Protein AF-0000000074610490 (afdb_homodimer)

Solvent-accessible surface area (backbone atoms only — not comparable to full-atom values): 34135 Å² total; per-residue (Å²): 132,90,72,66,56,66,62,45,61,62,41,81,74,51,57,52,87,4,23,40,37,28,32,45,50,34,89,74,33,43,58,21,39,77,66,18,27,18,45,35,35,40,37,21,30,56,32,5,32,37,52,46,26,25,31,51,30,20,30,39,36,36,27,73,32,39,39,35,38,36,38,40,32,50,90,98,50,70,74,32,33,28,71,44,35,55,35,26,35,35,51,38,50,49,63,34,35,34,31,42,35,11,80,34,83,52,50,22,29,35,36,38,42,30,46,7,80,76,24,91,40,60,6,33,76,49,74,47,31,62,54,22,70,67,9,59,59,64,76,50,54,51,66,59,47,11,62,74,69,69,48,56,50,69,57,37,45,46,65,48,60,66,42,75,38,63,57,31,35,61,51,62,90,82,63,85,72,87,76,56,41,77,76,48,30,66,58,39,49,45,42,56,79,76,46,77,66,76,40,79,43,86,67,8,29,36,31,26,72,46,25,51,87,80,31,44,42,21,54,75,41,40,33,15,34,35,42,38,38,33,31,42,46,7,29,43,35,36,26,28,35,41,71,63,32,41,46,41,40,34,28,67,37,47,29,28,41,38,42,32,22,40,68,60,10,38,54,71,42,74,52,73,48,39,53,57,28,37,38,57,53,62,61,62,29,32,38,34,38,37,21,35,78,82,5,32,28,34,43,32,42,28,65,30,34,76,76,46,68,37,35,70,24,28,44,64,6,55,71,66,32,47,51,70,44,51,49,20,62,39,30,54,46,58,67,69,60,43,50,57,53,66,70,30,43,68,79,42,57,58,35,41,46,57,131,132,89,76,64,58,64,60,45,63,63,40,82,73,51,58,53,87,4,23,40,36,29,30,46,51,34,90,73,33,42,57,22,39,76,65,18,27,18,44,33,35,40,36,21,32,56,31,5,32,37,45,46,26,26,29,50,28,20,30,40,37,35,27,73,31,37,39,34,38,37,38,39,29,50,78,79,42,64,51,34,33,28,72,45,35,54,34,26,34,33,50,38,50,35,46,33,35,34,31,41,36,12,80,36,82,52,51,22,29,37,35,36,41,29,47,9,79,75,27,94,41,60,6,32,77,52,62,40,30,63,44,16,68,32,2,38,60,64,28,49,54,53,66,57,48,10,62,46,45,62,43,58,51,67,56,37,46,46,52,48,58,51,15,74,36,63,58,31,35,60,52,62,88,82,63,64,69,82,75,52,42,79,74,50,30,66,58,38,52,46,43,56,78,76,47,77,66,75,40,80,42,86,64,9,28,37,31,27,75,46,26,49,86,83,31,44,44,20,53,76,38,40,33,14,35,35,42,38,38,33,30,41,45,8,30,41,36,39,27,28,38,74,74,66,32,39,45,41,39,35,30,68,38,48,29,26,41,38,43,31,33,42,76,93,74,38,71,76,43,73,50,76,48,38,52,56,28,37,40,55,51,61,62,64,29,32,38,34,40,35,22,35,78,82,5,31,29,34,43,31,39,27,65,29,31,77,77,50,75,46,39,69,37,34,45,76,8,56,71,67,70,48,53,71,70,55,47,19,60,74,70,64,47,56,69,67,58,43,48,58,59,70,70,45,55,68,77,42,58,58,35,39,46,58,130

Sequence (710 aa):
MEIDLTPKVAKKVYGGEGGTYYAWCPNELAMLKHGNIGAAKLALTKHGFALPRYSDSSKVAYVLQGQGVAGIVLPEKEEKVIAIKEGDTIALPFGVVTWWYNKEDTELTVLFLGDTSKGHKPGQFTDFFLTGTNGIFTGFSTEFVSRAWDVPEDVAKNLVTKQSGNGIVQLPGSHKMPEPKKEHRNGMALNCLEAPLDVDIKNGGRVVVLNTKNLPLVGEVGLGADLVRIDGKSMCSPGFSCDSALQVTYILKGSGRVQVVGVDGKRVLETTLKAGDLFIVPRFFVVSKIADNDGMHWFSIISTPDPVFTHLAGRTSVWKALSSEVLEAAFNVPADVEKQFRSKRTSDAIFFPPNMEIDLTPKVAKKVYGGEGGTYYAWCPNELAMLKHGNIGAAKLALTKHGFALPRYSDSSKVAYVLQGQGVAGIVLPEKEEKVIAIKEGDTIALPFGVVTWWYNKEDTELTVLFLGDTSKGHKPGQFTDFFLTGTNGIFTGFSTEFVSRAWDVPEDVAKNLVTKQSGNGIVQLPGSHKMPEPKKEHRNGMALNCLEAPLDVDIKNGGRVVVLNTKNLPLVGEVGLGADLVRIDGKSMCSPGFSCDSALQVTYILKGSGRVQVVGVDGKRVLETTLKAGDLFIVPRFFVVSKIADNDGMHWFSIISTPDPVFTHLAGRTSVWKALSSEVLEAAFNVPADVEKQFRSKRTSDAIFFPPN

pLDDT: mean 95.2, std 4.62, range [44.31, 98.88]

Nearest PDB structures (foldseek):
  5wpw-assembly1_A  TM=8.974E-01  e=6.626E-37  Cocos nucifera
  5wpw-assembly1_B  TM=9.148E-01  e=8.970E-36  Cocos nucifera
  8uai-assembly1_C  TM=8.955E-01  e=8.768E-35  Corylus avellana
  1ipj-assembly1_A  TM=8.347E-01  e=5.397E-28  Glycine max
  7u1i-assembly1_C  TM=8.383E-01  e=1.286E-27  Pisum sativum

Secondary structure (DSSP, 8-state):
-------B--EEEEEETTEEEEE--TTTSTHHHHHTEEEEEEEE-TTEEEEEEEESSEEEEEEEE-EEEEEEE-TTSPEEEEEEETTEEEEE-TT-EEEEE--SSSPEEEEEEEE-TTSSSTTS--EEESSSTT-GGGGS-HHHHHHHHTS-HHHHHHHHHH---BSEEEPPTT---PPP-GGGGTTTEEETTTSPPSEEETTTEEEEEE-TTT-THHHHHT-EEEEEEE-TT-EEEEEEETTSPPEEEEEEEEEEEEEEE-GGG-EEEEEEEETT-EEEEPTT-EEEEEEEEEEEEEEEEESSSS--EEESSSTTSHHHHS-HHHHHHHHT--HHHHHHHHTSS-S--SEE---/-------B--EEEEEETTEEEEE--TTTSTHHHHHTEEEEEEEE-TTEEEEEEEESSEEEEEEEE-EEEEEEE-TTSPEEEEEEETTEEEEE-TT-EEEEE--SSS-EEEEEEEE-TTSSSTTS--EEESSSTTBGGGSS-HHHHHHHHTS-HHHHHHHHHH---BSEEEPPTT---PPP-GGGGTTTEEETTTSPPSEEETTTEEEEEE-TTT-THHHHHT-EEEEEEE-TT-EEPPEEETTS--EEEEEEEEEEEEEEE-GGG-EEEEEEEETT-EEEEPTT-EEEEEEEEEEEEEEEEESSSS--EEESSSTTSHHHHS-HHHHHHHHT--HHHHHHHHTSS-S--SEE---

Structure (mmCIF, N/CA/C/O backbone):
data_AF-0000000074610490-model_v1
#
loop_
_entity.id
_entity.type
_entity.pdbx_description
1 polymer 'Cupin type-1 domain-containing protein'
#
loop_
_atom_site.group_PDB
_atom_site.id
_atom_site.type_symbol
_atom_site.label_atom_id
_atom_site.label_alt_id
_atom_site.label_comp_id
_atom_site.label_asym_id
_atom_site.label_entity_id
_atom_site.label_seq_id
_atom_site.pdbx_PDB_ins_code
_atom_site.Cartn_x
_atom_site.Cartn_y
_atom_site.Cartn_z
_atom_site.occupancy
_atom_site.B_iso_or_equiv
_atom_site.auth_seq_id
_atom_site.auth_comp_id
_atom_site.auth_asym_id
_atom_site.auth_atom_id
_atom_site.pdbx_PDB_model_num
ATOM 1 N N . MET A 1 1 ? 4.654 -7.689 16.266 1 44.31 1 MET A N 1
ATOM 2 C CA . MET A 1 1 ? 4.878 -9.128 16.161 1 44.31 1 MET A CA 1
ATOM 3 C C . MET A 1 1 ? 5.895 -9.443 15.069 1 44.31 1 MET A C 1
ATOM 5 O O . MET A 1 1 ? 5.863 -8.842 13.994 1 44.31 1 MET A O 1
ATOM 9 N N . GLU A 1 2 ? 7.034 -10.009 15.413 1 70.6 2 GLU A N 1
ATOM 10 C CA . GLU A 1 2 ? 8.11 -10.394 14.505 1 70.6 2 GLU A CA 1
ATOM 11 C C . GLU A 1 2 ? 7.655 -11.486 13.541 1 70.6 2 GLU A C 1
ATOM 13 O O . GLU A 1 2 ? 7.182 -12.542 13.969 1 70.6 2 GLU A O 1
ATOM 18 N N . ILE A 1 3 ? 7.22 -11.151 12.379 1 84.1 3 ILE A N 1
ATOM 19 C CA . ILE A 1 3 ? 6.768 -12.112 11.379 1 84.1 3 ILE A CA 1
ATOM 20 C C . ILE A 1 3 ? 7.961 -12.899 10.843 1 84.1 3 ILE A C 1
ATOM 22 O O . ILE A 1 3 ? 8.972 -12.313 10.448 1 84.1 3 ILE A O 1
ATOM 26 N N . ASP A 1 4 ? 7.891 -14.261 10.964 1 91.38 4 ASP A N 1
ATOM 27 C CA . ASP A 1 4 ? 8.905 -15.13 10.376 1 91.38 4 ASP A CA 1
ATOM 28 C C . ASP A 1 4 ? 8.877 -15.054 8.851 1 91.38 4 ASP A C 1
ATOM 30 O O . ASP A 1 4 ? 7.89 -15.443 8.223 1 91.38 4 ASP A O 1
ATOM 34 N N . LEU A 1 5 ? 9.942 -14.591 8.28 1 94.93 5 LEU A N 1
ATOM 35 C CA . LEU A 1 5 ? 10.012 -14.383 6.838 1 94.93 5 LEU A CA 1
ATOM 36 C C . LEU A 1 5 ? 10.824 -15.487 6.168 1 94.93 5 LEU A C 1
ATOM 38 O O . LEU A 1 5 ? 11.103 -15.418 4.969 1 94.93 5 LEU A O 1
ATOM 42 N N . THR A 1 6 ? 11.183 -16.525 6.897 1 95.95 6 THR A N 1
ATOM 43 C CA . THR A 1 6 ? 12.017 -17.594 6.36 1 95.95 6 THR A CA 1
ATOM 44 C C . THR A 1 6 ? 11.337 -18.265 5.171 1 95.95 6 THR A C 1
ATOM 46 O O . THR A 1 6 ? 10.168 -18.646 5.251 1 95.95 6 THR A O 1
ATOM 49 N N . PRO A 1 7 ? 12.115 -18.398 4.115 1 97.13 7 PRO A N 1
ATOM 50 C CA . PRO A 1 7 ? 11.541 -19.073 2.949 1 97.13 7 PRO A CA 1
ATOM 51 C C . PRO A 1 7 ? 11.091 -20.5 3.255 1 97.13 7 PRO A C 1
ATOM 53 O O . PRO A 1 7 ? 11.675 -21.164 4.116 1 97.13 7 PRO A O 1
ATOM 56 N N . LYS A 1 8 ? 10.132 -21.01 2.559 1 97.58 8 LYS A N 1
ATOM 57 C CA . LYS A 1 8 ? 9.577 -22.342 2.779 1 97.58 8 LYS A CA 1
ATOM 58 C C . LYS A 1 8 ? 9.376 -23.079 1.458 1 97.58 8 LYS A C 1
ATOM 60 O O . LYS A 1 8 ? 9.379 -22.463 0.391 1 97.58 8 LYS A O 1
ATOM 65 N N . VAL A 1 9 ? 9.189 -24.351 1.574 1 97.33 9 VAL A N 1
ATOM 66 C CA . VAL A 1 9 ? 8.845 -25.19 0.431 1 97.33 9 VAL A CA 1
ATOM 67 C C . VAL A 1 9 ? 7.4 -25.666 0.555 1 97.33 9 VAL A C 1
ATOM 69 O O . VAL A 1 9 ? 6.831 -25.664 1.65 1 97.33 9 VAL A O 1
ATOM 72 N N . ALA A 1 10 ? 6.888 -26.044 -0.552 1 97.65 10 ALA A N 1
ATOM 73 C CA . ALA A 1 10 ? 5.502 -26.505 -0.568 1 97.65 10 ALA A CA 1
ATOM 74 C C . ALA A 1 10 ? 5.388 -27.921 -0.01 1 97.65 10 ALA A C 1
ATOM 76 O O . ALA A 1 10 ? 6.371 -28.665 0.016 1 97.65 10 ALA A O 1
ATOM 77 N N . LYS A 1 11 ? 4.204 -28.224 0.394 1 97.39 11 LYS A N 1
ATOM 78 C CA . LYS A 1 11 ? 3.919 -29.565 0.898 1 97.39 11 LYS A CA 1
ATOM 79 C C . LYS A 1 11 ? 2.794 -30.222 0.102 1 97.39 11 LYS A C 1
ATOM 81 O O . LYS A 1 11 ? 1.925 -29.535 -0.438 1 97.39 11 LYS A O 1
ATOM 86 N N . LYS A 1 12 ? 2.837 -31.511 0.117 1 97.36 12 LYS A N 1
ATOM 87 C CA . LYS A 1 12 ? 1.794 -32.268 -0.569 1 97.36 12 LYS A CA 1
ATOM 88 C C . LYS A 1 12 ? 0.443 -32.089 0.119 1 97.36 12 LYS A C 1
ATOM 90 O O . LYS A 1 12 ? 0.344 -32.198 1.343 1 97.36 12 LYS A O 1
ATOM 95 N N . VAL A 1 13 ? -0.523 -31.807 -0.604 1 96.62 13 VAL A N 1
ATOM 96 C CA . VAL A 1 13 ? -1.879 -31.665 -0.083 1 96.62 13 VAL A CA 1
ATOM 97 C C . VAL A 1 13 ? -2.719 -32.873 -0.491 1 96.62 13 VAL A C 1
ATOM 99 O O . VAL A 1 13 ? -3.409 -33.466 0.341 1 96.62 13 VAL A O 1
ATOM 102 N N . TYR A 1 14 ? -2.695 -33.265 -1.82 1 95.2 14 TYR A N 1
ATOM 103 C CA . TYR A 1 14 ? -3.362 -34.457 -2.331 1 95.2 14 TYR A CA 1
ATOM 104 C C . TYR A 1 14 ? -2.731 -34.916 -3.641 1 95.2 14 TYR A C 1
ATOM 106 O O . TYR A 1 14 ? -1.875 -34.226 -4.2 1 95.2 14 TYR A O 1
ATOM 114 N N . GLY A 1 15 ? -3.018 -36.111 -4.038 1 92.84 15 GLY A N 1
ATOM 115 C CA . GLY A 1 15 ? -2.525 -36.641 -5.298 1 92.84 15 GLY A CA 1
ATOM 116 C C . GLY A 1 15 ? -2.665 -38.148 -5.408 1 92.84 15 GLY A C 1
ATOM 117 O O . GLY A 1 15 ? -3.298 -38.78 -4.56 1 92.84 15 GLY A O 1
ATOM 118 N N . GLY A 1 16 ? -2.253 -38.693 -6.51 1 90.61 16 GLY A N 1
ATOM 119 C CA . GLY A 1 16 ? -2.272 -40.112 -6.825 1 90.61 16 GLY A CA 1
ATOM 120 C C . GLY A 1 16 ? -1.375 -40.476 -7.993 1 90.61 16 GLY A C 1
ATOM 121 O O . GLY A 1 16 ? -0.304 -39.891 -8.165 1 90.61 16 GLY A O 1
ATOM 122 N N . GLU A 1 17 ? -1.776 -41.377 -8.719 1 92.85 17 GLU A N 1
ATOM 123 C CA . GLU A 1 17 ? -0.942 -41.891 -9.801 1 92.85 17 GLU A CA 1
ATOM 124 C C . GLU A 1 17 ? -0.787 -40.86 -10.915 1 92.85 17 GLU A C 1
ATOM 126 O O . GLU A 1 17 ? 0.245 -40.817 -11.588 1 92.85 17 GLU A O 1
ATOM 131 N N . GLY A 1 18 ? -1.74 -40.028 -10.996 1 96.81 18 GLY A N 1
ATOM 132 C CA . GLY A 1 18 ? -1.717 -39.086 -12.103 1 96.81 18 GLY A CA 1
ATOM 133 C C . GLY A 1 18 ? -0.91 -37.836 -11.806 1 96.81 18 GLY A C 1
ATOM 134 O O . GLY A 1 18 ? -0.612 -37.053 -12.71 1 96.81 18 GLY A O 1
ATOM 135 N N . GLY A 1 19 ? -0.622 -37.649 -10.503 1 98.11 19 GLY A N 1
ATOM 136 C CA . GLY A 1 19 ? 0.103 -36.441 -10.14 1 98.11 19 GLY A CA 1
ATOM 137 C C . GLY A 1 19 ? -0.145 -36.005 -8.708 1 98.11 19 GLY A C 1
ATOM 138 O O . GLY A 1 19 ? -0.733 -36.748 -7.92 1 98.11 19 GLY A O 1
ATOM 139 N N . THR A 1 20 ? 0.41 -34.841 -8.373 1 98.15 20 THR A N 1
ATOM 140 C CA . THR A 1 20 ? 0.351 -34.356 -6.999 1 98.15 20 THR A CA 1
ATOM 141 C C . THR A 1 20 ? 0.12 -32.848 -6.967 1 98.15 20 THR A C 1
ATOM 143 O O . THR A 1 20 ? 0.655 -32.115 -7.802 1 98.15 20 THR A O 1
ATOM 146 N N . TYR A 1 21 ? -0.737 -32.463 -6.033 1 98.05 21 TYR A N 1
ATOM 147 C CA . TYR A 1 21 ? -0.956 -31.053 -5.728 1 98.05 21 TYR A CA 1
ATOM 148 C C . TYR A 1 21 ? -0.242 -30.656 -4.441 1 98.05 21 TYR A C 1
ATOM 150 O O . TYR A 1 21 ? -0.445 -31.277 -3.395 1 98.05 21 TYR A O 1
ATOM 158 N N . TYR A 1 22 ? 0.623 -29.634 -4.55 1 98.28 22 TYR A N 1
ATOM 159 C CA . TYR A 1 22 ? 1.359 -29.092 -3.414 1 98.28 22 TYR A CA 1
ATOM 160 C C . TYR A 1 22 ? 0.88 -27.685 -3.076 1 98.28 22 TYR A C 1
ATOM 162 O O . TYR A 1 22 ? 0.401 -26.958 -3.949 1 98.28 22 TYR A O 1
ATOM 170 N N . ALA A 1 23 ? 1.001 -27.291 -1.837 1 98.25 23 ALA A N 1
ATOM 171 C CA . ALA A 1 23 ? 0.671 -25.92 -1.458 1 98.25 23 ALA A CA 1
ATOM 172 C C . ALA A 1 23 ? 1.567 -25.433 -0.323 1 98.25 23 ALA A C 1
ATOM 174 O O . ALA A 1 23 ? 2.099 -26.239 0.445 1 98.25 23 ALA A O 1
ATOM 175 N N . TRP A 1 24 ? 1.837 -24.188 -0.283 1 98.15 24 TRP A N 1
ATOM 176 C CA . TRP A 1 24 ? 2.473 -23.569 0.875 1 98.15 24 TRP A CA 1
ATOM 177 C C . TRP A 1 24 ? 1.457 -23.314 1.983 1 98.15 24 TRP A C 1
ATOM 179 O O . TRP A 1 24 ? 0.314 -22.938 1.711 1 98.15 24 TRP A O 1
ATOM 189 N N . CYS A 1 25 ? 1.893 -23.489 3.157 1 95.89 25 CYS A N 1
ATOM 190 C CA . CYS A 1 25 ? 1.015 -23.427 4.32 1 95.89 25 CYS A CA 1
ATOM 191 C C . CYS A 1 25 ? 1.109 -22.067 5.002 1 95.89 25 CYS A C 1
ATOM 193 O O . CYS A 1 25 ? 2.183 -21.667 5.454 1 95.89 25 CYS A O 1
ATOM 195 N N . PRO A 1 26 ? -0.042 -21.365 5.165 1 94.86 26 PRO A N 1
ATOM 196 C CA . PRO A 1 26 ? -0.007 -20.047 5.802 1 94.86 26 PRO A CA 1
ATOM 197 C C . PRO A 1 26 ? 0.436 -20.108 7.263 1 94.86 26 PRO A C 1
ATOM 199 O O . PRO A 1 26 ? 0.86 -19.096 7.826 1 94.86 26 PRO A O 1
ATOM 202 N N . ASN A 1 27 ? 0.347 -21.274 7.927 1 94.46 27 ASN A N 1
ATOM 203 C CA . ASN A 1 27 ? 0.809 -21.415 9.303 1 94.46 27 ASN A CA 1
ATOM 204 C C . ASN A 1 27 ? 2.333 -21.441 9.384 1 94.46 27 ASN A C 1
ATOM 206 O O . ASN A 1 27 ? 2.908 -21.165 10.438 1 94.46 27 ASN A O 1
ATOM 210 N N . GLU A 1 28 ? 2.941 -21.845 8.294 1 94.43 28 GLU A N 1
ATOM 211 C CA . GLU A 1 28 ? 4.398 -21.925 8.259 1 94.43 28 GLU A CA 1
ATOM 212 C C . GLU A 1 28 ? 5.005 -20.667 7.644 1 94.43 28 GLU A C 1
ATOM 214 O O . GLU A 1 28 ? 6.096 -20.243 8.031 1 94.43 28 GLU A O 1
ATOM 219 N N . LEU A 1 29 ? 4.362 -20.175 6.692 1 94.77 29 LEU A N 1
ATOM 220 C CA . LEU A 1 29 ? 4.742 -18.913 6.067 1 94.77 29 LEU A CA 1
ATOM 221 C C . LEU A 1 29 ? 3.683 -17.844 6.313 1 94.77 29 LEU A C 1
ATOM 223 O O . LEU A 1 29 ? 2.828 -17.603 5.458 1 94.77 29 LEU A O 1
ATOM 227 N N . ALA A 1 30 ? 3.827 -17.136 7.338 1 93.4 30 ALA A N 1
ATOM 228 C CA . ALA A 1 30 ? 2.786 -16.273 7.891 1 93.4 30 ALA A CA 1
ATOM 229 C C . ALA A 1 30 ? 2.423 -15.157 6.916 1 93.4 30 ALA A C 1
ATOM 231 O O . ALA A 1 30 ? 1.284 -14.686 6.898 1 93.4 30 ALA A O 1
ATOM 232 N N . MET A 1 31 ? 3.315 -14.755 6.081 1 95.17 31 MET A N 1
ATOM 233 C CA . MET A 1 31 ? 3.075 -13.658 5.148 1 95.17 31 MET A CA 1
ATOM 234 C C . MET A 1 31 ? 1.972 -14.017 4.158 1 95.17 31 MET A C 1
ATOM 236 O O . MET A 1 31 ? 1.375 -13.134 3.54 1 95.17 31 MET A O 1
ATOM 240 N N . LEU A 1 32 ? 1.701 -15.298 3.977 1 97.25 32 LEU A N 1
ATOM 241 C CA . LEU A 1 32 ? 0.603 -15.694 3.101 1 97.25 32 LEU A CA 1
ATOM 242 C C . LEU A 1 32 ? -0.729 -15.174 3.63 1 97.25 32 LEU A C 1
ATOM 244 O O . LEU A 1 32 ? -1.482 -14.526 2.899 1 97.25 32 LEU A O 1
ATOM 248 N N . LYS A 1 33 ? -0.941 -15.467 4.909 1 95.04 33 LYS A N 1
ATOM 249 C CA . LYS A 1 33 ? -2.177 -15.01 5.538 1 95.04 33 LYS A CA 1
ATOM 250 C C . LYS A 1 33 ? -2.198 -13.489 5.666 1 95.04 33 LYS A C 1
ATOM 252 O O . LYS A 1 33 ? -3.193 -12.846 5.325 1 95.04 33 LYS A O 1
ATOM 257 N N . HIS A 1 34 ? -1.1 -12.928 6.082 1 92.91 34 HIS A N 1
ATOM 258 C CA . HIS A 1 34 ? -1.013 -11.491 6.316 1 92.91 34 HIS A CA 1
ATOM 259 C C . HIS A 1 34 ? -1.168 -10.71 5.015 1 92.91 34 HIS A C 1
ATOM 261 O O . HIS A 1 34 ? -1.712 -9.604 5.012 1 92.91 34 HIS A O 1
ATOM 267 N N . GLY A 1 35 ? -0.694 -11.285 3.949 1 94.31 35 GLY A N 1
ATOM 268 C CA . GLY A 1 35 ? -0.722 -10.596 2.668 1 94.31 35 GLY A CA 1
ATOM 269 C C . GLY A 1 35 ? -1.86 -11.048 1.773 1 94.31 35 GLY A C 1
ATOM 270 O O . GLY A 1 35 ? -2.007 -10.558 0.651 1 94.31 35 GLY A O 1
ATOM 271 N N . ASN A 1 36 ? -2.681 -12.068 2.225 1 96.1 36 ASN A N 1
ATOM 272 C CA . ASN A 1 36 ? -3.738 -12.655 1.409 1 96.1 36 ASN A CA 1
ATOM 273 C C . ASN A 1 36 ? -3.189 -13.223 0.103 1 96.1 36 ASN A C 1
ATOM 275 O O . ASN A 1 36 ? -3.701 -12.917 -0.975 1 96.1 36 ASN A O 1
ATOM 279 N N . ILE A 1 37 ? -2.19 -13.981 0.21 1 97.69 37 ILE A N 1
ATOM 280 C CA . ILE A 1 37 ? -1.529 -14.582 -0.943 1 97.69 37 ILE A CA 1
ATOM 281 C C . ILE A 1 37 ? -1.655 -16.102 -0.875 1 97.69 37 ILE A C 1
ATOM 283 O O . ILE A 1 37 ? -1.455 -16.701 0.184 1 97.69 37 ILE A O 1
ATOM 287 N N . GLY A 1 38 ? -2.044 -16.702 -1.9 1 98.1 38 GLY A N 1
ATOM 288 C CA . GLY A 1 38 ? -1.974 -18.149 -2.023 1 98.1 38 GLY A CA 1
ATOM 289 C C . GLY A 1 38 ? -0.865 -18.617 -2.946 1 98.1 38 GLY A C 1
ATOM 290 O O . GLY A 1 38 ? -0.483 -17.904 -3.876 1 98.1 38 GLY A O 1
ATOM 291 N N . ALA A 1 39 ? -0.308 -19.756 -2.689 1 98.62 39 ALA A N 1
ATOM 292 C CA . ALA A 1 39 ? 0.734 -20.365 -3.512 1 98.62 39 ALA A CA 1
ATOM 293 C C . ALA A 1 39 ? 0.593 -21.884 -3.541 1 98.62 39 ALA A C 1
ATOM 295 O O . ALA A 1 39 ? 0.372 -22.513 -2.503 1 98.62 39 ALA A O 1
ATOM 296 N N . ALA A 1 40 ? 0.688 -22.455 -4.718 1 98.65 40 ALA A N 1
ATOM 297 C CA . ALA A 1 40 ? 0.564 -23.9 -4.886 1 98.65 40 ALA A CA 1
ATOM 298 C C . ALA A 1 40 ? 1.285 -24.37 -6.146 1 98.65 40 ALA A C 1
ATOM 300 O O . ALA A 1 40 ? 1.728 -23.553 -6.956 1 98.65 40 ALA A O 1
ATOM 301 N N . LYS A 1 41 ? 1.419 -25.659 -6.27 1 98.4 41 LYS A N 1
ATOM 302 C CA . LYS A 1 41 ? 2.015 -26.309 -7.434 1 98.4 41 LYS A CA 1
ATOM 303 C C . LYS A 1 41 ? 1.228 -27.554 -7.832 1 98.4 41 LYS A C 1
ATOM 305 O O . LYS A 1 41 ? 0.771 -28.308 -6.97 1 98.4 41 LYS A O 1
ATOM 310 N N . LEU A 1 42 ? 1.081 -27.681 -9.077 1 98.73 42 LEU A N 1
ATOM 311 C CA . LEU A 1 42 ? 0.506 -28.888 -9.661 1 98.73 42 LEU A CA 1
ATOM 312 C C . LEU A 1 42 ? 1.555 -29.661 -10.453 1 98.73 42 LEU A C 1
ATOM 314 O O . LEU A 1 42 ? 2.2 -29.104 -11.345 1 98.73 42 LEU A O 1
ATOM 318 N N . ALA A 1 43 ? 1.774 -30.88 -10.118 1 98.76 43 ALA A N 1
ATOM 319 C CA . ALA A 1 43 ? 2.686 -31.759 -10.845 1 98.76 43 ALA A CA 1
ATOM 320 C C . ALA A 1 43 ? 1.944 -32.96 -11.426 1 98.76 43 ALA A C 1
ATOM 322 O O . ALA A 1 43 ? 1.373 -33.763 -10.684 1 98.76 43 ALA A O 1
ATOM 323 N N . LEU A 1 44 ? 2.006 -33.108 -12.737 1 98.82 44 LEU A N 1
ATOM 324 C CA . LEU A 1 44 ? 1.3 -34.194 -13.407 1 98.82 44 LEU A CA 1
ATOM 325 C C . LEU A 1 44 ? 2.281 -35.136 -14.098 1 98.82 44 LEU A C 1
ATOM 327 O O . LEU A 1 44 ? 3.136 -34.692 -14.867 1 98.82 44 LEU A O 1
ATOM 331 N N . THR A 1 45 ? 2.176 -36.405 -13.829 1 98.22 45 THR A N 1
ATOM 332 C CA . THR A 1 45 ? 2.941 -37.414 -14.553 1 98.22 45 THR A CA 1
ATOM 333 C C . THR A 1 45 ? 2.336 -37.667 -15.931 1 98.22 45 THR A C 1
ATOM 335 O O . THR A 1 45 ? 1.327 -37.059 -16.292 1 98.22 45 THR A O 1
ATOM 338 N N . LYS A 1 46 ? 3.022 -38.517 -16.672 1 97.54 46 LYS A N 1
ATOM 339 C CA . LYS A 1 46 ? 2.499 -38.852 -17.994 1 97.54 46 LYS A CA 1
ATOM 340 C C . LYS A 1 46 ? 1.049 -39.32 -17.909 1 97.54 46 LYS A C 1
ATOM 342 O O . LYS A 1 46 ? 0.719 -40.191 -17.101 1 97.54 46 LYS A O 1
ATOM 347 N N . HIS A 1 47 ? 0.159 -38.706 -18.706 1 97.93 47 HIS A N 1
ATOM 348 C CA . HIS A 1 47 ? -1.269 -38.98 -18.817 1 97.93 47 HIS A CA 1
ATOM 349 C C . HIS A 1 47 ? -2.009 -38.569 -17.548 1 97.93 47 HIS A C 1
ATOM 351 O O . HIS A 1 47 ? -3.125 -39.03 -17.298 1 97.93 47 HIS A O 1
ATOM 357 N N . GLY A 1 48 ? -1.313 -37.778 -16.684 1 98.18 48 GLY A N 1
ATOM 358 C CA . GLY A 1 48 ? -2.001 -37.192 -15.545 1 98.18 48 GLY A CA 1
ATOM 359 C C . GLY A 1 48 ? -3 -36.12 -15.938 1 98.18 48 GLY A C 1
ATOM 360 O O . GLY A 1 48 ? -2.728 -35.305 -16.822 1 98.18 48 GLY A O 1
ATOM 361 N N . PHE A 1 49 ? -4.158 -36.136 -15.297 1 98 49 PHE A N 1
ATOM 362 C CA . PHE A 1 49 ? -5.265 -35.238 -15.608 1 98 49 PHE A CA 1
ATOM 363 C C . PHE A 1 49 ? -5.835 -34.621 -14.336 1 98 49 PHE A C 1
ATOM 365 O O . PHE A 1 49 ? -6.388 -35.328 -13.49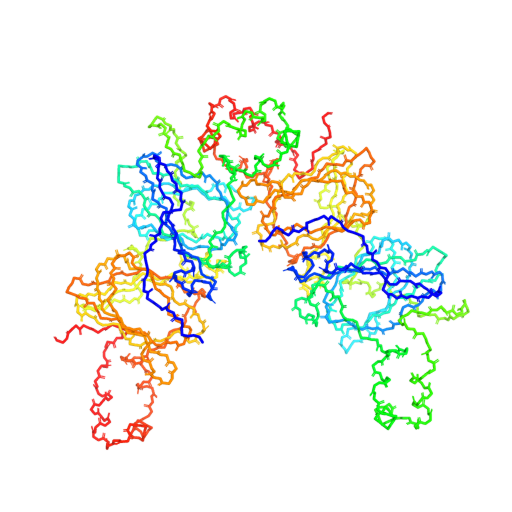1 1 98 49 PHE A O 1
ATOM 372 N N . ALA A 1 50 ? -5.596 -33.314 -14.19 1 98.41 50 ALA A N 1
ATOM 373 C CA . ALA A 1 50 ? -6.25 -32.593 -13.1 1 98.41 50 ALA A CA 1
ATOM 374 C C . ALA A 1 50 ? -7.69 -32.242 -13.462 1 98.41 50 ALA A C 1
ATOM 376 O O . ALA A 1 50 ? -7.935 -31.507 -14.421 1 98.41 50 ALA A O 1
ATOM 377 N N . LEU A 1 51 ? -8.579 -32.659 -12.701 1 97.78 51 LEU A N 1
ATOM 378 C CA . LEU A 1 51 ? -10.003 -32.546 -12.993 1 97.78 51 LEU A CA 1
ATOM 379 C C . LEU A 1 51 ? -10.441 -31.085 -13.012 1 97.78 51 LEU A C 1
ATOM 381 O O . LEU A 1 51 ? -9.839 -30.244 -12.341 1 97.78 51 LEU A O 1
ATOM 385 N N . PRO A 1 52 ? -11.494 -30.789 -13.785 1 98.05 52 PRO A N 1
ATOM 386 C CA . PRO A 1 52 ? -11.994 -29.415 -13.858 1 98.05 52 PRO A CA 1
ATOM 387 C C . PRO A 1 52 ? -12.401 -28.862 -12.494 1 98.05 52 PRO A C 1
ATOM 389 O O . PRO A 1 52 ? -13.084 -29.544 -11.726 1 98.05 52 PRO A O 1
ATOM 392 N N . ARG A 1 53 ? -11.986 -27.676 -12.25 1 98.13 53 ARG A N 1
ATOM 393 C CA . ARG A 1 53 ? -12.292 -27.002 -10.993 1 98.13 53 ARG A CA 1
ATOM 394 C C . ARG A 1 53 ? -12.27 -25.487 -11.164 1 98.13 53 ARG A C 1
ATOM 396 O O . ARG A 1 53 ? -11.724 -24.975 -12.144 1 98.13 53 ARG A O 1
ATOM 403 N N . TYR A 1 54 ? -12.879 -24.757 -10.355 1 97.6 54 TYR A N 1
ATOM 404 C CA . TYR A 1 54 ? -12.713 -23.313 -10.232 1 97.6 54 TYR A CA 1
ATOM 405 C C . TYR A 1 54 ? -12.227 -22.937 -8.837 1 97.6 54 TYR A C 1
ATOM 407 O O . TYR A 1 54 ? -12.271 -23.756 -7.916 1 97.6 54 TYR A O 1
ATOM 415 N N . SER A 1 55 ? -11.694 -21.809 -8.716 1 96.68 55 SER A N 1
ATOM 416 C CA . SER A 1 55 ? -11.082 -21.346 -7.475 1 96.68 55 SER A CA 1
ATOM 417 C C . SER A 1 55 ? -11.707 -20.038 -7.004 1 96.68 55 SER A C 1
ATOM 419 O O . SER A 1 55 ? -12.241 -19.273 -7.811 1 96.68 55 SER A O 1
ATOM 421 N N . ASP A 1 56 ? -11.675 -19.782 -5.734 1 97.2 56 ASP A N 1
ATOM 422 C CA . ASP A 1 56 ? -12.203 -18.558 -5.14 1 97.2 56 ASP A CA 1
ATOM 423 C C . ASP A 1 56 ? -11.195 -17.416 -5.246 1 97.2 56 ASP A C 1
ATOM 425 O O . ASP A 1 56 ? -11.414 -16.334 -4.698 1 97.2 56 ASP A O 1
ATOM 429 N N . SER A 1 57 ? -10.082 -17.695 -5.893 1 97.44 57 SER A N 1
ATOM 430 C CA . SER A 1 57 ? -8.977 -16.744 -5.925 1 97.44 57 SER A CA 1
ATOM 431 C C . SER A 1 57 ? -8.467 -16.537 -7.348 1 97.44 57 SER A C 1
ATOM 433 O O . SER A 1 57 ? -8.48 -17.465 -8.158 1 97.44 57 SER A O 1
ATOM 435 N N . SER A 1 58 ? -8.097 -15.283 -7.655 1 96.5 58 SER A N 1
ATOM 436 C CA . SER A 1 58 ? -7.372 -15.037 -8.897 1 96.5 58 SER A CA 1
ATOM 437 C C . SER A 1 58 ? -5.922 -15.498 -8.792 1 96.5 58 SER A C 1
ATOM 439 O O . SER A 1 58 ? -5.313 -15.409 -7.724 1 96.5 58 SER A O 1
ATOM 441 N N . LYS A 1 59 ? -5.409 -15.968 -9.96 1 96.24 59 LYS A N 1
ATOM 442 C CA . LYS A 1 59 ? -4.072 -16.557 -9.954 1 96.24 59 LYS A CA 1
ATOM 443 C C . LYS A 1 59 ? -3.319 -16.223 -11.238 1 96.24 59 LYS A C 1
ATOM 445 O O . LYS A 1 59 ? -3.933 -15.912 -12.261 1 96.24 59 LYS A O 1
ATOM 450 N N . VAL A 1 60 ? -2.088 -16.279 -11.08 1 97.53 60 VAL A N 1
ATOM 451 C CA . VAL A 1 60 ? -1.18 -16.404 -12.216 1 97.53 60 VAL A CA 1
ATOM 452 C C . VAL A 1 60 ? -0.526 -17.784 -12.205 1 97.53 60 VAL A C 1
ATOM 454 O O . VAL A 1 60 ? 0.011 -18.215 -11.181 1 97.53 60 VAL A O 1
ATOM 457 N N . ALA A 1 61 ? -0.664 -18.493 -13.278 1 98.59 61 ALA A N 1
ATOM 458 C CA . ALA A 1 61 ? -0.025 -19.797 -13.439 1 98.59 61 ALA A CA 1
ATOM 459 C C . ALA A 1 61 ? 1.269 -19.678 -14.24 1 98.59 61 ALA A C 1
ATOM 461 O O . ALA A 1 61 ? 1.303 -19.018 -15.282 1 98.59 61 ALA A O 1
ATOM 462 N N . TYR A 1 62 ? 2.301 -20.224 -13.805 1 98.73 62 TYR A N 1
ATOM 463 C CA . TYR A 1 62 ? 3.587 -20.286 -14.49 1 98.73 62 TYR A CA 1
ATOM 464 C C . TYR A 1 62 ? 4.037 -21.731 -14.674 1 98.73 62 TYR A C 1
ATOM 466 O O . TYR A 1 62 ? 4.152 -22.48 -13.701 1 98.73 62 TYR A O 1
ATOM 474 N N . VAL A 1 63 ? 4.318 -22.133 -15.888 1 98.82 63 VAL A N 1
ATOM 475 C CA . VAL A 1 63 ? 4.742 -23.506 -16.144 1 98.82 63 VAL A CA 1
ATOM 476 C C . VAL A 1 63 ? 6.225 -23.658 -15.815 1 98.82 63 VAL A C 1
ATOM 478 O O . VAL A 1 63 ? 7.085 -23.161 -16.547 1 98.82 63 VAL A O 1
ATOM 481 N N . LEU A 1 64 ? 6.481 -24.389 -14.812 1 98.48 64 LEU A N 1
ATOM 482 C CA . LEU A 1 64 ? 7.841 -24.567 -14.313 1 98.48 64 LEU A CA 1
ATOM 483 C C . LEU A 1 64 ? 8.624 -25.529 -15.2 1 98.48 64 LEU A C 1
ATOM 485 O O . LEU A 1 64 ? 9.835 -25.376 -15.371 1 98.48 64 LEU A O 1
ATOM 489 N N . GLN A 1 65 ? 7.89 -26.537 -15.661 1 97.98 65 GLN A N 1
ATOM 490 C CA . GLN A 1 65 ? 8.542 -27.639 -16.362 1 97.98 65 GLN A CA 1
ATOM 491 C C . GLN A 1 65 ? 7.547 -28.406 -17.227 1 97.98 65 GLN A C 1
ATOM 493 O O . GLN A 1 65 ? 6.391 -28.588 -16.84 1 97.98 65 GLN A O 1
ATOM 498 N N . GLY A 1 66 ? 8.083 -28.845 -18.379 1 98.14 66 GLY A N 1
ATOM 499 C CA . GLY A 1 66 ? 7.3 -29.759 -19.196 1 98.14 66 GLY A CA 1
ATOM 500 C C . GLY A 1 66 ? 6.387 -29.048 -20.177 1 98.14 66 GLY A C 1
ATOM 501 O O . GLY A 1 66 ? 6.57 -27.861 -20.456 1 98.14 66 GLY A O 1
ATOM 502 N N . GLN A 1 67 ? 5.611 -29.854 -20.84 1 97.86 67 GLN A N 1
ATOM 503 C CA . GLN A 1 67 ? 4.586 -29.385 -21.767 1 97.86 67 GLN A CA 1
ATOM 504 C C . GLN A 1 67 ? 3.279 -30.149 -21.574 1 97.86 67 GLN A C 1
ATOM 506 O O . GLN A 1 67 ? 3.28 -31.271 -21.064 1 97.86 67 GLN A O 1
ATOM 511 N N . GLY A 1 68 ? 2.232 -29.506 -21.876 1 97.92 68 GLY A N 1
ATOM 512 C CA . GLY A 1 68 ? 0.918 -30.11 -21.717 1 97.92 68 GLY A CA 1
ATOM 513 C C . GLY A 1 68 ? -0.196 -29.288 -22.336 1 97.92 68 GLY A C 1
ATOM 514 O O . GLY A 1 68 ? 0.021 -28.583 -23.324 1 97.92 68 GLY A O 1
ATOM 515 N N . VAL A 1 69 ? -1.403 -29.586 -21.871 1 98.26 69 VAL A N 1
ATOM 516 C CA . VAL A 1 69 ? -2.597 -28.913 -22.371 1 98.26 69 VAL A CA 1
ATOM 517 C C . VAL A 1 69 ? -3.438 -28.413 -21.199 1 98.26 69 VAL A C 1
ATOM 519 O O . VAL A 1 69 ? -3.541 -29.084 -20.17 1 98.26 69 VAL A O 1
ATOM 522 N N . ALA A 1 70 ? -3.94 -27.246 -21.354 1 98.5 70 ALA A N 1
ATOM 523 C CA . ALA A 1 70 ? -4.848 -26.69 -20.354 1 98.5 70 ALA A CA 1
ATOM 524 C C . ALA A 1 70 ? -6.161 -26.247 -20.991 1 98.5 70 ALA A C 1
ATOM 526 O O . ALA A 1 70 ? -6.172 -25.73 -22.111 1 98.5 70 ALA A O 1
ATOM 527 N N . GLY A 1 71 ? -7.214 -26.442 -20.34 1 98.34 71 GLY A N 1
ATOM 528 C CA . GLY A 1 71 ? -8.514 -25.905 -20.709 1 98.34 71 GLY A CA 1
ATOM 529 C C . GLY A 1 71 ? -9.004 -24.825 -19.763 1 98.34 71 GLY A C 1
ATOM 530 O O . GLY A 1 71 ? -8.858 -24.946 -18.545 1 98.34 71 GLY A O 1
ATOM 531 N N . ILE A 1 72 ? -9.515 -23.762 -20.319 1 97.31 72 ILE A N 1
ATOM 532 C CA . ILE A 1 72 ? -10.004 -22.62 -19.554 1 97.31 72 ILE A CA 1
ATOM 533 C C . ILE A 1 72 ? -11.394 -22.224 -20.049 1 97.31 72 ILE A C 1
ATOM 535 O O . ILE A 1 72 ? -11.602 -22.041 -21.251 1 97.31 72 ILE A O 1
ATOM 539 N N . VAL A 1 73 ? -12.306 -22.11 -19.161 1 97.25 73 VAL A N 1
ATOM 540 C CA . VAL A 1 73 ? -13.666 -21.712 -19.506 1 97.25 73 VAL A CA 1
ATOM 541 C C . VAL A 1 73 ? -14.04 -20.438 -18.752 1 97.25 73 VAL A C 1
ATOM 543 O O . VAL A 1 73 ? -14.299 -20.476 -17.547 1 97.25 73 VAL A O 1
ATOM 546 N N . LEU A 1 74 ? -14.115 -19.337 -19.456 1 92.73 74 LEU A N 1
ATOM 547 C CA . LEU A 1 74 ? -14.634 -18.092 -18.9 1 92.73 74 LEU A CA 1
ATOM 548 C C . LEU A 1 74 ? -16.156 -18.125 -18.818 1 92.73 74 LEU A C 1
ATOM 550 O O . LEU A 1 74 ? -16.802 -18.921 -19.504 1 92.73 74 LEU A O 1
ATOM 554 N N . PRO A 1 75 ? -16.688 -17.343 -17.973 1 91.33 75 PRO A N 1
ATOM 555 C CA . PRO A 1 75 ? -18.147 -17.37 -17.838 1 91.33 75 PRO A CA 1
ATOM 556 C C . PRO A 1 75 ? -18.867 -17.119 -19.161 1 91.33 75 PRO A C 1
ATOM 558 O O . PRO A 1 75 ? -18.636 -16.095 -19.809 1 91.33 75 PRO A O 1
ATOM 561 N N . GLU A 1 76 ? -19.664 -18.053 -19.509 1 92.04 76 GLU A N 1
ATOM 562 C CA . GLU A 1 76 ? -20.543 -17.997 -20.673 1 92.04 76 GLU A CA 1
ATOM 563 C C . GLU A 1 76 ? -19.74 -17.924 -21.969 1 92.04 76 GLU A C 1
ATOM 565 O O . GLU A 1 76 ? -20.159 -17.276 -22.93 1 92.04 76 GLU A O 1
ATOM 570 N N . LYS A 1 77 ? -18.591 -18.389 -22.016 1 91.44 77 LYS A N 1
ATOM 571 C CA . LYS A 1 77 ? -17.743 -18.46 -23.202 1 91.44 77 LYS A CA 1
ATOM 572 C C . LYS A 1 77 ? -17.375 -19.905 -23.529 1 91.44 77 LYS A C 1
ATOM 574 O O . LYS A 1 77 ? -17.583 -20.804 -22.712 1 91.44 77 LYS A O 1
ATOM 579 N N . GLU A 1 78 ? -16.923 -20.095 -24.64 1 94.4 78 GLU A N 1
ATOM 580 C CA . GLU A 1 78 ? -16.46 -21.418 -25.048 1 94.4 78 GLU A CA 1
ATOM 581 C C . GLU A 1 78 ? -15.144 -21.778 -24.363 1 94.4 78 GLU A C 1
ATOM 583 O O . GLU A 1 78 ? -14.399 -20.894 -23.936 1 94.4 78 GLU A O 1
ATOM 588 N N . GLU A 1 79 ? -15.007 -23.018 -24.267 1 97.14 79 GLU A N 1
ATOM 589 C CA . GLU A 1 79 ? -13.743 -23.517 -23.733 1 97.14 79 GLU A CA 1
ATOM 590 C C . GLU A 1 79 ? -12.569 -23.104 -24.615 1 97.14 79 GLU A C 1
ATOM 592 O O . GLU A 1 79 ? -12.607 -23.284 -25.834 1 97.14 79 GLU A O 1
ATOM 597 N N . LYS A 1 80 ? -11.598 -22.572 -24.06 1 96.82 80 LYS A N 1
ATOM 598 C CA . LYS A 1 80 ? -10.316 -22.351 -24.723 1 96.82 80 LYS A CA 1
ATOM 599 C C . LYS A 1 80 ? -9.308 -23.433 -24.346 1 96.82 80 LYS A C 1
ATOM 601 O O . LYS A 1 80 ? -9.063 -23.675 -23.162 1 96.82 80 LYS A O 1
ATOM 606 N N . VAL A 1 81 ? -8.83 -24.147 -25.307 1 98.18 81 VAL A N 1
ATOM 607 C CA . VAL A 1 81 ? -7.838 -25.197 -25.098 1 98.18 81 VAL A CA 1
ATOM 608 C C . VAL A 1 81 ? -6.475 -24.728 -25.604 1 98.18 81 VAL A C 1
ATOM 610 O O . VAL A 1 81 ? -6.311 -24.446 -26.794 1 98.18 81 VAL A O 1
ATOM 613 N N . ILE A 1 82 ? -5.486 -24.712 -24.726 1 97.88 82 ILE A N 1
ATOM 614 C CA . ILE A 1 82 ? -4.203 -24.135 -25.112 1 97.88 82 ILE A CA 1
ATOM 615 C C . ILE A 1 82 ? -3.081 -25.129 -24.819 1 97.88 82 ILE A C 1
ATOM 617 O O . ILE A 1 82 ? -3.135 -25.861 -23.828 1 97.88 82 ILE A O 1
ATOM 621 N N . ALA A 1 83 ? -2.13 -25.173 -25.698 1 98.2 83 ALA A N 1
ATOM 622 C CA . ALA A 1 83 ? -0.877 -25.863 -25.402 1 98.2 83 ALA A CA 1
ATOM 623 C C . ALA A 1 83 ? -0.008 -25.041 -24.454 1 98.2 83 ALA A C 1
ATOM 625 O O . ALA A 1 83 ? 0.09 -23.819 -24.595 1 98.2 83 ALA A O 1
ATOM 626 N N . ILE A 1 84 ? 0.556 -25.695 -23.49 1 98.19 84 ILE A N 1
ATOM 627 C CA . ILE A 1 84 ? 1.4 -24.967 -22.548 1 98.19 84 ILE A CA 1
ATOM 628 C C . ILE A 1 84 ? 2.772 -25.631 -22.465 1 98.19 84 ILE A C 1
ATOM 630 O O . ILE A 1 84 ? 2.9 -26.836 -22.69 1 98.19 84 ILE A O 1
ATOM 634 N N . LYS A 1 85 ? 3.746 -24.862 -22.159 1 98.15 85 LYS A N 1
ATOM 635 C CA . LYS A 1 85 ? 5.113 -25.346 -21.993 1 98.15 85 LYS A CA 1
ATOM 636 C C . LYS A 1 85 ? 5.879 -24.494 -20.985 1 98.15 85 LYS A C 1
ATOM 638 O O . LYS A 1 85 ? 5.402 -23.436 -20.569 1 98.15 85 LYS A O 1
ATOM 643 N N . GLU A 1 86 ? 7.059 -24.993 -20.694 1 98.28 86 GLU A N 1
ATOM 644 C CA . GLU A 1 86 ? 7.908 -24.289 -19.738 1 98.28 86 GLU A CA 1
ATOM 645 C C . GLU A 1 86 ? 8.054 -22.817 -20.109 1 98.28 86 GLU A C 1
ATOM 647 O O . GLU A 1 86 ? 8.337 -22.487 -21.263 1 98.28 86 GLU A O 1
ATOM 652 N N . GLY A 1 87 ? 7.783 -21.946 -19.142 1 98.16 87 GLY A N 1
ATOM 653 C CA . GLY A 1 87 ? 7.937 -20.517 -19.364 1 98.16 87 GLY A CA 1
ATOM 654 C C . GLY A 1 87 ? 6.622 -19.808 -19.626 1 98.16 87 GLY A C 1
ATOM 655 O O . GLY A 1 87 ? 6.554 -18.578 -19.58 1 98.16 87 GLY A O 1
ATOM 656 N N . ASP A 1 88 ? 5.573 -20.565 -19.926 1 98.4 88 ASP A N 1
ATOM 657 C CA . ASP A 1 88 ? 4.266 -19.956 -20.152 1 98.4 88 ASP A CA 1
ATOM 658 C C . ASP A 1 88 ? 3.694 -19.386 -18.856 1 98.4 88 ASP A C 1
ATOM 660 O O . ASP A 1 88 ? 3.796 -20.012 -17.799 1 98.4 88 ASP A O 1
ATOM 664 N N . THR A 1 89 ? 3.182 -18.215 -18.954 1 98.18 89 THR A N 1
ATOM 665 C CA . THR A 1 89 ? 2.43 -17.587 -17.873 1 98.18 89 THR A CA 1
ATOM 666 C C . THR A 1 89 ? 0.986 -17.331 -18.295 1 98.18 89 THR A C 1
ATOM 668 O O . THR A 1 89 ? 0.737 -16.769 -19.363 1 98.18 89 THR A O 1
ATOM 671 N N . ILE A 1 90 ? 0.047 -17.765 -17.458 1 97.82 90 ILE A N 1
ATOM 672 C CA . ILE A 1 90 ? -1.376 -17.653 -17.76 1 97.82 90 ILE A CA 1
ATOM 673 C C . ILE A 1 90 ? -2.082 -16.89 -16.642 1 97.82 90 ILE A C 1
ATOM 675 O O . ILE A 1 90 ? -1.9 -17.196 -15.462 1 97.82 90 ILE A O 1
ATOM 679 N N . ALA A 1 91 ? -2.799 -15.9 -16.96 1 95.48 91 ALA A N 1
ATOM 680 C CA . ALA A 1 91 ? -3.636 -15.188 -15.998 1 95.48 91 ALA A CA 1
ATOM 681 C C . ALA A 1 91 ? -4.991 -15.872 -15.838 1 95.48 91 ALA A C 1
ATOM 683 O O . ALA A 1 91 ? -5.691 -16.113 -16.824 1 95.48 91 ALA A O 1
ATOM 684 N N . LEU A 1 92 ? -5.378 -16.197 -14.623 1 96.74 92 LEU A N 1
ATOM 685 C CA . LEU A 1 92 ? -6.61 -16.919 -14.324 1 96.74 92 LEU A CA 1
ATOM 686 C C . LEU A 1 92 ? -7.485 -16.123 -13.361 1 96.74 92 LEU A C 1
ATOM 688 O O . LEU A 1 92 ? -7.25 -16.131 -12.151 1 96.74 92 LEU A O 1
ATOM 692 N N . PRO A 1 93 ? -8.535 -15.467 -13.853 1 94.79 93 PRO A N 1
ATOM 693 C CA . PRO A 1 93 ? -9.474 -14.812 -12.94 1 94.79 93 PRO A CA 1
ATOM 694 C C . PRO A 1 93 ? -10.159 -15.794 -11.992 1 94.79 93 PRO A C 1
ATOM 696 O O . PRO A 1 93 ? -10.268 -16.983 -12.303 1 94.79 93 PRO A O 1
ATOM 699 N N . PHE A 1 94 ? -10.509 -15.273 -10.826 1 94.66 94 PHE A N 1
ATOM 700 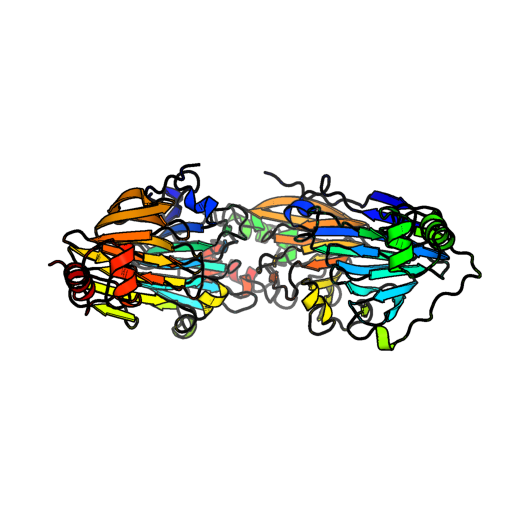C CA . PHE A 1 94 ? -11.229 -16.156 -9.916 1 94.66 94 PHE A CA 1
ATOM 701 C C . PHE A 1 94 ? -12.548 -16.609 -10.53 1 94.66 94 PHE A C 1
ATOM 703 O O . PHE A 1 94 ? -13.157 -15.878 -11.313 1 94.66 94 PHE A O 1
ATOM 710 N N . GLY A 1 95 ? -12.917 -17.829 -10.228 1 95.18 95 GLY A N 1
ATOM 711 C CA . GLY A 1 95 ? -14.197 -18.365 -10.663 1 95.18 95 GLY A CA 1
ATOM 712 C C . GLY A 1 95 ? -14.13 -19.046 -12.016 1 95.18 95 GLY A C 1
ATOM 713 O O . GLY A 1 95 ? -15.097 -19.679 -12.447 1 95.18 95 GLY A O 1
ATOM 714 N N . VAL A 1 96 ? -13.034 -18.927 -12.675 1 96.02 96 VAL A N 1
ATOM 715 C CA . VAL A 1 96 ? -12.91 -19.562 -13.983 1 96.02 96 VAL A CA 1
ATOM 716 C C . VAL A 1 96 ? -12.623 -21.052 -13.809 1 96.02 96 VAL A C 1
ATOM 718 O O . VAL A 1 96 ? -11.871 -21.445 -12.914 1 96.02 96 VAL A O 1
ATOM 721 N N . VAL A 1 97 ? -13.211 -21.872 -14.67 1 98.09 97 VAL A N 1
ATOM 722 C CA . VAL A 1 97 ? -12.999 -23.314 -14.61 1 98.09 97 VAL A CA 1
ATOM 723 C C . VAL A 1 97 ? -11.768 -23.691 -15.431 1 98.09 97 VAL A C 1
ATOM 725 O O . VAL A 1 97 ? -11.62 -23.255 -16.575 1 98.09 97 VAL A O 1
ATOM 728 N N . THR A 1 98 ? -10.91 -24.47 -14.87 1 98.41 98 THR A N 1
ATOM 729 C CA . THR A 1 98 ? -9.708 -24.898 -15.577 1 98.41 98 THR A CA 1
ATOM 730 C C . THR A 1 98 ? -9.486 -26.398 -15.406 1 98.41 98 THR A C 1
ATOM 732 O O . THR A 1 98 ? -9.957 -26.995 -14.436 1 98.41 98 THR A O 1
ATOM 735 N N . TRP A 1 99 ? -8.858 -27.035 -16.294 1 98.56 99 TRP A N 1
ATOM 736 C CA . TRP A 1 99 ? -8.288 -28.373 -16.181 1 98.56 99 TRP A CA 1
ATOM 737 C C . TRP A 1 99 ? -6.912 -28.437 -16.835 1 98.56 99 TRP A C 1
ATOM 739 O O . TRP A 1 99 ? -6.562 -27.575 -17.644 1 98.56 99 TRP A O 1
ATOM 749 N N . TRP A 1 100 ? -6.105 -29.375 -16.486 1 98.74 100 TRP A N 1
ATOM 750 C CA . TRP A 1 100 ? -4.726 -29.533 -16.938 1 98.74 100 TRP A CA 1
ATOM 751 C C . TRP A 1 100 ? -4.429 -30.989 -17.28 1 98.74 100 TRP A C 1
ATOM 753 O O . TRP A 1 100 ? -4.903 -31.902 -16.6 1 98.74 100 TRP A O 1
ATOM 763 N N . TYR A 1 101 ? -3.651 -31.193 -18.309 1 98.63 101 TYR A N 1
ATOM 764 C CA . TYR A 1 101 ? -3.358 -32.543 -18.779 1 98.63 101 TYR A CA 1
ATOM 765 C C . TYR A 1 101 ? -1.925 -32.644 -19.286 1 98.63 101 TYR A C 1
ATOM 767 O O . TYR A 1 101 ? -1.455 -31.769 -20.017 1 98.63 101 TYR A O 1
ATOM 775 N N . ASN A 1 102 ? -1.19 -33.681 -18.867 1 98.39 102 ASN A N 1
ATOM 776 C CA . ASN A 1 102 ? 0.158 -33.97 -19.346 1 98.39 102 ASN A CA 1
ATOM 777 C C . ASN A 1 102 ? 0.171 -35.16 -20.301 1 98.39 102 ASN A C 1
ATOM 779 O O . ASN A 1 102 ? 0.027 -36.306 -19.873 1 98.39 102 ASN A O 1
ATOM 783 N N . LYS A 1 103 ? 0.402 -34.946 -21.509 1 94.47 103 LYS A N 1
ATOM 784 C CA . LYS A 1 103 ? 0.446 -36.054 -22.459 1 94.47 103 LYS A CA 1
ATOM 785 C C . LYS A 1 103 ? 1.881 -36.512 -22.703 1 94.47 103 LYS A C 1
ATOM 787 O O . LYS A 1 103 ? 2.119 -37.435 -23.486 1 94.47 103 LYS A O 1
ATOM 792 N N . GLU A 1 104 ? 2.818 -35.858 -22.115 1 95.5 104 GLU A N 1
ATOM 793 C CA . GLU A 1 104 ? 4.229 -36.112 -22.396 1 95.5 104 GLU A CA 1
ATOM 794 C C . GLU A 1 104 ? 4.866 -36.958 -21.297 1 95.5 104 GLU A C 1
ATOM 796 O O . GLU A 1 104 ? 4.292 -37.119 -20.218 1 95.5 104 GLU A O 1
ATOM 801 N N . ASP A 1 105 ? 6.102 -37.45 -2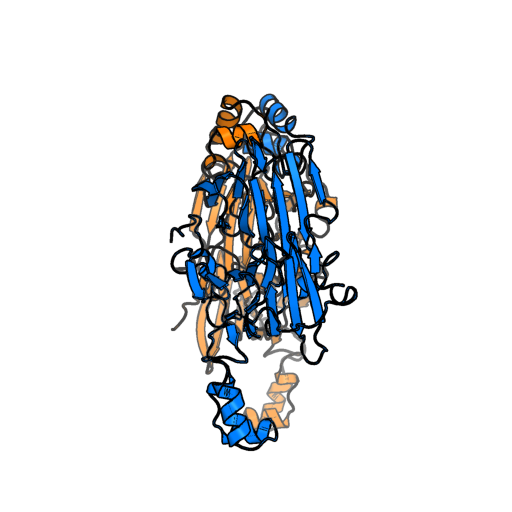1.554 1 96.42 105 ASP A N 1
ATOM 802 C CA . ASP A 1 105 ? 6.837 -38.262 -20.588 1 96.42 105 ASP A CA 1
ATOM 803 C C . ASP A 1 105 ? 7.383 -37.402 -19.451 1 96.42 105 ASP A C 1
ATOM 805 O O . ASP A 1 105 ? 7.411 -37.834 -18.297 1 96.42 105 ASP A O 1
ATOM 809 N N . THR A 1 106 ? 7.746 -36.203 -19.841 1 97.63 106 THR A N 1
ATOM 810 C CA . THR A 1 106 ? 8.273 -35.281 -18.841 1 97.63 106 THR A CA 1
ATOM 811 C C . THR A 1 106 ? 7.154 -34.757 -17.946 1 97.63 106 THR A C 1
ATOM 813 O O . THR A 1 106 ? 6.082 -34.391 -18.433 1 97.63 106 THR A O 1
ATOM 816 N N . GLU A 1 107 ? 7.397 -34.738 -16.673 1 98.25 107 GLU A N 1
ATOM 817 C CA . GLU A 1 107 ? 6.425 -34.215 -15.716 1 98.25 107 GLU A CA 1
ATOM 818 C C . GLU A 1 107 ? 6.057 -32.77 -16.038 1 98.25 107 GLU A C 1
ATOM 820 O O . GLU A 1 107 ? 6.931 -31.951 -16.329 1 98.25 107 GLU A O 1
ATOM 825 N N . LEU A 1 108 ? 4.752 -32.507 -16.093 1 98.71 108 LEU A N 1
ATOM 826 C CA . LEU A 1 108 ? 4.252 -31.142 -16.215 1 98.71 108 LEU A CA 1
ATOM 827 C C . LEU A 1 108 ? 4.06 -30.509 -14.841 1 98.71 108 LEU A C 1
ATOM 829 O O . LEU A 1 108 ? 3.264 -30.995 -14.034 1 98.71 108 LEU A O 1
ATOM 833 N N . THR A 1 109 ? 4.811 -29.444 -14.525 1 98.75 109 THR A N 1
ATOM 834 C CA . THR A 1 109 ? 4.687 -28.758 -13.244 1 98.75 109 THR A CA 1
ATOM 835 C C . THR A 1 109 ? 4.26 -27.307 -13.447 1 98.75 109 THR A C 1
ATOM 837 O O . THR A 1 109 ? 4.886 -26.571 -14.212 1 98.75 109 THR A O 1
ATOM 840 N N . VAL A 1 110 ? 3.181 -26.931 -12.773 1 98.84 110 VAL A N 1
ATOM 841 C CA . VAL A 1 110 ? 2.624 -25.588 -12.891 1 98.84 110 VAL A CA 1
ATOM 842 C C . VAL A 1 110 ? 2.588 -24.921 -11.518 1 98.84 110 VAL A C 1
ATOM 844 O O . VAL A 1 110 ? 2.083 -25.5 -10.553 1 98.84 110 VAL A O 1
ATOM 847 N N . LEU A 1 111 ? 3.134 -23.733 -11.42 1 98.86 111 LEU A N 1
ATOM 848 C CA . LEU A 1 111 ? 3.099 -22.915 -10.212 1 98.86 111 LEU A CA 1
ATOM 849 C C . LEU A 1 111 ? 1.913 -21.958 -10.238 1 98.86 111 LEU A C 1
ATOM 851 O O . LEU A 1 111 ? 1.661 -21.301 -11.251 1 98.86 111 LEU A O 1
ATOM 855 N N . PHE A 1 112 ? 1.174 -21.907 -9.141 1 98.69 112 PHE A N 1
ATOM 856 C CA . PHE A 1 112 ? 0.082 -20.954 -8.981 1 98.69 112 PHE A CA 1
ATOM 857 C C . PHE A 1 112 ? 0.393 -19.955 -7.873 1 98.69 112 PHE A C 1
ATOM 859 O O . PHE A 1 112 ? 0.662 -20.345 -6.735 1 98.69 112 PHE A O 1
ATOM 866 N N . LEU A 1 113 ? 0.399 -18.718 -8.191 1 98.46 113 LEU A N 1
ATOM 867 C CA . LEU A 1 113 ? 0.467 -17.625 -7.228 1 98.46 113 LEU A CA 1
ATOM 868 C C . LEU A 1 113 ? -0.734 -16.696 -7.373 1 98.46 113 LEU A C 1
ATOM 870 O O . LEU A 1 113 ? -1.139 -16.368 -8.491 1 98.46 113 LEU A O 1
ATOM 874 N N . GLY A 1 114 ? -1.321 -16.33 -6.242 1 97.74 114 GLY A N 1
ATOM 875 C CA . GLY A 1 114 ? -2.545 -15.575 -6.454 1 97.74 114 GLY A CA 1
ATOM 876 C C . GLY A 1 114 ? -2.975 -14.78 -5.236 1 97.74 114 GLY A C 1
ATOM 877 O O . GLY A 1 114 ? -2.302 -14.805 -4.203 1 97.74 114 GLY A O 1
ATOM 878 N N . ASP A 1 115 ? -4.007 -14.064 -5.417 1 97.1 115 ASP A N 1
ATOM 879 C CA . ASP A 1 115 ? -4.633 -13.193 -4.427 1 97.1 115 ASP A CA 1
ATOM 880 C C . ASP A 1 115 ? -5.801 -13.896 -3.738 1 97.1 115 ASP A C 1
ATOM 882 O O . ASP A 1 115 ? -6.765 -14.297 -4.394 1 97.1 115 ASP A O 1
ATOM 886 N N . THR A 1 116 ? -5.78 -13.981 -2.398 1 97.49 116 THR A N 1
ATOM 887 C CA . THR A 1 116 ? -6.833 -14.686 -1.675 1 97.49 116 THR A CA 1
ATOM 888 C C . THR A 1 116 ? -7.688 -13.707 -0.875 1 97.49 116 THR A C 1
ATOM 890 O O . THR A 1 116 ? -8.38 -14.103 0.065 1 97.49 116 THR A O 1
ATOM 893 N N . SER A 1 117 ? -7.626 -12.449 -1.17 1 95.25 117 SER A N 1
ATOM 894 C CA . SER A 1 117 ? -8.341 -11.423 -0.417 1 95.25 117 SER A CA 1
ATOM 895 C C . SER A 1 117 ? -9.847 -11.66 -0.454 1 95.25 117 SER A C 1
ATOM 897 O O . SER A 1 117 ? -10.566 -11.258 0.463 1 95.25 117 SER A O 1
ATOM 899 N N . LYS A 1 118 ? -10.372 -12.329 -1.493 1 94.11 118 LYS A N 1
ATOM 900 C CA . LYS A 1 118 ? -11.792 -12.646 -1.617 1 94.11 118 LYS A CA 1
ATOM 901 C C . LYS A 1 118 ? -12.054 -14.12 -1.323 1 94.11 118 LYS A C 1
ATOM 903 O O . LYS A 1 118 ? -13.183 -14.596 -1.464 1 94.11 118 LYS A O 1
ATOM 908 N N . GLY A 1 119 ? -10.936 -14.798 -1.018 1 95.63 119 GLY A N 1
ATOM 909 C CA . GLY A 1 119 ? -11.068 -16.231 -0.805 1 95.63 119 GLY A CA 1
ATOM 910 C C . GLY A 1 119 ? -11.699 -16.581 0.529 1 95.63 119 GLY A C 1
ATOM 911 O O . GLY A 1 119 ? -11.845 -15.718 1.398 1 95.63 119 GLY A O 1
ATOM 912 N N . HIS A 1 120 ? -12.068 -17.815 0.685 1 96.31 120 HIS A N 1
ATOM 913 C CA . HIS A 1 120 ? -12.67 -18.316 1.915 1 96.31 120 HIS A CA 1
ATOM 914 C C . HIS A 1 120 ? -11.645 -18.385 3.042 1 96.31 120 HIS A C 1
ATOM 916 O O . HIS A 1 120 ? -11.994 -18.233 4.215 1 96.31 120 HIS A O 1
ATOM 922 N N . LYS A 1 121 ? -10.438 -18.71 2.612 1 95.48 121 LYS A N 1
ATOM 923 C CA . LYS A 1 121 ? -9.346 -18.842 3.572 1 95.48 121 LYS A CA 1
ATOM 924 C C . LYS A 1 121 ? -8.181 -17.927 3.208 1 95.48 121 LYS A C 1
ATOM 926 O O . LYS A 1 121 ? -7.474 -18.172 2.229 1 95.48 121 LYS A O 1
ATOM 931 N N . PRO A 1 122 ? -7.947 -16.941 4.036 1 95.39 122 PRO A N 1
ATOM 932 C CA . PRO A 1 122 ? -6.796 -16.091 3.725 1 95.39 122 PRO A CA 1
ATOM 933 C C . PRO A 1 122 ? -5.485 -16.871 3.669 1 95.39 122 PRO A C 1
ATOM 935 O O . PRO A 1 122 ? -5.197 -17.669 4.565 1 95.39 122 PRO A O 1
ATOM 938 N N . GLY A 1 123 ? -4.776 -16.723 2.617 1 97.24 123 GLY A N 1
ATOM 939 C CA . GLY A 1 123 ? -3.45 -17.313 2.524 1 97.24 123 GLY A CA 1
ATOM 940 C C . GLY A 1 123 ? -3.436 -18.638 1.786 1 97.24 123 GLY A C 1
ATOM 941 O O . GLY A 1 123 ? -2.38 -19.251 1.62 1 97.24 123 GLY A O 1
ATOM 942 N N . GLN A 1 124 ? -4.607 -19.06 1.367 1 97.03 124 GLN A N 1
ATOM 943 C CA . GLN A 1 124 ? -4.688 -20.338 0.668 1 97.03 124 GLN A CA 1
ATOM 944 C C . GLN A 1 124 ? -5.795 -20.322 -0.382 1 97.03 124 GLN A C 1
ATOM 946 O O . GLN A 1 124 ? -6.805 -19.634 -0.217 1 97.03 124 GLN A O 1
ATOM 951 N N . PHE A 1 125 ? -5.586 -21.142 -1.431 1 97.74 125 PHE A N 1
ATOM 952 C CA . PHE A 1 125 ? -6.623 -21.286 -2.446 1 97.74 125 PHE A CA 1
ATOM 953 C C . PHE A 1 125 ? -7.687 -22.28 -1.996 1 97.74 125 PHE A C 1
ATOM 955 O O . PHE A 1 125 ? -7.367 -23.316 -1.41 1 97.74 125 PHE A O 1
ATOM 962 N N . THR A 1 126 ? -8.896 -21.937 -2.199 1 97.56 126 THR A N 1
ATOM 963 C CA . THR A 1 126 ? -9.994 -22.89 -2.085 1 97.56 126 THR A CA 1
ATOM 964 C C . THR A 1 126 ? -10.513 -23.286 -3.464 1 97.56 126 THR A C 1
ATOM 966 O O . THR A 1 126 ? -11.034 -22.447 -4.201 1 97.56 126 THR A O 1
ATOM 969 N N . ASP A 1 127 ? -10.386 -24.517 -3.756 1 96.61 127 ASP A N 1
ATOM 970 C CA . ASP A 1 127 ? -10.8 -25.029 -5.059 1 96.61 127 ASP A CA 1
ATOM 971 C C . ASP A 1 127 ? -12.117 -25.794 -4.955 1 96.61 127 ASP A C 1
ATOM 973 O O . ASP A 1 127 ? -12.361 -26.491 -3.968 1 96.61 127 ASP A O 1
ATOM 977 N N . PHE A 1 128 ? -12.923 -25.673 -5.94 1 97.61 128 PHE A N 1
ATOM 978 C CA . PHE A 1 128 ? -14.204 -26.357 -6.075 1 97.61 128 PHE A CA 1
ATOM 979 C C . PHE A 1 128 ? -14.207 -27.264 -7.299 1 97.61 128 PHE A C 1
ATOM 981 O O . PHE A 1 128 ? -14.271 -26.786 -8.433 1 97.61 128 PHE A O 1
ATOM 988 N N . PHE A 1 129 ? -14.234 -28.547 -7.046 1 97.73 129 PHE A N 1
ATOM 989 C CA . PHE A 1 129 ? -14.162 -29.509 -8.139 1 97.73 129 PHE A CA 1
ATOM 990 C C . PHE A 1 129 ? -15.545 -29.764 -8.728 1 97.73 129 PHE A C 1
ATOM 992 O O . PHE A 1 129 ? -16.533 -29.84 -7.995 1 97.73 129 PHE A O 1
ATOM 999 N N . LEU A 1 130 ? -15.52 -29.943 -10.025 1 97.38 130 LEU A N 1
ATOM 1000 C CA . LEU A 1 130 ? -16.794 -30.206 -10.685 1 97.38 130 LEU A CA 1
ATOM 1001 C C . LEU A 1 130 ? -17.144 -31.689 -10.62 1 97.38 130 LEU A C 1
ATOM 1003 O O . LEU A 1 130 ? -18.322 -32.053 -10.603 1 97.38 130 LEU A O 1
ATOM 1007 N N . THR A 1 131 ? -16.136 -32.531 -10.661 1 95.96 131 THR A N 1
ATOM 1008 C CA . THR A 1 131 ? -16.313 -33.979 -10.627 1 95.96 131 THR A CA 1
ATOM 1009 C C . THR A 1 131 ? -15.354 -34.617 -9.626 1 95.96 131 THR A C 1
ATOM 1011 O O . THR A 1 131 ? -14.57 -33.92 -8.978 1 95.96 131 THR A O 1
ATOM 1014 N N . GLY A 1 132 ? -15.484 -35.994 -9.493 1 94.36 132 GLY A N 1
ATOM 1015 C CA . GLY A 1 132 ? -14.678 -36.707 -8.514 1 94.36 132 GLY A CA 1
ATOM 1016 C C . GLY A 1 132 ? -15.385 -36.901 -7.186 1 94.36 132 GLY A C 1
ATOM 1017 O O . GLY A 1 132 ? -16.532 -36.48 -7.02 1 94.36 132 GLY A O 1
ATOM 1018 N N . THR A 1 133 ? -14.712 -37.494 -6.234 1 94.2 133 THR A N 1
ATOM 1019 C CA . THR A 1 133 ? -15.31 -37.835 -4.948 1 94.2 133 THR A CA 1
ATOM 1020 C C . THR A 1 133 ? -15.663 -36.574 -4.164 1 94.2 133 THR A C 1
ATOM 1022 O O . THR A 1 133 ? -16.519 -36.607 -3.278 1 94.2 133 THR A O 1
ATOM 1025 N N . ASN A 1 134 ? -15.084 -35.523 -4.504 1 92.65 134 ASN A N 1
ATOM 1026 C CA . ASN A 1 134 ? -15.355 -34.254 -3.836 1 92.65 134 ASN A CA 1
ATOM 1027 C C . ASN A 1 134 ? -15.965 -33.235 -4.795 1 92.65 134 ASN A C 1
ATOM 1029 O O . ASN A 1 134 ? -15.837 -32.027 -4.588 1 92.65 134 ASN A O 1
ATOM 1033 N N . GLY A 1 135 ? -16.539 -33.699 -5.829 1 95.99 135 GLY A N 1
ATOM 1034 C CA . GLY A 1 135 ? -17.191 -32.82 -6.785 1 95.99 135 GLY A CA 1
ATOM 1035 C C . GLY A 1 135 ? -18.439 -32.158 -6.234 1 95.99 135 GLY A C 1
ATOM 1036 O O . GLY A 1 135 ? -19.111 -32.717 -5.364 1 95.99 135 GLY A O 1
ATOM 1037 N N . ILE A 1 136 ? -18.771 -31.039 -6.776 1 96.35 136 ILE A N 1
ATOM 1038 C CA . ILE A 1 136 ? -19.846 -30.202 -6.257 1 96.35 136 ILE A CA 1
ATOM 1039 C C . ILE A 1 136 ? -21.174 -30.951 -6.348 1 96.35 136 ILE A C 1
ATOM 1041 O O . ILE A 1 136 ? -22.039 -30.802 -5.482 1 96.35 136 ILE A O 1
ATOM 1045 N N . PHE A 1 137 ? -21.313 -31.81 -7.258 1 96.37 137 PHE A N 1
ATOM 1046 C CA . PHE A 1 137 ? -22.61 -32.436 -7.491 1 96.37 137 PHE A CA 1
ATOM 1047 C C . PHE A 1 137 ? -22.824 -33.607 -6.539 1 96.37 137 PHE A C 1
ATOM 1049 O O . PHE A 1 137 ? -23.939 -34.118 -6.417 1 96.37 137 PHE A O 1
ATOM 1056 N N . THR A 1 138 ? -21.748 -34.083 -5.946 1 95.36 138 THR A N 1
ATOM 1057 C CA . THR A 1 138 ? -21.907 -35.114 -4.926 1 95.36 138 THR A CA 1
ATOM 1058 C C . THR A 1 138 ? -22.734 -34.592 -3.754 1 95.36 138 THR A C 1
ATOM 1060 O O . THR A 1 138 ? -23.279 -35.377 -2.974 1 95.36 138 THR A O 1
ATOM 1063 N N . GLY A 1 139 ? -22.834 -33.325 -3.588 1 96.11 139 GLY A N 1
ATOM 1064 C CA . GLY A 1 139 ? -23.54 -32.721 -2.47 1 96.11 139 GLY A CA 1
ATOM 1065 C C . GLY A 1 139 ? -25.019 -32.513 -2.741 1 96.11 139 GLY A C 1
ATOM 1066 O O . GLY A 1 139 ? -25.803 -32.314 -1.811 1 96.11 139 GLY A O 1
ATOM 1067 N N . PHE A 1 140 ? -25.432 -32.536 -3.971 1 97.18 140 PHE A N 1
ATOM 1068 C CA . PHE A 1 140 ? -26.841 -32.441 -4.334 1 97.18 140 PHE A CA 1
ATOM 1069 C C . PHE A 1 140 ? -27.519 -33.803 -4.231 1 97.18 140 PHE A C 1
ATOM 1071 O O . PHE A 1 140 ? -26.875 -34.838 -4.415 1 97.18 140 PHE A O 1
ATOM 1078 N N . SER A 1 141 ? -28.864 -33.785 -3.997 1 97.3 141 SER A N 1
ATOM 1079 C CA . SER A 1 141 ? -29.605 -35.04 -4.085 1 97.3 141 SER A CA 1
ATOM 1080 C C . SER A 1 141 ? -29.699 -35.526 -5.527 1 97.3 141 SER A C 1
ATOM 1082 O O . SER A 1 141 ? -29.624 -34.728 -6.464 1 97.3 141 SER A O 1
ATOM 1084 N N . THR A 1 142 ? -29.849 -36.833 -5.649 1 96.92 142 THR A N 1
ATOM 1085 C CA . THR A 1 142 ? -29.974 -37.42 -6.979 1 96.92 142 THR A CA 1
ATOM 1086 C C . THR A 1 142 ? -31.134 -36.788 -7.743 1 96.92 142 THR A C 1
ATOM 1088 O O . THR A 1 142 ? -31.053 -36.596 -8.958 1 96.92 142 THR A O 1
ATOM 1091 N N . GLU A 1 143 ? -32.194 -36.44 -7.093 1 97.76 143 GLU A N 1
ATOM 1092 C CA . GLU A 1 143 ? -33.346 -35.796 -7.717 1 97.76 143 GLU A CA 1
ATOM 1093 C C . GLU A 1 143 ? -32.962 -34.452 -8.328 1 97.76 143 GLU A C 1
ATOM 1095 O O . GLU A 1 143 ? -33.333 -34.152 -9.465 1 97.76 143 GLU A O 1
ATOM 1100 N N . PHE A 1 144 ? -32.27 -33.59 -7.571 1 98.06 144 PHE A N 1
ATOM 1101 C CA . PHE A 1 144 ? -31.885 -32.259 -8.024 1 98.06 144 PHE A CA 1
ATOM 1102 C C . PHE A 1 144 ? -30.971 -32.344 -9.241 1 98.06 144 PHE A C 1
ATOM 1104 O O . PHE A 1 144 ? -31.125 -31.578 -10.194 1 98.06 144 PHE A O 1
ATOM 1111 N N . VAL A 1 145 ? -30.049 -33.327 -9.218 1 98.16 145 VAL A N 1
ATOM 1112 C CA . VAL A 1 145 ? -29.124 -33.483 -10.335 1 98.16 145 VAL A CA 1
ATOM 1113 C C . VAL A 1 145 ? -29.883 -33.955 -11.573 1 98.16 145 VAL A C 1
ATOM 1115 O O . VAL A 1 145 ? -29.67 -33.44 -12.673 1 98.16 145 VAL A O 1
ATOM 1118 N N . SER A 1 146 ? -30.72 -34.926 -11.322 1 98.34 146 SER A N 1
ATOM 1119 C CA . SER A 1 146 ? -31.52 -35.473 -12.413 1 98.34 146 SER A CA 1
ATOM 1120 C C . SER A 1 146 ? -32.336 -34.383 -13.1 1 98.34 146 SER A C 1
ATOM 1122 O O . SER A 1 146 ? -32.369 -34.307 -14.33 1 98.34 146 SER A O 1
ATOM 1124 N N . ARG A 1 147 ? -32.948 -33.537 -12.428 1 98.15 147 ARG A N 1
ATOM 1125 C CA . ARG A 1 147 ? -33.759 -32.459 -12.984 1 98.15 147 ARG A CA 1
ATOM 1126 C C . ARG A 1 147 ? -32.884 -31.409 -13.661 1 98.15 147 ARG A C 1
ATOM 1128 O O . ARG A 1 147 ? -33.217 -30.92 -14.743 1 98.15 147 ARG A O 1
ATOM 1135 N N . ALA A 1 148 ? -31.807 -31.098 -13.004 1 97.77 148 ALA A N 1
ATOM 1136 C CA . ALA A 1 148 ? -30.925 -30.056 -13.522 1 97.77 148 ALA A CA 1
ATOM 1137 C C . ALA A 1 148 ? -30.348 -30.45 -14.879 1 97.77 148 ALA A C 1
ATOM 1139 O O . ALA A 1 148 ? -30.199 -29.606 -15.765 1 97.77 148 ALA A O 1
ATOM 1140 N N . TRP A 1 149 ? -29.989 -31.775 -14.959 1 98.03 149 TRP A N 1
ATOM 1141 C CA . TRP A 1 149 ? -29.308 -32.24 -16.163 1 98.03 149 TRP A CA 1
ATOM 1142 C C . TRP A 1 149 ? -30.296 -32.879 -17.133 1 98.03 149 TRP A C 1
ATOM 1144 O O . TRP A 1 149 ? -29.925 -33.253 -18.249 1 98.03 149 TRP A O 1
ATOM 1154 N N . ASP A 1 150 ? -31.518 -32.968 -16.783 1 98.47 150 ASP A N 1
ATOM 1155 C CA . ASP A 1 150 ? -32.574 -33.597 -17.571 1 98.47 150 ASP A CA 1
ATOM 1156 C C . ASP A 1 150 ? -32.181 -35.015 -17.982 1 98.47 150 ASP A C 1
ATOM 1158 O O . ASP A 1 150 ? -32.199 -35.349 -19.169 1 98.47 150 ASP A O 1
ATOM 1162 N N . VAL A 1 151 ? -31.895 -35.891 -17.013 1 98.51 151 VAL A N 1
ATOM 1163 C CA . VAL A 1 151 ? -31.57 -37.3 -17.207 1 98.51 151 VAL A CA 1
ATOM 1164 C C . VAL A 1 151 ? -32.26 -38.142 -16.136 1 98.51 151 VAL A C 1
ATOM 1166 O O . VAL A 1 151 ? -32.626 -37.63 -15.075 1 98.51 151 VAL A O 1
ATOM 1169 N N . PRO A 1 152 ? -32.381 -39.452 -16.416 1 98.22 152 PRO A N 1
ATOM 1170 C CA . PRO A 1 152 ? -32.943 -40.332 -15.389 1 98.22 152 PRO A CA 1
ATOM 1171 C C . PRO A 1 152 ? -32.075 -40.405 -14.135 1 98.22 152 PRO A C 1
ATOM 1173 O O . PRO A 1 152 ? -30.853 -40.258 -14.216 1 98.22 152 PRO A O 1
ATOM 1176 N N . GLU A 1 153 ? -32.678 -40.67 -12.972 1 97.68 153 GLU A N 1
ATOM 1177 C CA . GLU A 1 153 ? -31.994 -40.67 -11.682 1 97.68 153 GLU A CA 1
ATOM 1178 C C . GLU A 1 153 ? -30.849 -41.679 -11.665 1 97.68 153 GLU A C 1
ATOM 1180 O O . GLU A 1 153 ? -29.81 -41.436 -11.048 1 97.68 153 GLU A O 1
ATOM 1185 N N . ASP A 1 154 ? -31.023 -42.784 -12.312 1 97.37 154 ASP A N 1
ATOM 1186 C CA . ASP A 1 154 ? -29.974 -43.798 -12.325 1 97.37 154 ASP A CA 1
ATOM 1187 C C . ASP A 1 154 ? -28.755 -43.317 -13.108 1 97.37 154 ASP A C 1
ATOM 1189 O O . ASP A 1 154 ? -27.616 -43.597 -12.729 1 97.37 154 ASP A O 1
ATOM 1193 N N . VAL A 1 155 ? -29.068 -42.619 -14.144 1 98.05 155 VAL A N 1
ATOM 1194 C CA . VAL A 1 155 ? -27.997 -42.042 -14.95 1 98.05 155 VAL A CA 1
ATOM 1195 C C . VAL A 1 155 ? -27.286 -40.948 -14.157 1 98.05 155 VAL A C 1
ATOM 1197 O O . VAL A 1 155 ? -26.054 -40.894 -14.129 1 98.05 155 VAL A O 1
ATOM 1200 N N . ALA A 1 156 ? -28.035 -40.049 -13.523 1 97.72 156 ALA A N 1
ATOM 1201 C CA . ALA A 1 156 ? -27.478 -38.983 -12.694 1 97.72 156 ALA A CA 1
ATOM 1202 C C . ALA A 1 156 ? -26.581 -39.553 -11.598 1 97.72 156 ALA A C 1
ATOM 1204 O O . ALA A 1 156 ? -25.46 -39.081 -11.398 1 97.72 156 ALA A O 1
ATOM 1205 N N . LYS A 1 157 ? -27.057 -40.539 -10.965 1 96.7 157 LYS A N 1
ATOM 1206 C CA . LYS A 1 157 ? -26.297 -41.173 -9.891 1 96.7 157 LYS A CA 1
ATOM 1207 C C . LYS A 1 157 ? -24.993 -41.766 -10.417 1 96.7 157 LYS A C 1
ATOM 1209 O O . LYS A 1 157 ? -23.942 -41.625 -9.789 1 96.7 157 LYS A O 1
ATOM 1214 N N . ASN A 1 158 ? -25.079 -42.461 -11.515 1 97.45 158 ASN A N 1
ATOM 1215 C CA . ASN A 1 158 ? -23.902 -43.074 -12.12 1 97.45 158 ASN A CA 1
ATOM 1216 C C . ASN A 1 158 ? -22.852 -42.029 -12.487 1 97.45 158 ASN A C 1
ATOM 1218 O O . ASN A 1 158 ? -21.669 -42.201 -12.189 1 97.45 158 ASN A O 1
ATOM 1222 N N . LEU A 1 159 ? -23.249 -40.936 -13.071 1 97.1 159 LEU A N 1
ATOM 1223 C CA . LEU A 1 159 ? -22.338 -39.885 -13.511 1 97.1 159 LEU A CA 1
ATOM 1224 C C . LEU A 1 159 ? -21.645 -39.233 -12.319 1 97.1 159 LEU A C 1
ATOM 1226 O O . LEU A 1 159 ? -20.451 -38.929 -12.38 1 97.1 159 LEU A O 1
ATOM 1230 N N . VAL A 1 160 ? -22.358 -39.013 -11.286 1 96.77 160 VAL A N 1
ATOM 1231 C CA . VAL A 1 160 ? -21.85 -38.305 -10.116 1 96.77 160 VAL A CA 1
ATOM 1232 C C . VAL A 1 160 ? -20.858 -39.19 -9.365 1 96.77 160 VAL A C 1
ATOM 1234 O O . VAL A 1 160 ? -19.884 -38.695 -8.793 1 96.77 160 VAL A O 1
ATOM 1237 N N . THR A 1 161 ? -21.027 -40.507 -9.426 1 95.43 161 THR A N 1
ATOM 1238 C CA . THR A 1 161 ? -20.266 -41.379 -8.538 1 95.43 161 THR A CA 1
ATOM 1239 C C . THR A 1 161 ? -19.197 -42.142 -9.314 1 95.43 161 THR A C 1
ATOM 1241 O O . THR A 1 161 ? -18.31 -42.756 -8.718 1 95.43 161 THR A O 1
ATOM 1244 N N . LYS A 1 162 ? -19.237 -42.094 -10.633 1 96 162 LYS A N 1
ATOM 1245 C CA . LYS A 1 162 ? -18.396 -42.969 -11.445 1 96 162 LYS A CA 1
ATOM 1246 C C . LYS A 1 162 ? -16.921 -42.61 -11.29 1 96 162 LYS A C 1
ATOM 1248 O O . LYS A 1 162 ? -16.057 -43.49 -11.312 1 96 162 LYS A O 1
ATOM 1253 N N . GLN A 1 163 ? -16.619 -41.289 -11.223 1 94.93 163 GLN A N 1
ATOM 1254 C CA . GLN A 1 163 ? -15.237 -40.859 -11.041 1 94.93 163 GLN A CA 1
ATOM 1255 C C . GLN A 1 163 ? -14.799 -41.017 -9.587 1 94.93 163 GLN A C 1
ATOM 1257 O O . GLN A 1 163 ? -15.256 -40.279 -8.712 1 94.93 163 GLN A O 1
ATOM 1262 N N . SER A 1 164 ? -13.894 -41.875 -9.352 1 91.01 164 SER A N 1
ATOM 1263 C CA . SER A 1 164 ? -13.475 -42.172 -7.986 1 91.01 164 SER A CA 1
ATOM 1264 C C . SER A 1 164 ? -12.256 -41.347 -7.59 1 91.01 164 SER A C 1
ATOM 1266 O O . SER A 1 164 ? -11.838 -41.363 -6.43 1 91.01 164 SER A O 1
ATOM 1268 N N . GLY A 1 165 ? -11.689 -40.682 -8.567 1 91.25 165 GLY A N 1
ATOM 1269 C CA . GLY A 1 165 ? -10.515 -39.87 -8.291 1 91.25 165 GLY A CA 1
ATOM 1270 C C . GLY A 1 165 ? -10.833 -38.607 -7.514 1 91.25 165 GLY A C 1
ATOM 1271 O O . GLY A 1 165 ? -11.971 -38.134 -7.526 1 91.25 165 GLY A O 1
ATOM 1272 N N . ASN A 1 166 ? -9.847 -38.117 -6.813 1 91.48 166 ASN A N 1
ATOM 1273 C CA . ASN A 1 166 ? -9.933 -36.878 -6.048 1 91.48 166 ASN A CA 1
ATOM 1274 C C . ASN A 1 166 ? -9.006 -35.805 -6.612 1 91.48 166 ASN A C 1
ATOM 1276 O O . ASN A 1 166 ? -7.876 -35.648 -6.147 1 91.48 166 ASN A O 1
ATOM 1280 N N . GLY A 1 167 ? -9.504 -35.037 -7.53 1 94.8 167 GLY A N 1
ATOM 1281 C CA . GLY A 1 167 ? -8.793 -33.875 -8.039 1 94.8 167 GLY A CA 1
ATOM 1282 C C . GLY A 1 167 ? -7.899 -34.193 -9.223 1 94.8 167 GLY A C 1
ATOM 1283 O O . GLY A 1 167 ? -7.833 -33.422 -10.183 1 94.8 167 GLY A O 1
ATOM 1284 N N . ILE A 1 168 ? -7.122 -35.309 -9.142 1 97.64 168 ILE A N 1
ATOM 1285 C CA . ILE A 1 168 ? -6.206 -35.708 -10.205 1 97.64 168 ILE A CA 1
ATOM 1286 C C . ILE A 1 168 ? -6.382 -37.195 -10.507 1 97.64 168 ILE A C 1
ATOM 1288 O O . ILE A 1 168 ? -6.459 -38.016 -9.59 1 97.64 168 ILE A O 1
ATOM 1292 N N . VAL A 1 169 ? -6.395 -37.587 -11.772 1 96.84 169 VAL A N 1
ATOM 1293 C CA . VAL A 1 169 ? -6.534 -38.988 -12.156 1 96.84 169 VAL A CA 1
ATOM 1294 C C . VAL A 1 169 ? -5.514 -39.33 -13.24 1 96.84 169 VAL A C 1
ATOM 1296 O O . VAL A 1 169 ? -4.965 -38.436 -13.889 1 96.84 169 VAL A O 1
ATOM 1299 N N . GLN A 1 170 ? -5.25 -40.539 -13.364 1 96.67 170 GLN A N 1
ATOM 1300 C CA . GLN A 1 170 ? -4.43 -41.059 -14.453 1 96.67 170 GLN A CA 1
ATOM 1301 C C . GLN A 1 170 ? -5.298 -41.599 -15.586 1 96.67 170 GLN A C 1
ATOM 1303 O O . GLN A 1 170 ? -6.122 -42.491 -15.373 1 96.67 170 GLN A O 1
ATOM 1308 N N . LEU A 1 171 ? -5.112 -41.015 -16.725 1 96.79 171 LEU A N 1
ATOM 1309 C CA . LEU A 1 171 ? -5.891 -41.485 -17.866 1 96.79 171 LEU A CA 1
ATOM 1310 C C . LEU A 1 171 ? -5.167 -42.615 -18.589 1 96.79 171 LEU A C 1
ATOM 1312 O O . LEU A 1 171 ? -3.936 -42.676 -18.58 1 96.79 171 LEU A O 1
ATOM 1316 N N . PRO A 1 172 ? -5.977 -43.47 -19.196 1 94.19 172 PRO A N 1
ATOM 1317 C CA . PRO A 1 172 ? -5.327 -44.444 -20.077 1 94.19 172 PRO A CA 1
ATOM 1318 C C . PRO A 1 172 ? -4.614 -43.789 -21.257 1 94.19 172 PRO A C 1
ATOM 1320 O O . PRO A 1 172 ? -5.106 -42.802 -21.81 1 94.19 172 PRO A O 1
ATOM 1323 N N . GLY A 1 173 ? -3.518 -44.313 -21.621 1 89.31 173 GLY A N 1
ATOM 1324 C CA . GLY A 1 173 ? -2.731 -43.771 -22.717 1 89.31 173 GLY A CA 1
ATOM 1325 C C . GLY A 1 173 ? -3.526 -43.605 -23.998 1 89.31 173 GLY A C 1
ATOM 1326 O O . GLY A 1 173 ? -3.2 -42.758 -24.832 1 89.31 173 GLY A O 1
ATOM 1327 N N . SER A 1 174 ? -4.594 -44.338 -24.122 1 90.68 174 SER A N 1
ATOM 1328 C CA . SER A 1 174 ? -5.395 -44.339 -25.342 1 90.68 174 SER A CA 1
ATOM 1329 C C . SER A 1 174 ? -6.454 -43.242 -25.309 1 90.68 174 SER A C 1
ATOM 1331 O O . SER A 1 174 ? -7.11 -42.976 -26.318 1 90.68 174 SER A O 1
ATOM 1333 N N . HIS A 1 175 ? -6.59 -42.575 -24.12 1 92.9 175 HIS A N 1
ATOM 1334 C CA . HIS A 1 175 ? -7.633 -41.562 -24.013 1 92.9 175 HIS A CA 1
ATOM 1335 C C . HIS A 1 175 ? -7.324 -40.356 -24.894 1 92.9 175 HIS A C 1
ATOM 1337 O O . HIS A 1 175 ? -6.203 -39.842 -24.878 1 92.9 175 HIS A O 1
ATOM 1343 N N . LYS A 1 176 ? -8.327 -39.838 -25.652 1 93.46 176 LYS A N 1
ATOM 1344 C CA . LYS A 1 176 ? -8.149 -38.681 -26.524 1 93.46 176 LYS A CA 1
ATOM 1345 C C . LYS A 1 176 ? -8.589 -37.396 -25.827 1 93.46 176 LYS A C 1
ATOM 1347 O O . LYS A 1 176 ? -9.702 -37.317 -25.303 1 93.46 176 LYS A O 1
ATOM 1352 N N . MET A 1 177 ? -7.735 -36.45 -25.816 1 95.43 177 MET A N 1
ATOM 1353 C CA . MET A 1 177 ? -8.025 -35.13 -25.262 1 95.43 177 MET A CA 1
ATOM 1354 C C . MET A 1 177 ? -8.156 -34.091 -26.37 1 95.43 177 MET A C 1
ATOM 1356 O O . MET A 1 177 ? -7.619 -34.273 -27.464 1 95.43 177 MET A O 1
ATOM 1360 N N . PRO A 1 178 ? -8.874 -32.988 -26.128 1 95.91 178 PRO A N 1
ATOM 1361 C CA . PRO A 1 178 ? -9.025 -31.966 -27.167 1 95.91 178 PRO A CA 1
ATOM 1362 C C . PRO A 1 178 ? -7.692 -31.358 -27.595 1 95.91 178 PRO A C 1
ATOM 1364 O O . PRO A 1 178 ? -6.801 -31.166 -26.764 1 95.91 178 PRO A O 1
ATOM 1367 N N . GLU A 1 179 ? -7.662 -30.967 -28.858 1 95.61 179 GLU A N 1
ATOM 1368 C CA . GLU A 1 179 ? -6.444 -30.377 -29.404 1 95.61 179 GLU A CA 1
ATOM 1369 C C . GLU A 1 179 ? -6.407 -28.87 -29.165 1 95.61 179 GLU A C 1
ATOM 1371 O O . GLU A 1 179 ? -7.396 -28.174 -29.402 1 95.61 179 GLU A O 1
ATOM 1376 N N . PRO A 1 180 ? -5.312 -28.386 -28.735 1 97.26 180 PRO A N 1
ATOM 1377 C CA . PRO A 1 180 ? -5.189 -26.944 -28.508 1 97.26 180 PRO A CA 1
ATOM 1378 C C . PRO A 1 180 ? -5.289 -26.133 -29.798 1 97.26 180 PRO A C 1
ATOM 1380 O O . PRO A 1 180 ? -4.905 -26.616 -30.867 1 97.26 180 PRO A O 1
ATOM 1383 N N . LYS A 1 181 ? -5.781 -24.911 -29.69 1 96.71 181 LYS A N 1
ATOM 1384 C CA . LYS A 1 181 ? -5.818 -23.934 -30.774 1 96.71 181 LYS A CA 1
ATOM 1385 C C . LYS A 1 181 ? -4.913 -22.743 -30.472 1 96.71 181 LYS A C 1
ATOM 1387 O O . LYS A 1 181 ? -4.957 -22.186 -29.373 1 96.71 181 LYS A O 1
ATOM 1392 N N . LYS A 1 182 ? -4.2 -22.379 -31.48 1 95.12 182 LYS A N 1
ATOM 1393 C CA . LYS A 1 182 ? -3.228 -21.303 -31.307 1 95.12 182 LYS A CA 1
ATOM 1394 C C . LYS A 1 182 ? -3.918 -19.992 -30.943 1 95.12 182 LYS A C 1
ATOM 1396 O O . LYS A 1 182 ? -3.413 -19.226 -30.12 1 95.12 182 LYS A O 1
ATOM 1401 N N . GLU A 1 183 ? -5.037 -19.759 -31.51 1 94.77 183 GLU A N 1
ATOM 1402 C CA . GLU A 1 183 ? -5.751 -18.501 -31.311 1 94.77 183 GLU A CA 1
ATOM 1403 C C . GLU A 1 183 ? -6.27 -18.381 -29.881 1 94.77 183 GLU A C 1
ATOM 1405 O O . GLU A 1 183 ? -6.546 -17.277 -29.406 1 94.77 183 GLU A O 1
ATOM 1410 N N . HIS A 1 184 ? -6.37 -19.519 -29.191 1 95.06 184 HIS A N 1
ATOM 1411 C CA . HIS A 1 184 ? -6.898 -19.512 -27.832 1 95.06 184 HIS A CA 1
ATOM 1412 C C . HIS A 1 184 ? -5.896 -18.907 -26.854 1 95.06 184 HIS A C 1
ATOM 1414 O O . HIS A 1 184 ? -6.268 -18.495 -25.753 1 95.06 184 HIS A O 1
ATOM 1420 N N . ARG A 1 185 ? -4.704 -18.766 -27.236 1 93.24 185 ARG A N 1
ATOM 1421 C CA . ARG A 1 185 ? -3.651 -18.268 -26.358 1 93.24 185 ARG A CA 1
ATOM 1422 C C . ARG A 1 185 ? -3.667 -16.744 -26.294 1 93.24 185 ARG A C 1
ATOM 1424 O O . ARG A 1 185 ? -3.14 -16.152 -25.35 1 93.24 185 ARG A O 1
ATOM 1431 N N . ASN A 1 186 ? -4.232 -16.211 -27.319 1 89.13 186 ASN A N 1
ATOM 1432 C CA . ASN A 1 186 ? -4.167 -14.759 -27.448 1 89.13 186 ASN A CA 1
ATOM 1433 C C . ASN A 1 186 ? -4.797 -14.06 -26.246 1 89.13 186 ASN A C 1
ATOM 1435 O O . ASN A 1 186 ? -5.972 -14.274 -25.944 1 89.13 186 ASN A O 1
ATOM 1439 N N . GLY A 1 187 ? -3.923 -13.235 -25.576 1 86.06 187 GLY A N 1
ATOM 1440 C CA . GLY A 1 187 ? -4.412 -12.467 -24.442 1 86.06 187 GLY A CA 1
ATOM 1441 C C . GLY A 1 187 ? -4.514 -13.283 -23.168 1 86.06 187 GLY A C 1
ATOM 1442 O O . GLY A 1 187 ? -4.824 -12.746 -22.103 1 86.06 187 GLY A O 1
ATOM 1443 N N . MET A 1 188 ? -4.188 -14.552 -23.268 1 90.15 188 MET A N 1
ATOM 1444 C CA . MET A 1 188 ? -4.392 -15.425 -22.115 1 90.15 188 MET A CA 1
ATOM 1445 C C . MET A 1 188 ? -3.06 -15.943 -21.583 1 90.15 188 MET A C 1
ATOM 1447 O O . MET A 1 188 ? -2.894 -16.115 -20.375 1 90.15 188 MET A O 1
ATOM 1451 N N . ALA A 1 189 ? -2.19 -16.17 -22.522 1 94.74 189 ALA A N 1
ATOM 1452 C CA . ALA A 1 189 ? -0.919 -16.772 -22.129 1 94.74 189 ALA A CA 1
ATOM 1453 C C . ALA A 1 189 ? 0.252 -16.083 -22.823 1 94.74 189 ALA A C 1
ATOM 1455 O O . ALA A 1 189 ? 0.129 -15.636 -23.966 1 94.74 189 ALA A O 1
ATOM 1456 N N . LEU A 1 190 ? 1.32 -15.954 -22.151 1 96.15 190 LEU A N 1
ATOM 1457 C CA . LEU A 1 190 ? 2.573 -15.412 -22.668 1 96.15 190 LEU A CA 1
ATOM 1458 C C . LEU A 1 190 ? 3.761 -16.235 -22.183 1 96.15 190 LEU A C 1
ATOM 1460 O O . LEU A 1 190 ? 3.844 -16.579 -21.002 1 96.15 190 LEU A O 1
ATOM 1464 N N . ASN A 1 191 ? 4.623 -16.619 -23.063 1 97.5 191 ASN A N 1
ATOM 1465 C CA . ASN A 1 191 ? 5.836 -17.317 -22.653 1 97.5 191 ASN A CA 1
ATOM 1466 C C . ASN A 1 191 ? 6.93 -16.34 -22.231 1 97.5 191 ASN A C 1
ATOM 1468 O O . ASN A 1 191 ? 7.506 -15.646 -23.071 1 97.5 191 ASN A O 1
ATOM 1472 N N . CYS A 1 192 ? 7.313 -16.359 -21.017 1 97.12 192 CYS A N 1
ATOM 1473 C CA . CYS A 1 192 ? 8.241 -15.381 -20.459 1 97.12 192 CYS A CA 1
ATOM 1474 C C . CYS A 1 192 ? 9.663 -15.641 -20.942 1 97.12 192 CYS A C 1
ATOM 1476 O O . CYS A 1 192 ? 10.489 -14.728 -20.971 1 97.12 192 CYS A O 1
ATOM 1478 N N . LEU A 1 193 ? 9.965 -16.846 -21.295 1 97.23 193 LEU A N 1
ATOM 1479 C CA . LEU A 1 193 ? 11.313 -17.181 -21.74 1 97.23 193 LEU A CA 1
ATOM 1480 C C . LEU A 1 193 ? 11.55 -16.699 -23.168 1 97.23 193 LEU A C 1
ATOM 1482 O O . LEU A 1 193 ? 12.696 -16.529 -23.588 1 97.23 193 LEU A O 1
ATOM 1486 N N . GLU A 1 194 ? 10.449 -16.482 -23.855 1 96.42 194 GLU A N 1
ATOM 1487 C CA . GLU A 1 194 ? 10.559 -16.101 -25.26 1 96.42 194 GLU A CA 1
ATOM 1488 C C . GLU A 1 194 ? 10.165 -14.642 -25.469 1 96.42 194 GLU A C 1
ATOM 1490 O O . GLU A 1 194 ? 10.399 -14.078 -26.54 1 96.42 194 GLU A O 1
ATOM 1495 N N . ALA A 1 195 ? 9.565 -14.055 -24.459 1 96.04 195 ALA A N 1
ATOM 1496 C CA . ALA A 1 195 ? 9.122 -12.667 -24.557 1 96.04 195 ALA A CA 1
ATOM 1497 C C . ALA A 1 195 ? 10.312 -11.713 -24.615 1 96.04 195 ALA A C 1
ATOM 1499 O O . ALA A 1 195 ? 11.408 -12.051 -24.162 1 96.04 195 ALA A O 1
ATOM 1500 N N . PRO A 1 196 ? 10.039 -10.509 -25.231 1 95.48 196 PRO A N 1
ATOM 1501 C CA . PRO A 1 196 ? 11.097 -9.496 -25.203 1 95.48 196 PRO A CA 1
ATOM 1502 C C . PRO A 1 196 ? 11.502 -9.105 -23.783 1 95.48 196 PRO A C 1
ATOM 1504 O O . PRO A 1 196 ? 10.649 -9.016 -22.897 1 95.48 196 PRO A O 1
ATOM 1507 N N . LEU A 1 197 ? 12.771 -8.88 -23.635 1 95.75 197 LEU A N 1
ATOM 1508 C CA . LEU A 1 197 ? 13.31 -8.498 -22.334 1 95.75 197 LEU A CA 1
ATOM 1509 C C . LEU A 1 197 ? 13.028 -7.028 -22.039 1 95.75 197 LEU A C 1
ATOM 1511 O O . LEU A 1 197 ? 13.226 -6.169 -22.901 1 95.75 197 LEU A O 1
ATOM 1515 N N . ASP A 1 198 ? 12.566 -6.748 -20.92 1 93.04 198 ASP A N 1
ATOM 1516 C CA . ASP A 1 198 ? 12.391 -5.367 -20.479 1 93.04 198 ASP A CA 1
ATOM 1517 C C . ASP A 1 198 ? 13.705 -4.783 -19.966 1 93.04 198 ASP A C 1
ATOM 1519 O O . ASP A 1 198 ? 13.93 -3.574 -20.056 1 93.04 198 ASP A O 1
ATOM 1523 N N . VAL A 1 199 ? 14.531 -5.596 -19.346 1 92.32 199 VAL A N 1
ATOM 1524 C CA . VAL A 1 199 ? 15.869 -5.263 -18.867 1 92.32 199 VAL A CA 1
ATOM 1525 C C . VAL A 1 199 ? 16.864 -6.324 -19.331 1 92.32 199 VAL A C 1
ATOM 1527 O O . VAL A 1 199 ? 16.574 -7.521 -19.276 1 92.32 199 VAL A O 1
ATOM 1530 N N . ASP A 1 200 ? 17.914 -5.966 -19.829 1 94.33 200 ASP A N 1
ATOM 1531 C CA . ASP A 1 200 ? 18.992 -6.844 -20.277 1 94.33 200 ASP A CA 1
ATOM 1532 C C . ASP A 1 200 ? 20.358 -6.228 -19.984 1 94.33 200 ASP A C 1
ATOM 1534 O O . ASP A 1 200 ? 20.897 -5.48 -20.802 1 94.33 200 ASP A O 1
ATOM 1538 N N . ILE A 1 201 ? 20.936 -6.588 -18.879 1 92.72 201 ILE A N 1
ATOM 1539 C CA . ILE A 1 201 ? 22.241 -6.083 -18.468 1 92.72 201 ILE A CA 1
ATOM 1540 C C . ILE A 1 201 ? 23.287 -7.186 -18.603 1 92.72 201 ILE A C 1
ATOM 1542 O O . ILE A 1 201 ? 23.196 -8.222 -17.939 1 92.72 201 ILE A O 1
ATOM 1546 N N . LYS A 1 202 ? 24.309 -6.926 -19.39 1 92.54 202 LYS A N 1
ATOM 1547 C CA . LYS A 1 202 ? 25.356 -7.912 -19.645 1 92.54 202 LYS A CA 1
ATOM 1548 C C . LYS A 1 202 ? 26.056 -8.317 -18.351 1 92.54 202 LYS A C 1
ATOM 1550 O O . LYS A 1 202 ? 26.492 -7.46 -17.58 1 92.54 202 LYS A O 1
ATOM 1555 N N . ASN A 1 203 ? 26.113 -9.62 -18.081 1 92.25 203 ASN A N 1
ATOM 1556 C CA . ASN A 1 203 ? 26.747 -10.219 -16.911 1 92.25 203 ASN A CA 1
ATOM 1557 C C . ASN A 1 203 ? 26.048 -9.803 -15.62 1 92.25 203 ASN A C 1
ATOM 1559 O O . ASN A 1 203 ? 26.619 -9.923 -14.534 1 92.25 203 ASN A O 1
ATOM 1563 N N . GLY A 1 204 ? 24.903 -9.202 -15.782 1 94.15 204 GLY A N 1
ATOM 1564 C CA . GLY A 1 204 ? 24.104 -8.781 -14.642 1 94.15 204 GLY A CA 1
ATOM 1565 C C . GLY A 1 204 ? 22.838 -9.599 -14.467 1 94.15 204 GLY A C 1
ATOM 1566 O O . GLY A 1 204 ? 22.8 -10.527 -13.656 1 94.15 204 GLY A O 1
ATOM 1567 N N . GLY A 1 205 ? 21.878 -9.308 -15.347 1 95.9 205 GLY A N 1
ATOM 1568 C CA . GLY A 1 205 ? 20.62 -10.036 -15.289 1 95.9 205 GLY A CA 1
ATOM 1569 C C . GLY A 1 205 ? 19.605 -9.555 -16.309 1 95.9 205 GLY A C 1
ATOM 1570 O O . GLY A 1 205 ? 19.865 -8.606 -17.052 1 95.9 205 GLY A O 1
ATOM 1571 N N . ARG A 1 206 ? 18.56 -10.264 -16.397 1 96.54 206 ARG A N 1
ATOM 1572 C CA . ARG A 1 206 ? 17.482 -9.976 -17.337 1 96.54 206 ARG A CA 1
ATOM 1573 C C . ARG A 1 206 ? 16.119 -10.105 -16.663 1 96.54 206 ARG A C 1
ATOM 1575 O O . ARG A 1 206 ? 15.958 -10.883 -15.721 1 96.54 206 ARG A O 1
ATOM 1582 N N . VAL A 1 207 ? 15.21 -9.257 -17.152 1 96 207 VAL A N 1
ATOM 1583 C CA . VAL A 1 207 ? 13.868 -9.27 -16.58 1 96 207 VAL A CA 1
ATOM 1584 C C . VAL A 1 207 ? 12.829 -9.219 -17.698 1 96 207 VAL A C 1
ATOM 1586 O O . VAL A 1 207 ? 13.017 -8.521 -18.697 1 96 207 VAL A O 1
ATOM 1589 N N . VAL A 1 208 ? 11.822 -10.03 -17.582 1 96.34 208 VAL A N 1
ATOM 1590 C CA . VAL A 1 208 ? 10.574 -9.903 -18.328 1 96.34 208 VAL A CA 1
ATOM 1591 C C . VAL A 1 208 ? 9.437 -9.541 -17.376 1 96.34 208 VAL A C 1
ATOM 1593 O O . VAL A 1 208 ? 9.191 -10.247 -16.395 1 96.34 208 VAL A O 1
ATOM 1596 N N . VAL A 1 209 ? 8.81 -8.461 -17.67 1 93.45 209 VAL A N 1
ATOM 1597 C CA . VAL A 1 209 ? 7.707 -8.004 -16.832 1 93.45 209 VAL A CA 1
ATOM 1598 C C . VAL A 1 209 ? 6.378 -8.286 -17.528 1 93.45 209 VAL A C 1
ATOM 1600 O O . VAL A 1 209 ? 6.217 -7.995 -18.716 1 93.45 209 VAL A O 1
ATOM 1603 N N . LEU A 1 210 ? 5.509 -8.892 -16.827 1 92.68 210 LEU A N 1
ATOM 1604 C CA . LEU A 1 210 ? 4.143 -9.073 -17.307 1 92.68 210 LEU A CA 1
ATOM 1605 C C . LEU A 1 210 ? 3.224 -7.99 -16.752 1 92.68 210 LEU A C 1
ATOM 1607 O O . LEU A 1 210 ? 3.178 -7.77 -15.539 1 92.68 210 LEU A O 1
ATOM 1611 N N . ASN A 1 211 ? 2.569 -7.383 -17.6 1 89.71 211 ASN A N 1
ATOM 1612 C CA . ASN A 1 211 ? 1.639 -6.314 -17.252 1 89.71 211 ASN A CA 1
ATOM 1613 C C . ASN A 1 211 ? 0.449 -6.273 -18.206 1 89.71 211 ASN A C 1
ATOM 1615 O O . ASN A 1 211 ? 0.248 -7.198 -18.994 1 89.71 211 ASN A O 1
ATOM 1619 N N . THR A 1 212 ? -0.344 -5.24 -18.104 1 90.41 212 THR A N 1
ATOM 1620 C CA . THR A 1 212 ? -1.595 -5.168 -18.85 1 90.41 212 THR A CA 1
ATOM 1621 C C . THR A 1 212 ? -1.326 -4.945 -20.336 1 90.41 212 THR A C 1
ATOM 1623 O O . THR A 1 212 ? -2.196 -5.193 -21.173 1 90.41 212 THR A O 1
ATOM 1626 N N . LYS A 1 213 ? -0.152 -4.553 -20.768 1 88.23 213 LYS A N 1
ATOM 1627 C CA . LYS A 1 213 ? 0.182 -4.298 -22.166 1 88.23 213 LYS A CA 1
ATOM 1628 C C . LYS A 1 213 ? 0.445 -5.601 -22.915 1 88.23 213 LYS A C 1
ATOM 1630 O O . LYS A 1 213 ? -0.029 -5.784 -24.039 1 88.23 213 LYS A O 1
ATOM 1635 N N . ASN A 1 214 ? 1.178 -6.538 -22.286 1 91.14 214 ASN A N 1
ATOM 1636 C CA . ASN A 1 214 ? 1.564 -7.741 -23.018 1 91.14 214 ASN A CA 1
ATOM 1637 C C . ASN A 1 214 ? 0.707 -8.939 -22.618 1 91.14 214 ASN A C 1
ATOM 1639 O O . ASN A 1 214 ? 0.643 -9.932 -23.345 1 91.14 214 ASN A O 1
ATOM 1643 N N . LEU A 1 215 ? 0.058 -8.842 -21.508 1 91.54 215 LEU A N 1
ATOM 1644 C CA . LEU A 1 215 ? -0.925 -9.826 -21.068 1 91.54 215 LEU A CA 1
ATOM 1645 C C . LEU A 1 215 ? -2.116 -9.144 -20.403 1 91.54 215 LEU A C 1
ATOM 1647 O O . LEU A 1 215 ? -2.225 -9.135 -19.175 1 91.54 215 LEU A O 1
ATOM 1651 N N . PRO A 1 216 ? -3.03 -8.726 -21.094 1 87.51 216 PRO A N 1
ATOM 1652 C CA . PRO A 1 216 ? -4.108 -7.86 -20.611 1 87.51 216 PRO A CA 1
ATOM 1653 C C . PRO A 1 216 ? -4.904 -8.489 -19.469 1 87.51 216 PRO A C 1
ATOM 1655 O O . PRO A 1 216 ? -5.363 -7.782 -18.569 1 87.51 216 PRO A O 1
ATOM 1658 N N . LEU A 1 217 ? -5.062 -9.7 -19.395 1 89.33 217 LEU A N 1
ATOM 1659 C CA . LEU A 1 217 ? -5.894 -10.385 -18.412 1 89.33 217 LEU A CA 1
ATOM 1660 C C . LEU A 1 217 ? -5.317 -10.228 -17.009 1 89.33 217 LEU A C 1
ATOM 1662 O O . LEU A 1 217 ? -6.015 -10.456 -16.017 1 89.33 217 LEU A O 1
ATOM 1666 N N . VAL A 1 218 ? -4.023 -9.823 -16.933 1 88.78 218 VAL A N 1
ATOM 1667 C CA . VAL A 1 218 ? -3.453 -9.6 -15.609 1 88.78 218 VAL A CA 1
ATOM 1668 C C . VAL A 1 218 ? -4.145 -8.413 -14.942 1 88.78 218 VAL A C 1
ATOM 1670 O O . VAL A 1 218 ? -4.186 -8.32 -13.713 1 88.78 218 VAL A O 1
ATOM 1673 N N . GLY A 1 219 ? -4.667 -7.484 -15.775 1 89.5 219 GLY A N 1
ATOM 1674 C CA . GLY A 1 219 ? -5.472 -6.397 -15.242 1 89.5 219 GLY A CA 1
ATOM 1675 C C . GLY A 1 219 ? -6.714 -6.875 -14.514 1 89.5 219 GLY A C 1
ATOM 1676 O O . GLY A 1 219 ? -7.06 -6.35 -13.454 1 89.5 219 GLY A O 1
ATOM 1677 N N . GLU A 1 220 ? -7.278 -7.862 -15.004 1 89.03 220 GLU A N 1
ATOM 1678 C CA . GLU A 1 220 ? -8.475 -8.43 -14.391 1 89.03 220 GLU A CA 1
ATOM 1679 C C . GLU A 1 220 ? -8.129 -9.219 -13.132 1 89.03 220 GLU A C 1
ATOM 1681 O O . GLU A 1 220 ? -8.884 -9.207 -12.158 1 89.03 220 GLU A O 1
ATOM 1686 N N . VAL A 1 221 ? -7.024 -9.848 -13.201 1 93.43 221 VAL A N 1
ATOM 1687 C CA . VAL A 1 221 ? -6.598 -10.663 -12.069 1 93.43 221 VAL A CA 1
ATOM 1688 C C . VAL A 1 221 ? -6.064 -9.763 -10.957 1 93.43 221 VAL A C 1
ATOM 1690 O O . VAL A 1 221 ? -6.031 -10.161 -9.79 1 93.43 221 VAL A O 1
ATOM 1693 N N . GLY A 1 222 ? -5.582 -8.545 -11.31 1 93.32 222 GLY A N 1
ATOM 1694 C CA . GLY A 1 222 ? -5.104 -7.58 -10.333 1 93.32 222 GLY A CA 1
ATOM 1695 C C . GLY A 1 222 ? -3.682 -7.845 -9.878 1 93.32 222 GLY A C 1
ATOM 1696 O O . GLY A 1 222 ? -3.285 -7.43 -8.787 1 93.32 222 GLY A O 1
ATOM 1697 N N . LEU A 1 223 ? -2.951 -8.599 -10.656 1 95.09 223 LEU A N 1
ATOM 1698 C CA . LEU A 1 223 ? -1.583 -8.963 -10.303 1 95.09 223 LEU A CA 1
ATOM 1699 C C . LEU A 1 223 ? -0.623 -8.641 -11.444 1 95.09 223 LEU A C 1
ATOM 1701 O O . LEU A 1 223 ? -0.964 -8.816 -12.616 1 95.09 223 LEU A O 1
ATOM 1705 N N . GLY A 1 224 ? 0.492 -8.12 -11.093 1 92.82 224 GLY A N 1
ATOM 1706 C CA . GLY A 1 224 ? 1.622 -8.146 -12.009 1 92.82 224 GLY A CA 1
ATOM 1707 C C . GLY A 1 224 ? 2.535 -9.338 -11.795 1 92.82 224 GLY A C 1
ATOM 1708 O O . GLY A 1 224 ? 2.371 -10.088 -10.831 1 92.82 224 GLY A O 1
ATOM 1709 N N . ALA A 1 225 ? 3.447 -9.556 -12.718 1 95.54 225 ALA A N 1
ATOM 1710 C CA . ALA A 1 225 ? 4.399 -10.655 -12.577 1 95.54 225 ALA A CA 1
ATOM 1711 C C . ALA A 1 225 ? 5.7 -10.351 -13.315 1 95.54 225 ALA A C 1
ATOM 1713 O O . ALA A 1 225 ? 5.752 -9.443 -14.147 1 95.54 225 ALA A O 1
ATOM 1714 N N . ASP A 1 226 ? 6.695 -11.028 -12.962 1 95.87 226 ASP A N 1
ATOM 1715 C CA . ASP A 1 226 ? 7.949 -10.893 -13.697 1 95.87 226 ASP A CA 1
ATOM 1716 C C . ASP A 1 226 ? 8.796 -12.158 -13.575 1 95.87 226 ASP A C 1
ATOM 1718 O O . ASP A 1 226 ? 8.602 -12.955 -12.656 1 95.87 226 ASP A O 1
ATOM 1722 N N . LEU A 1 227 ? 9.552 -12.44 -14.539 1 98.02 227 LEU A N 1
ATOM 1723 C CA . LEU A 1 227 ? 10.626 -13.427 -14.547 1 98.02 227 LEU A CA 1
ATOM 1724 C C . LEU A 1 227 ? 11.99 -12.746 -14.503 1 98.02 227 LEU A C 1
ATOM 1726 O O . LEU A 1 227 ? 12.32 -11.95 -15.384 1 98.02 2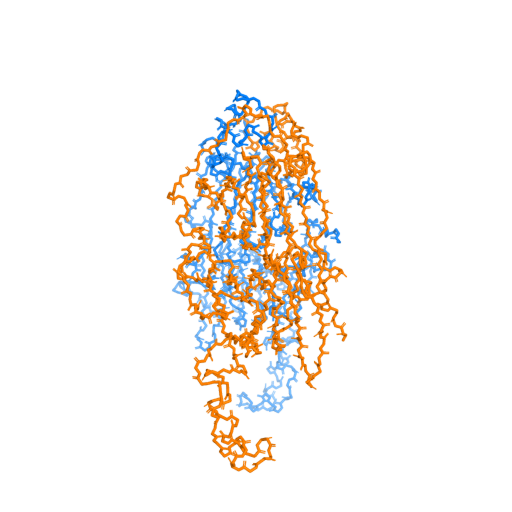27 LEU A O 1
ATOM 1730 N N . VAL A 1 228 ? 12.722 -13.065 -13.495 1 97.81 228 VAL A N 1
ATOM 1731 C CA . VAL A 1 228 ? 14.027 -12.44 -13.31 1 97.81 228 VAL A CA 1
ATOM 1732 C C . VAL A 1 228 ? 15.119 -13.507 -13.325 1 97.81 228 VAL A C 1
ATOM 1734 O O . VAL A 1 228 ? 14.987 -14.548 -12.677 1 97.81 228 VAL A O 1
ATOM 1737 N N . ARG A 1 229 ? 16.155 -13.302 -14.04 1 97.43 229 ARG A N 1
ATOM 1738 C CA . ARG A 1 229 ? 17.349 -14.141 -14.086 1 97.43 229 ARG A CA 1
ATOM 1739 C C . ARG A 1 229 ? 18.61 -13.311 -13.87 1 97.43 229 ARG A C 1
ATOM 1741 O O . ARG A 1 229 ? 18.938 -12.447 -14.686 1 97.43 229 ARG A O 1
ATOM 1748 N N . ILE A 1 230 ? 19.283 -13.583 -12.821 1 97.52 230 ILE A N 1
ATOM 1749 C CA . ILE A 1 230 ? 20.528 -12.85 -12.62 1 97.52 230 ILE A CA 1
ATOM 1750 C C . ILE A 1 230 ? 21.715 -13.802 -12.756 1 97.52 230 ILE A C 1
ATOM 1752 O O . ILE A 1 230 ? 21.623 -14.975 -12.388 1 97.52 230 ILE A O 1
ATOM 1756 N N . ASP A 1 231 ? 22.79 -13.339 -13.271 1 97.32 231 ASP A N 1
ATOM 1757 C CA . ASP A 1 231 ? 23.982 -14.134 -13.549 1 97.32 231 ASP A CA 1
ATOM 1758 C C . ASP A 1 231 ? 24.787 -14.38 -12.275 1 97.32 231 ASP A C 1
ATOM 1760 O O . ASP A 1 231 ? 24.472 -13.827 -11.219 1 97.32 231 ASP A O 1
ATOM 1764 N N . GLY A 1 232 ? 25.774 -15.295 -12.422 1 97.56 232 GLY A N 1
ATOM 1765 C CA . GLY A 1 232 ? 26.584 -15.671 -11.274 1 97.56 232 GLY A CA 1
ATOM 1766 C C . GLY A 1 232 ? 27.25 -14.486 -10.601 1 97.56 232 GLY A C 1
ATOM 1767 O O . GLY A 1 232 ? 27.876 -13.658 -11.266 1 97.56 232 GLY A O 1
ATOM 1768 N N . LYS A 1 233 ? 27.043 -14.363 -9.259 1 96.87 233 LYS A N 1
ATOM 1769 C CA . LYS A 1 233 ? 27.687 -13.397 -8.373 1 96.87 233 LYS A CA 1
ATOM 1770 C C . LYS A 1 233 ? 27.127 -11.994 -8.588 1 96.87 233 LYS A C 1
ATOM 1772 O O . LYS A 1 233 ? 27.646 -11.022 -8.036 1 96.87 233 LYS A O 1
ATOM 1777 N N . SER A 1 234 ? 26.085 -11.914 -9.418 1 96.99 234 SER A N 1
ATOM 1778 C CA . SER A 1 234 ? 25.454 -10.615 -9.625 1 96.99 234 SER A CA 1
ATOM 1779 C C . SER A 1 234 ? 24.556 -10.244 -8.449 1 96.99 234 SER A C 1
ATOM 1781 O O . SER A 1 234 ? 24.116 -11.116 -7.698 1 96.99 234 SER A O 1
ATOM 1783 N N . MET A 1 235 ? 24.354 -8.966 -8.321 1 97 235 MET A N 1
ATOM 1784 C CA . MET A 1 235 ? 23.524 -8.439 -7.241 1 97 235 MET A CA 1
ATOM 1785 C C . MET A 1 235 ? 22.316 -7.693 -7.797 1 97 235 MET A C 1
ATOM 1787 O O . MET A 1 235 ? 22.426 -6.987 -8.8 1 97 235 MET A O 1
ATOM 1791 N N . CYS A 1 236 ? 21.203 -7.9 -7.161 1 95.54 236 CYS A N 1
ATOM 1792 C CA . CYS A 1 236 ? 20.048 -7.038 -7.387 1 95.54 236 CYS A CA 1
ATOM 1793 C C . CYS A 1 236 ? 20.122 -5.787 -6.521 1 95.54 236 CYS A C 1
ATOM 1795 O O . CYS A 1 236 ? 20.393 -5.873 -5.321 1 95.54 236 CYS A O 1
ATOM 1797 N N . SER A 1 237 ? 19.828 -4.654 -7.116 1 94.52 237 SER A N 1
ATOM 1798 C CA . SER A 1 237 ? 19.819 -3.395 -6.377 1 94.52 237 SER A CA 1
ATOM 1799 C C . SER A 1 237 ? 18.876 -3.464 -5.18 1 94.52 237 SER A C 1
ATOM 1801 O O . SER A 1 237 ? 17.748 -3.945 -5.299 1 94.52 237 SER A O 1
ATOM 1803 N N . PRO A 1 238 ? 19.378 -3.02 -3.98 1 97 238 PRO A N 1
ATOM 1804 C CA . PRO A 1 238 ? 18.402 -2.861 -2.9 1 97 238 PRO A CA 1
ATOM 1805 C C . PRO A 1 238 ? 17.268 -1.906 -3.265 1 97 238 PRO A C 1
ATOM 1807 O O . PRO A 1 238 ? 17.508 -0.862 -3.878 1 97 238 PRO A O 1
ATOM 1810 N N . GLY A 1 239 ? 16.091 -2.271 -2.991 1 95.78 239 GLY A N 1
ATOM 1811 C CA . GLY A 1 239 ? 14.936 -1.442 -3.296 1 95.78 239 GLY A CA 1
ATOM 1812 C C . GLY A 1 239 ? 13.65 -1.961 -2.679 1 95.78 239 GLY A C 1
ATOM 1813 O O . GLY A 1 239 ? 13.661 -2.961 -1.958 1 95.78 239 GLY A O 1
ATOM 1814 N N . PHE A 1 240 ? 12.559 -1.223 -2.828 1 94.88 240 PHE A N 1
ATOM 1815 C CA . PHE A 1 240 ? 11.257 -1.591 -2.283 1 94.88 240 PHE A CA 1
ATOM 1816 C C . PHE A 1 240 ? 10.136 -1.162 -3.223 1 94.88 240 PHE A C 1
ATOM 1818 O O . PHE A 1 240 ? 10.34 -0.314 -4.094 1 94.88 240 PHE A O 1
ATOM 1825 N N . SER A 1 241 ? 9.001 -1.806 -3.106 1 90.7 241 SER A N 1
ATOM 1826 C CA . SER A 1 241 ? 7.8 -1.391 -3.822 1 90.7 241 SER A CA 1
ATOM 1827 C C . SER A 1 241 ? 7.162 -0.169 -3.17 1 90.7 241 SER A C 1
ATOM 1829 O O . SER A 1 241 ? 6.695 -0.24 -2.031 1 90.7 241 SER A O 1
ATOM 1831 N N . CYS A 1 242 ? 7.038 0.873 -3.908 1 90.15 242 CYS A N 1
ATOM 1832 C CA . CYS A 1 242 ? 6.556 2.116 -3.316 1 90.15 242 CYS A CA 1
ATOM 1833 C C . CYS A 1 242 ? 5.047 2.253 -3.487 1 90.15 242 CYS A C 1
ATOM 1835 O O . CYS A 1 242 ? 4.476 3.3 -3.176 1 90.15 242 CYS A O 1
ATOM 1837 N N . ASP A 1 243 ? 4.355 1.319 -3.944 1 86.36 243 ASP A N 1
ATOM 1838 C CA . ASP A 1 243 ? 2.907 1.332 -4.128 1 86.36 243 ASP A CA 1
ATOM 1839 C C . ASP A 1 243 ? 2.219 0.392 -3.14 1 86.36 243 ASP A C 1
ATOM 1841 O O . ASP A 1 243 ? 1.051 0.041 -3.32 1 86.36 243 ASP A O 1
ATOM 1845 N N . SER A 1 244 ? 2.925 -0.066 -2.165 1 84.82 244 SER A N 1
ATOM 1846 C CA . SER A 1 244 ? 2.438 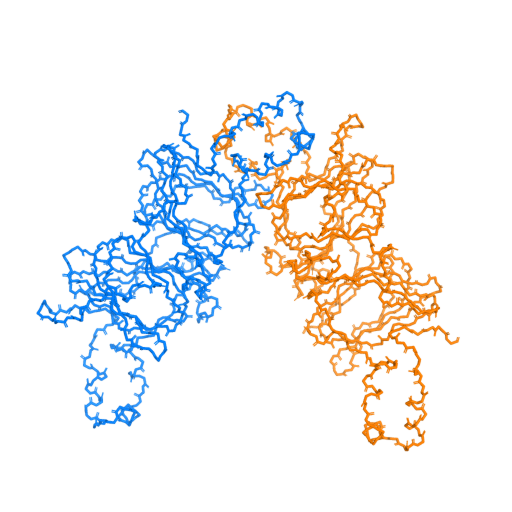-0.902 -1.072 1 84.82 244 SER A CA 1
ATOM 1847 C C . SER A 1 244 ? 2.113 -2.311 -1.556 1 84.82 244 SER A C 1
ATOM 1849 O O . SER A 1 244 ? 1.338 -3.028 -0.92 1 84.82 244 SER A O 1
ATOM 1851 N N . ALA A 1 245 ? 2.628 -2.662 -2.654 1 91.16 245 ALA A N 1
ATOM 1852 C CA . ALA A 1 245 ? 2.401 -4.007 -3.176 1 91.16 245 ALA A CA 1
ATOM 1853 C C . ALA A 1 245 ? 3.3 -5.025 -2.479 1 91.16 245 ALA A C 1
ATOM 1855 O O . ALA A 1 245 ? 4.36 -4.671 -1.958 1 91.16 245 ALA A O 1
ATOM 1856 N N . LEU A 1 246 ? 2.822 -6.246 -2.405 1 94.01 246 LEU A N 1
ATOM 1857 C CA . LEU A 1 246 ? 3.64 -7.372 -1.968 1 94.01 246 LEU A CA 1
ATOM 1858 C C . LEU A 1 246 ? 4.349 -8.022 -3.152 1 94.01 246 LEU A C 1
ATOM 1860 O O . LEU A 1 246 ? 3.767 -8.158 -4.23 1 94.01 246 LEU A O 1
ATOM 1864 N N . GLN A 1 247 ? 5.558 -8.339 -2.914 1 94.04 247 GLN A N 1
ATOM 1865 C CA . GLN A 1 247 ? 6.299 -9.14 -3.882 1 94.04 247 GLN A CA 1
ATOM 1866 C C . GLN A 1 247 ? 6.42 -10.589 -3.419 1 94.04 247 GLN A C 1
ATOM 1868 O O . GLN A 1 247 ? 6.998 -10.864 -2.366 1 94.04 247 GLN A O 1
ATOM 1873 N N . VAL A 1 248 ? 5.889 -11.491 -4.133 1 97.45 248 VAL A N 1
ATOM 1874 C CA . VAL A 1 248 ? 5.91 -12.922 -3.852 1 97.45 248 VAL A CA 1
ATOM 1875 C C . VAL A 1 248 ? 6.881 -13.622 -4.801 1 97.45 248 VAL A C 1
ATOM 1877 O O . VAL A 1 248 ? 6.619 -13.726 -6.001 1 97.45 248 VAL A O 1
ATOM 1880 N N . THR A 1 249 ? 7.946 -14.16 -4.278 1 97.99 249 THR A N 1
ATOM 1881 C CA . THR A 1 249 ? 9.051 -14.629 -5.108 1 97.99 249 THR A CA 1
ATOM 1882 C C . THR A 1 249 ? 9.246 -16.134 -4.948 1 97.99 249 THR A C 1
ATOM 1884 O O . THR A 1 249 ? 9.426 -16.627 -3.832 1 97.99 249 THR A O 1
ATOM 1887 N N . TYR A 1 250 ? 9.21 -16.867 -6.015 1 98.74 250 TYR A N 1
ATOM 1888 C CA . TYR A 1 250 ? 9.526 -18.289 -6.075 1 98.74 250 TYR A CA 1
ATOM 1889 C C . TYR A 1 250 ? 10.832 -18.527 -6.824 1 98.74 250 TYR A C 1
ATOM 1891 O O . TYR A 1 250 ? 10.961 -18.155 -7.993 1 98.74 250 TYR A O 1
ATOM 1899 N N . ILE A 1 251 ? 11.769 -19.207 -6.214 1 98.73 251 ILE A N 1
ATOM 1900 C CA . ILE A 1 251 ? 13.07 -19.444 -6.831 1 98.73 251 ILE A CA 1
ATOM 1901 C C . ILE A 1 251 ? 12.987 -20.649 -7.765 1 98.73 251 ILE A C 1
ATOM 1903 O O . ILE A 1 251 ? 12.66 -21.757 -7.332 1 98.73 251 ILE A O 1
ATOM 1907 N N . LEU A 1 252 ? 13.299 -20.419 -8.977 1 98.32 252 LEU A N 1
ATOM 1908 C CA . LEU A 1 252 ? 13.187 -21.446 -10.007 1 98.32 252 LEU A CA 1
ATOM 1909 C C . LEU A 1 252 ? 14.455 -22.291 -10.07 1 98.32 252 LEU A C 1
ATOM 1911 O O . LEU A 1 252 ? 14.383 -23.518 -10.178 1 98.32 252 LEU A O 1
ATOM 1915 N N . LYS A 1 253 ? 15.55 -21.639 -10.119 1 97.65 253 LYS A N 1
ATOM 1916 C CA . LYS A 1 253 ? 16.849 -22.273 -10.327 1 97.65 253 LYS A CA 1
ATOM 1917 C C . LYS A 1 253 ? 17.962 -21.484 -9.644 1 97.65 253 LYS A C 1
ATOM 1919 O O . LYS A 1 253 ? 17.855 -20.267 -9.477 1 97.65 253 LYS A O 1
ATOM 1924 N N . GLY A 1 254 ? 19.011 -22.195 -9.285 1 97.87 254 GLY A N 1
ATOM 1925 C CA . GLY A 1 254 ? 20.167 -21.54 -8.695 1 97.87 254 GLY A CA 1
ATOM 1926 C C . GLY A 1 254 ? 19.977 -21.202 -7.228 1 97.87 254 GLY A C 1
ATOM 1927 O O . GLY A 1 254 ? 19.185 -21.845 -6.535 1 97.87 254 GLY A O 1
ATOM 1928 N N . SER A 1 255 ? 20.863 -20.381 -6.76 1 98.28 255 SER A N 1
ATOM 1929 C CA . SER A 1 255 ? 20.847 -19.999 -5.352 1 98.28 255 SER A CA 1
ATOM 1930 C C . SER A 1 255 ? 21.546 -18.661 -5.134 1 98.28 255 SER A C 1
ATOM 1932 O O . SER A 1 255 ? 22.228 -18.159 -6.03 1 98.28 255 SER A O 1
ATOM 1934 N N . GLY A 1 256 ? 21.328 -18.114 -3.997 1 98.21 256 GLY A N 1
ATOM 1935 C CA . GLY A 1 256 ? 21.952 -16.86 -3.605 1 98.21 256 GLY A CA 1
ATOM 1936 C C . GLY A 1 256 ? 21.565 -16.413 -2.208 1 98.21 256 GLY A C 1
ATOM 1937 O O . GLY A 1 256 ? 20.763 -17.069 -1.54 1 98.21 256 GLY A O 1
ATOM 1938 N N . ARG A 1 257 ? 22.169 -15.367 -1.809 1 98.33 257 ARG A N 1
ATOM 1939 C CA . ARG A 1 257 ? 21.897 -14.795 -0.494 1 98.33 257 ARG A CA 1
ATOM 1940 C C . ARG A 1 257 ? 20.918 -13.63 -0.595 1 98.33 257 ARG A C 1
ATOM 1942 O O . ARG A 1 257 ? 20.929 -12.887 -1.579 1 98.33 257 ARG A O 1
ATOM 1949 N N . VAL A 1 258 ? 20.094 -13.497 0.399 1 98.37 258 VAL A N 1
ATOM 1950 C CA . VAL A 1 258 ? 19.127 -12.405 0.437 1 98.37 258 VAL A CA 1
ATOM 1951 C C . VAL A 1 258 ? 19.185 -11.712 1.797 1 98.37 258 VAL A C 1
ATOM 1953 O O . VAL A 1 258 ? 19.393 -12.362 2.824 1 98.37 258 VAL A O 1
ATOM 1956 N N . GLN A 1 259 ? 19.064 -10.461 1.824 1 98.39 259 GLN A N 1
ATOM 1957 C CA . GLN A 1 259 ? 18.851 -9.661 3.025 1 98.39 259 GLN A CA 1
ATOM 1958 C C . GLN A 1 259 ? 17.613 -8.78 2.888 1 98.39 259 GLN A C 1
ATOM 1960 O O . GLN A 1 259 ? 17.372 -8.2 1.827 1 98.39 259 GLN A O 1
ATOM 1965 N N . VAL A 1 260 ? 16.753 -8.753 3.886 1 97.82 260 VAL A N 1
ATOM 1966 C CA . VAL A 1 260 ? 15.577 -7.893 3.975 1 97.82 260 VAL A CA 1
ATOM 1967 C C . VAL A 1 260 ? 15.694 -6.981 5.194 1 97.82 260 VAL A C 1
ATOM 1969 O O . VAL A 1 260 ? 15.952 -7.45 6.305 1 97.82 260 VAL A O 1
ATOM 1972 N N . VAL A 1 261 ? 15.564 -5.698 4.966 1 98.04 261 VAL A N 1
ATOM 1973 C CA . VAL A 1 261 ? 15.682 -4.712 6.034 1 98.04 261 VAL A CA 1
ATOM 1974 C C . VAL A 1 261 ? 14.366 -3.954 6.186 1 98.04 261 VAL A C 1
ATOM 1976 O O . VAL A 1 261 ? 13.767 -3.532 5.194 1 98.04 261 VAL A O 1
ATOM 1979 N N . GLY A 1 262 ? 13.9 -3.827 7.38 1 95.59 262 GLY A N 1
ATOM 1980 C CA . GLY A 1 262 ? 12.615 -3.205 7.655 1 95.59 262 GLY A CA 1
ATOM 1981 C C . GLY A 1 262 ? 12.734 -1.903 8.424 1 95.59 262 GLY A C 1
ATOM 1982 O O . GLY A 1 262 ? 13.648 -1.113 8.179 1 95.59 262 GLY A O 1
ATOM 1983 N N . VAL A 1 263 ? 11.789 -1.682 9.271 1 93.52 263 VAL A N 1
ATOM 1984 C CA . VAL A 1 263 ? 11.643 -0.451 10.04 1 93.52 263 VAL A CA 1
ATOM 1985 C C . VAL A 1 263 ? 12.851 -0.267 10.955 1 93.52 263 VAL A C 1
ATOM 1987 O O . VAL A 1 263 ? 13.402 -1.243 11.47 1 93.52 263 VAL A O 1
ATOM 1990 N N . ASP A 1 264 ? 13.275 0.961 11.135 1 93.76 264 ASP A N 1
ATOM 1991 C CA . ASP A 1 264 ? 14.364 1.368 12.017 1 93.76 264 ASP A CA 1
ATOM 1992 C C . ASP A 1 264 ? 15.693 0.767 11.563 1 93.76 264 ASP A C 1
ATOM 1994 O O . ASP A 1 264 ? 16.584 0.527 12.38 1 93.76 264 ASP A O 1
ATOM 1998 N N . GLY A 1 265 ? 15.778 0.314 10.266 1 95.89 265 GLY A N 1
ATOM 1999 C CA . GLY A 1 265 ? 17.014 -0.225 9.723 1 95.89 265 GLY A CA 1
ATOM 2000 C C . GLY A 1 265 ? 17.352 -1.602 10.262 1 95.89 265 GLY A C 1
ATOM 2001 O O . GLY A 1 265 ? 18.524 -1.981 10.322 1 95.89 265 GLY A O 1
ATOM 2002 N N . LYS A 1 266 ? 16.431 -2.352 10.756 1 96.22 266 LYS A N 1
ATOM 2003 C CA . LYS A 1 266 ? 16.657 -3.681 11.317 1 96.22 266 LYS A CA 1
ATOM 2004 C C . LYS A 1 266 ? 16.594 -4.754 10.233 1 96.22 266 LYS A C 1
ATOM 2006 O O . LYS A 1 266 ? 15.626 -4.819 9.472 1 96.22 266 LYS A O 1
ATOM 2011 N N . ARG A 1 267 ? 17.627 -5.579 10.184 1 97.25 267 ARG A N 1
ATOM 2012 C CA . ARG A 1 267 ? 17.602 -6.741 9.302 1 97.25 267 ARG A CA 1
ATOM 2013 C C . ARG A 1 267 ? 16.652 -7.81 9.831 1 97.25 267 ARG A C 1
ATOM 2015 O O . ARG A 1 267 ? 16.86 -8.351 10.919 1 97.25 267 ARG A O 1
ATOM 2022 N N . VAL A 1 268 ? 15.703 -8.111 9.082 1 96.59 268 VAL A N 1
ATOM 2023 C CA . VAL A 1 268 ? 14.679 -9.028 9.571 1 96.59 268 VAL A CA 1
ATOM 2024 C C . VAL A 1 268 ? 14.855 -10.396 8.917 1 96.59 268 VAL A C 1
ATOM 2026 O O . VAL A 1 268 ? 14.26 -11.383 9.357 1 96.59 268 VAL A O 1
ATOM 2029 N N . LEU A 1 269 ? 15.69 -10.461 7.841 1 96.71 269 LEU A N 1
ATOM 2030 C CA . LEU A 1 269 ? 15.975 -11.737 7.194 1 96.71 269 LEU A CA 1
ATOM 2031 C C . LEU A 1 269 ? 17.364 -11.73 6.565 1 96.71 269 LEU A C 1
ATOM 2033 O O . LEU A 1 269 ? 17.741 -10.767 5.893 1 96.71 269 LEU A O 1
ATOM 2037 N N . GLU A 1 270 ? 18.11 -12.629 6.776 1 97.65 270 GLU A N 1
ATOM 2038 C CA . GLU A 1 270 ? 19.327 -13.017 6.068 1 97.65 270 GLU A CA 1
ATOM 2039 C C . GLU A 1 270 ? 19.406 -14.531 5.897 1 97.65 270 GLU A C 1
ATOM 2041 O O . GLU A 1 270 ? 19.486 -15.269 6.881 1 97.65 270 GLU A O 1
ATOM 2046 N N . THR A 1 271 ? 19.375 -14.967 4.719 1 97.85 271 THR A N 1
ATOM 2047 C CA . THR A 1 271 ? 19.413 -16.405 4.475 1 97.85 271 THR A CA 1
ATOM 2048 C C . THR A 1 271 ? 19.832 -16.698 3.037 1 97.85 271 THR A C 1
ATOM 2050 O O . THR A 1 271 ? 20.153 -15.781 2.279 1 97.85 271 THR A O 1
ATOM 2053 N N . THR A 1 272 ? 19.932 -17.921 2.759 1 98.26 272 THR A N 1
ATOM 2054 C CA . THR A 1 272 ? 20.18 -18.387 1.399 1 98.26 272 THR A CA 1
ATOM 2055 C C . THR A 1 272 ? 18.887 -18.871 0.749 1 98.26 272 THR A C 1
ATOM 2057 O O . THR A 1 272 ? 18.122 -19.621 1.359 1 98.26 272 THR A O 1
ATOM 2060 N N . LEU A 1 273 ? 18.671 -18.383 -0.438 1 98.14 273 LEU A N 1
ATOM 2061 C CA . LEU A 1 273 ? 17.553 -18.838 -1.256 1 98.14 273 LEU A CA 1
ATOM 2062 C C . LEU A 1 273 ? 17.991 -19.944 -2.21 1 98.14 273 LEU A C 1
ATOM 2064 O O . LEU A 1 273 ? 19.101 -19.903 -2.747 1 98.14 273 LEU A O 1
ATOM 2068 N N . LYS A 1 274 ? 17.155 -20.874 -2.413 1 98.01 274 LYS A N 1
ATOM 2069 C CA . LYS A 1 274 ? 17.41 -21.952 -3.364 1 98.01 274 LYS A CA 1
ATOM 2070 C C . LYS A 1 274 ? 16.139 -22.333 -4.117 1 98.01 274 LYS A C 1
ATOM 2072 O O . LYS A 1 274 ? 15.034 -21.982 -3.698 1 98.01 274 LYS A O 1
ATOM 2077 N N . ALA A 1 275 ? 16.361 -23.101 -5.171 1 97.69 275 ALA A N 1
ATOM 2078 C CA . ALA A 1 275 ? 15.237 -23.554 -5.987 1 97.69 275 ALA A CA 1
ATOM 2079 C C . ALA A 1 275 ? 14.172 -24.228 -5.127 1 97.69 275 ALA A C 1
ATOM 2081 O O . ALA A 1 275 ? 14.487 -25.076 -4.288 1 97.69 275 ALA A O 1
ATOM 2082 N N . GLY A 1 276 ? 12.938 -23.752 -5.337 1 97.61 276 GLY A N 1
ATOM 2083 C CA . GLY A 1 276 ? 11.833 -24.325 -4.586 1 97.61 276 GLY A CA 1
ATOM 2084 C C . GLY A 1 276 ? 11.369 -23.444 -3.441 1 97.61 276 GLY A C 1
ATOM 2085 O O . GLY A 1 276 ? 10.279 -23.641 -2.901 1 97.61 276 GLY A O 1
ATOM 2086 N N . ASP A 1 277 ? 12.185 -22.482 -3.058 1 98.07 277 ASP A N 1
ATOM 2087 C CA . ASP A 1 277 ? 11.835 -21.584 -1.962 1 98.07 277 ASP A CA 1
ATOM 2088 C C . ASP A 1 277 ? 10.794 -20.557 -2.403 1 98.07 277 ASP A C 1
ATOM 2090 O O . ASP A 1 277 ? 10.853 -20.049 -3.525 1 98.07 277 ASP A O 1
ATOM 2094 N N . LEU A 1 278 ? 9.841 -20.348 -1.534 1 98.39 278 LEU A N 1
ATOM 2095 C CA . LEU A 1 278 ? 8.939 -19.206 -1.632 1 98.39 278 LEU A CA 1
ATOM 2096 C C . LEU A 1 278 ? 9.174 -18.228 -0.486 1 98.39 278 LEU A C 1
ATOM 2098 O O . LEU A 1 278 ? 9.267 -18.635 0.674 1 98.39 278 LEU A O 1
ATOM 2102 N N . PHE A 1 279 ? 9.333 -16.971 -0.795 1 95.2 279 PHE A N 1
ATOM 2103 C CA . PHE A 1 279 ? 9.397 -15.986 0.279 1 95.2 279 PHE A CA 1
ATOM 2104 C C . PHE A 1 279 ? 8.691 -14.697 -0.125 1 95.2 279 PHE A C 1
ATOM 2106 O O . PHE A 1 279 ? 8.494 -14.438 -1.314 1 95.2 279 PHE A O 1
ATOM 2113 N N . ILE A 1 280 ? 8.224 -13.943 0.75 1 96.59 280 ILE A N 1
ATOM 2114 C CA . ILE A 1 280 ? 7.433 -12.73 0.567 1 96.59 280 ILE A CA 1
ATOM 2115 C C . ILE A 1 280 ? 8.043 -11.589 1.378 1 96.59 280 ILE A C 1
ATOM 2117 O O . ILE A 1 280 ? 8.311 -11.742 2.572 1 96.59 280 ILE A O 1
ATOM 2121 N N . VAL A 1 281 ? 8.297 -10.54 0.738 1 94.86 281 VAL A N 1
ATOM 2122 C CA . VAL A 1 281 ? 8.845 -9.356 1.391 1 94.86 281 VAL A CA 1
ATOM 2123 C C . VAL A 1 281 ? 7.707 -8.461 1.876 1 94.86 281 VAL A C 1
ATOM 2125 O O . VAL A 1 281 ? 6.806 -8.12 1.107 1 94.86 281 VAL A O 1
ATOM 2128 N N . PRO A 1 282 ? 7.741 -8.073 3.151 1 93.56 282 PRO A N 1
ATOM 2129 C CA . PRO A 1 282 ? 6.71 -7.147 3.628 1 93.56 282 PRO A CA 1
ATOM 2130 C C . PRO A 1 282 ? 6.721 -5.816 2.88 1 93.56 282 PRO A C 1
ATOM 2132 O O . PRO A 1 282 ? 7.763 -5.402 2.365 1 93.56 282 PRO A O 1
ATOM 2135 N N . ARG A 1 283 ? 5.565 -5.168 2.872 1 94.09 283 ARG A N 1
ATOM 2136 C CA . ARG A 1 283 ? 5.416 -3.891 2.182 1 94.09 283 ARG A CA 1
ATOM 2137 C C . ARG A 1 283 ? 6.429 -2.871 2.692 1 94.09 283 ARG A C 1
ATOM 2139 O O . ARG A 1 283 ? 6.651 -2.76 3.899 1 94.09 283 ARG A O 1
ATOM 2146 N N . PHE A 1 284 ? 7.124 -2.172 1.75 1 95.57 284 PHE A N 1
ATOM 2147 C CA . PHE A 1 284 ? 8.001 -1.032 1.987 1 95.57 284 PHE A CA 1
ATOM 2148 C C . PHE A 1 284 ? 9.334 -1.486 2.57 1 95.57 284 PHE A C 1
ATOM 2150 O O . PHE A 1 284 ? 10.24 -0.674 2.767 1 95.57 284 PHE A O 1
ATOM 2157 N N . PHE A 1 285 ? 9.464 -2.791 2.939 1 96.38 285 PHE A N 1
ATOM 2158 C CA . PHE A 1 285 ? 10.771 -3.297 3.344 1 96.38 285 PHE A CA 1
ATOM 2159 C C . PHE A 1 285 ? 11.729 -3.33 2.16 1 96.38 285 PHE A C 1
ATOM 2161 O O . PHE A 1 285 ? 11.306 -3.517 1.017 1 96.38 285 PHE A O 1
ATOM 2168 N N . VAL A 1 286 ? 12.983 -3.18 2.429 1 97.61 286 VAL A N 1
ATOM 2169 C CA . VAL A 1 286 ? 14.003 -3.165 1.387 1 97.61 286 VAL A CA 1
ATOM 2170 C C . VAL A 1 286 ? 14.626 -4.553 1.252 1 97.61 286 VAL A C 1
ATOM 2172 O O . VAL A 1 286 ? 14.937 -5.2 2.255 1 97.61 286 VAL A O 1
ATOM 2175 N N . VAL A 1 287 ? 14.79 -5.01 0.049 1 97.68 287 VAL A N 1
ATOM 2176 C CA . VAL A 1 287 ? 15.344 -6.337 -0.198 1 97.68 287 VAL A CA 1
ATOM 2177 C C . VAL A 1 287 ? 16.469 -6.244 -1.226 1 97.68 287 VAL A C 1
ATOM 2179 O O . VAL A 1 287 ? 16.412 -5.425 -2.146 1 97.68 287 VAL A O 1
ATOM 2182 N N . SER A 1 288 ? 17.451 -6.987 -1.08 1 97.96 288 SER A N 1
ATOM 2183 C CA . SER A 1 288 ? 18.502 -7.213 -2.067 1 97.96 288 SER A CA 1
ATOM 2184 C C . SER A 1 288 ? 18.951 -8.67 -2.073 1 97.96 288 SER A C 1
ATOM 2186 O O . SER A 1 288 ? 18.82 -9.369 -1.066 1 97.96 288 SER A O 1
ATOM 2188 N N . LYS A 1 289 ? 19.431 -9.094 -3.233 1 97.97 289 LYS A N 1
ATOM 2189 C CA . LYS A 1 289 ? 19.893 -10.464 -3.436 1 97.97 289 LYS A CA 1
ATOM 2190 C C . LYS A 1 289 ? 21.245 -10.489 -4.143 1 97.97 289 LYS A C 1
ATOM 2192 O O . LYS A 1 289 ? 21.515 -9.652 -5.008 1 97.97 289 LYS A O 1
ATOM 2197 N N . ILE A 1 290 ? 22.039 -11.388 -3.781 1 98.19 290 ILE A N 1
ATOM 2198 C CA . ILE A 1 290 ? 23.28 -11.695 -4.484 1 98.19 290 ILE A CA 1
ATOM 2199 C C . ILE A 1 290 ? 23.288 -13.166 -4.897 1 98.19 290 ILE A C 1
ATOM 2201 O O . ILE A 1 290 ? 23.202 -14.056 -4.048 1 98.19 290 ILE A O 1
ATOM 2205 N N . ALA A 1 291 ? 23.477 -13.419 -6.167 1 98.34 291 ALA A N 1
ATOM 2206 C CA . ALA A 1 291 ? 23.448 -14.781 -6.692 1 98.34 291 ALA A CA 1
ATOM 2207 C C . ALA A 1 291 ? 24.756 -15.511 -6.398 1 98.34 291 ALA A C 1
ATOM 2209 O O . ALA A 1 291 ? 25.827 -14.899 -6.391 1 98.34 291 ALA A O 1
ATOM 2210 N N . ASP A 1 292 ? 24.691 -16.806 -6.157 1 97.95 292 ASP A N 1
ATOM 2211 C CA . ASP A 1 292 ? 25.877 -17.656 -6.125 1 97.95 292 ASP A CA 1
ATOM 2212 C C . ASP A 1 292 ? 26.456 -17.845 -7.525 1 97.95 292 ASP A C 1
ATOM 2214 O O . ASP A 1 292 ? 26.043 -17.169 -8.469 1 97.95 292 ASP A O 1
ATOM 2218 N N . ASN A 1 293 ? 27.408 -18.701 -7.719 1 97.19 293 ASN A N 1
ATOM 2219 C CA . ASN A 1 293 ? 28.205 -18.84 -8.933 1 97.19 293 ASN A CA 1
ATOM 2220 C C . ASN A 1 293 ? 27.338 -19.216 -10.132 1 97.19 293 ASN A C 1
ATOM 2222 O O . ASN A 1 293 ? 27.604 -18.785 -11.255 1 97.19 293 ASN A O 1
ATOM 2226 N N . ASP A 1 294 ? 26.311 -19.956 -9.929 1 96.34 294 ASP A N 1
ATOM 2227 C CA . ASP A 1 294 ? 25.521 -20.486 -11.036 1 96.34 294 ASP A CA 1
ATOM 2228 C C . ASP A 1 294 ? 24.352 -19.562 -11.369 1 96.34 294 ASP A C 1
ATOM 2230 O O . ASP A 1 294 ? 23.512 -19.892 -12.209 1 96.34 294 ASP A O 1
ATOM 2234 N N . GLY A 1 295 ? 24.25 -18.467 -10.676 1 97.59 295 GLY A N 1
ATOM 2235 C CA . GLY A 1 295 ? 23.138 -17.556 -10.897 1 97.59 295 GLY A CA 1
ATOM 2236 C C . GLY A 1 295 ? 21.9 -17.921 -10.1 1 97.59 295 GLY A C 1
ATOM 2237 O O . GLY A 1 295 ? 21.926 -18.856 -9.297 1 97.59 295 GLY A O 1
ATOM 2238 N N . MET A 1 296 ? 20.902 -17.114 -10.251 1 98.17 296 MET A N 1
ATOM 2239 C CA . MET A 1 296 ? 19.625 -17.312 -9.571 1 98.17 296 MET A CA 1
ATOM 2240 C C . MET A 1 296 ? 18.47 -16.794 -10.422 1 98.17 296 MET A C 1
ATOM 2242 O O . MET A 1 296 ? 18.5 -15.655 -10.89 1 98.17 296 MET A O 1
ATOM 2246 N N . HIS A 1 297 ? 17.464 -17.659 -10.654 1 98.14 297 HIS A N 1
ATOM 2247 C CA . HIS A 1 297 ? 16.265 -17.348 -11.424 1 98.14 297 HIS A CA 1
ATOM 2248 C C . HIS A 1 297 ? 15.013 -17.447 -10.559 1 98.14 297 HIS A C 1
ATOM 2250 O O . HIS A 1 297 ? 14.892 -18.359 -9.737 1 98.14 297 HIS A O 1
ATOM 2256 N N . TRP A 1 298 ? 14.211 -16.424 -10.72 1 98.42 298 TRP A N 1
ATOM 2257 C CA . TRP A 1 298 ? 12.977 -16.55 -9.951 1 98.42 298 TRP A CA 1
ATOM 2258 C C . TRP A 1 298 ? 11.791 -15.99 -10.729 1 98.42 298 TRP A C 1
ATOM 2260 O O . TRP A 1 298 ? 11.968 -15.195 -11.656 1 98.42 298 TRP A O 1
ATOM 2270 N N . PHE A 1 299 ? 10.614 -16.463 -10.446 1 98.54 299 PHE A N 1
ATOM 2271 C CA . PHE A 1 299 ? 9.332 -15.928 -10.891 1 98.54 299 PHE A CA 1
ATOM 2272 C C . PHE A 1 299 ? 8.583 -15.282 -9.731 1 98.54 299 PHE A C 1
ATOM 2274 O O . PHE A 1 299 ? 8.563 -15.82 -8.622 1 98.54 299 PHE A O 1
ATOM 2281 N N . SER A 1 300 ? 8.026 -14.076 -9.971 1 97.46 300 SER A N 1
ATOM 2282 C CA . SER A 1 300 ? 7.328 -13.374 -8.899 1 97.46 300 SER A CA 1
ATOM 2283 C C . SER A 1 300 ? 6.004 -12.795 -9.387 1 97.46 300 SER A C 1
ATOM 2285 O O . SER A 1 300 ? 5.855 -12.486 -10.571 1 97.46 300 SER A O 1
ATOM 2287 N N . ILE A 1 301 ? 5.069 -12.723 -8.476 1 96.82 301 ILE A N 1
ATOM 2288 C CA . ILE A 1 301 ? 3.915 -11.859 -8.699 1 96.82 301 ILE A CA 1
ATOM 2289 C C . ILE A 1 301 ? 3.995 -10.643 -7.779 1 96.82 301 ILE A C 1
ATOM 2291 O O . ILE A 1 301 ? 4.654 -10.687 -6.738 1 96.82 301 ILE A O 1
ATOM 2295 N N . ILE A 1 302 ? 3.399 -9.667 -8.201 1 94.69 302 ILE A N 1
ATOM 2296 C CA . ILE A 1 302 ? 3.234 -8.434 -7.44 1 94.69 302 ILE A CA 1
ATOM 2297 C C . ILE A 1 302 ? 1.748 -8.126 -7.272 1 94.69 302 ILE A C 1
ATOM 2299 O O . ILE A 1 302 ? 0.973 -8.237 -8.225 1 94.69 302 ILE A O 1
ATOM 2303 N N . SER A 1 303 ? 1.29 -7.779 -6.072 1 92.95 303 SER A N 1
ATOM 2304 C CA . SER A 1 303 ? -0.131 -7.661 -5.762 1 92.95 303 SER A CA 1
ATOM 2305 C C . SER A 1 303 ? -0.711 -6.363 -6.313 1 92.95 303 SER A C 1
ATOM 2307 O O . SER A 1 303 ? -1.516 -5.705 -5.649 1 92.95 303 SER A O 1
ATOM 2309 N N . THR A 1 304 ? -0.203 -5.918 -7.421 1 89.49 304 THR A N 1
ATOM 2310 C CA . THR A 1 304 ? -0.728 -4.84 -8.252 1 89.49 304 THR A CA 1
ATOM 2311 C C . THR A 1 304 ? -0.339 -5.045 -9.713 1 89.49 304 THR A C 1
ATOM 2313 O O . THR A 1 304 ? 0.753 -5.538 -10.007 1 89.49 304 THR A O 1
ATOM 2316 N N . PRO A 1 305 ? -1.208 -4.667 -10.604 1 86 305 PRO A N 1
ATOM 2317 C CA . PRO A 1 305 ? -0.916 -4.94 -12.013 1 86 305 PRO A CA 1
ATOM 2318 C C . PRO A 1 305 ? 0.223 -4.081 -12.557 1 86 305 PRO A C 1
ATOM 2320 O O . PRO A 1 305 ? 0.885 -4.467 -13.524 1 86 305 PRO A O 1
ATOM 2323 N N . ASP A 1 306 ? 0.438 -2.883 -11.948 1 84.48 306 ASP A N 1
ATOM 2324 C CA . ASP A 1 306 ? 1.467 -1.96 -12.418 1 84.48 306 ASP A CA 1
ATOM 2325 C C . ASP A 1 306 ? 2.378 -1.523 -11.273 1 84.48 306 ASP A C 1
ATOM 2327 O O . ASP A 1 306 ? 2.308 -0.379 -10.819 1 84.48 306 ASP A O 1
ATOM 2331 N N . PRO A 1 307 ? 3.227 -2.387 -10.967 1 84.75 307 PRO A N 1
ATOM 2332 C CA . PRO A 1 307 ? 4.066 -2.106 -9.8 1 84.75 307 PRO A CA 1
ATOM 2333 C C . PRO A 1 307 ? 5.056 -0.969 -10.044 1 84.75 307 PRO A C 1
ATOM 2335 O O . PRO A 1 307 ? 5.539 -0.798 -11.166 1 84.75 307 PRO A O 1
ATOM 2338 N N . VAL A 1 308 ? 5.326 -0.231 -9.021 1 88.12 308 VAL A N 1
ATOM 2339 C CA . VAL A 1 308 ? 6.343 0.816 -9.029 1 88.12 308 VAL A CA 1
ATOM 2340 C C . VAL A 1 308 ? 7.421 0.498 -7.995 1 88.12 308 VAL A C 1
ATOM 2342 O O . VAL A 1 308 ? 7.125 0.346 -6.808 1 88.12 308 VAL A O 1
ATOM 2345 N N . PHE A 1 309 ? 8.645 0.405 -8.483 1 89.16 309 PHE A N 1
ATOM 2346 C CA . PHE A 1 309 ? 9.759 0.056 -7.61 1 89.16 309 PHE A CA 1
ATOM 2347 C C . PHE A 1 309 ? 10.699 1.242 -7.432 1 89.16 309 PHE A C 1
ATOM 2349 O O . PHE A 1 309 ? 10.952 1.988 -8.38 1 89.16 309 PHE A O 1
ATOM 2356 N N . THR A 1 310 ? 11.15 1.46 -6.224 1 93.64 310 THR A N 1
ATOM 2357 C CA . THR A 1 310 ? 12.19 2.438 -5.924 1 93.64 310 THR A CA 1
ATOM 2358 C C . THR A 1 310 ? 13.516 1.744 -5.627 1 93.64 310 THR A C 1
ATOM 2360 O O . THR A 1 310 ? 13.579 0.851 -4.78 1 93.64 310 THR A O 1
ATOM 2363 N N . HIS A 1 311 ? 14.542 2.192 -6.33 1 94.95 311 HIS A N 1
ATOM 2364 C CA . HIS A 1 311 ? 15.874 1.627 -6.144 1 94.95 311 HIS A CA 1
ATOM 2365 C C . HIS A 1 311 ? 16.71 2.487 -5.202 1 94.95 311 HIS A C 1
ATOM 2367 O O . HIS A 1 311 ? 16.652 3.717 -5.26 1 94.95 311 HIS A O 1
ATOM 2373 N N . LEU A 1 312 ? 17.469 1.846 -4.381 1 96.13 312 LEU A N 1
ATOM 2374 C CA . LEU A 1 312 ? 18.342 2.545 -3.444 1 96.13 312 LEU A CA 1
ATOM 2375 C C . LEU A 1 312 ? 19.808 2.349 -3.817 1 96.13 312 LEU A C 1
ATOM 2377 O O . LEU A 1 312 ? 20.692 2.479 -2.968 1 96.13 312 LEU A O 1
ATOM 2381 N N . ALA A 1 313 ? 20.053 1.914 -5.001 1 95.48 313 ALA A N 1
ATOM 2382 C CA . ALA A 1 313 ? 21.357 1.867 -5.658 1 95.48 313 ALA A CA 1
ATOM 2383 C C . ALA A 1 313 ? 21.205 1.853 -7.177 1 95.48 313 ALA A C 1
ATOM 2385 O O . ALA A 1 313 ? 20.146 1.498 -7.698 1 95.48 313 ALA A O 1
ATOM 2386 N N . GLY A 1 314 ? 22.277 2.311 -7.856 1 92.94 314 GLY A N 1
ATOM 2387 C CA . GLY A 1 314 ? 22.251 2.324 -9.309 1 92.94 314 GLY A CA 1
ATOM 2388 C C . GLY A 1 314 ? 21.911 3.685 -9.888 1 92.94 314 GLY A C 1
ATOM 2389 O O . GLY A 1 314 ? 21.638 4.63 -9.146 1 92.94 314 GLY A O 1
ATOM 2390 N N . ARG A 1 315 ? 21.822 3.794 -11.172 1 91.63 315 ARG A N 1
ATOM 2391 C CA . ARG A 1 315 ? 21.735 5.066 -11.881 1 91.63 315 ARG A CA 1
ATOM 2392 C C . ARG A 1 315 ? 20.365 5.709 -11.688 1 91.63 315 ARG A C 1
ATOM 2394 O O . ARG A 1 315 ? 20.231 6.932 -11.766 1 91.63 315 ARG A O 1
ATOM 2401 N N . THR A 1 316 ? 19.361 4.925 -11.401 1 90.09 316 THR A N 1
ATOM 2402 C CA . THR A 1 316 ? 18.011 5.455 -11.251 1 90.09 316 THR A CA 1
ATOM 2403 C C . THR A 1 316 ? 17.618 5.527 -9.778 1 90.09 316 THR A C 1
ATOM 2405 O O . THR A 1 316 ? 16.436 5.649 -9.451 1 90.09 316 THR A O 1
ATOM 2408 N N . SER A 1 317 ? 18.61 5.414 -8.906 1 93.57 317 SER A N 1
ATOM 2409 C CA . SER A 1 317 ? 18.343 5.334 -7.473 1 93.57 317 SER A CA 1
ATOM 2410 C C . SER A 1 317 ? 17.946 6.693 -6.908 1 93.57 317 SER A C 1
ATOM 2412 O O . SER A 1 317 ? 18.225 7.729 -7.514 1 93.57 317 SER A O 1
ATOM 2414 N N . VAL A 1 318 ? 17.34 6.677 -5.77 1 95.25 318 VAL A N 1
ATOM 2415 C CA . VAL A 1 318 ? 16.958 7.88 -5.037 1 95.25 318 VAL A CA 1
ATOM 2416 C C . VAL A 1 318 ? 18.197 8.721 -4.742 1 95.25 318 VAL A C 1
ATOM 2418 O O . VAL A 1 318 ? 18.135 9.953 -4.746 1 95.25 318 VAL A O 1
ATOM 2421 N N . TRP A 1 319 ? 19.346 8.068 -4.567 1 95.35 319 TRP A N 1
ATOM 2422 C CA . TRP A 1 319 ? 20.588 8.768 -4.254 1 95.35 319 TRP A CA 1
ATOM 2423 C C . TRP A 1 319 ? 20.994 9.693 -5.397 1 95.35 319 TRP A C 1
ATOM 2425 O O . TRP A 1 319 ? 21.571 10.758 -5.167 1 95.35 319 TRP A O 1
ATOM 2435 N N . LYS A 1 320 ? 20.7 9.214 -6.569 1 95.03 320 LYS A N 1
ATOM 2436 C CA . LYS A 1 320 ? 21.069 10 -7.743 1 95.03 320 LYS A CA 1
ATOM 2437 C C . LYS A 1 320 ? 20.123 11.182 -7.932 1 95.03 320 LYS A C 1
ATOM 2439 O O . LYS A 1 320 ? 20.466 12.157 -8.604 1 95.03 320 LYS A O 1
ATOM 2444 N N . ALA A 1 321 ? 18.935 11.072 -7.405 1 95.67 321 ALA A N 1
ATOM 2445 C CA . ALA A 1 321 ? 17.948 12.143 -7.515 1 95.67 321 ALA A CA 1
ATOM 2446 C C . ALA A 1 321 ? 18.211 13.239 -6.486 1 95.67 321 ALA A C 1
ATOM 2448 O O . ALA A 1 321 ? 18.002 14.422 -6.762 1 95.67 321 ALA A O 1
ATOM 2449 N N . LEU A 1 322 ? 18.713 12.912 -5.324 1 97.55 322 LEU A N 1
ATOM 2450 C CA . LEU A 1 322 ? 18.936 13.871 -4.248 1 97.55 322 LEU A CA 1
ATOM 2451 C C . LEU A 1 322 ? 20.11 14.789 -4.572 1 97.55 322 LEU A C 1
ATOM 2453 O O . LEU A 1 322 ? 21.123 14.341 -5.113 1 97.55 322 LEU A O 1
ATOM 2457 N N . SER A 1 323 ? 20.008 16.039 -4.211 1 97.51 323 SER A N 1
ATOM 2458 C CA . SER A 1 323 ? 21.069 17.017 -4.428 1 97.51 323 SER A CA 1
ATOM 2459 C C . SER A 1 323 ? 22.308 16.68 -3.605 1 97.51 323 SER A C 1
ATOM 2461 O O . SER A 1 323 ? 22.205 16.059 -2.545 1 97.51 323 SER A O 1
ATOM 2463 N N . SER A 1 324 ? 23.481 17.131 -4.099 1 96.89 324 SER A N 1
ATOM 2464 C CA . SER A 1 324 ? 24.748 16.853 -3.431 1 96.89 324 SER A CA 1
ATOM 2465 C C . SER A 1 324 ? 24.765 17.426 -2.017 1 96.89 324 SER A C 1
ATOM 2467 O O . SER A 1 324 ? 25.296 16.804 -1.096 1 96.89 324 SER A O 1
ATOM 2469 N N . GLU A 1 325 ? 24.141 18.609 -1.817 1 97.82 325 GLU A N 1
ATOM 2470 C CA . GLU A 1 325 ? 24.1 19.258 -0.51 1 97.82 325 GLU A CA 1
ATOM 2471 C C . GLU A 1 325 ? 23.313 18.423 0.497 1 97.82 325 GLU A C 1
ATOM 2473 O O . GLU A 1 325 ? 23.705 18.312 1.66 1 97.82 325 GLU A O 1
ATOM 2478 N N . VAL A 1 326 ? 22.231 17.837 -0.005 1 98.25 326 VAL A N 1
ATOM 2479 C CA . VAL A 1 326 ? 21.386 17.008 0.848 1 98.25 326 VAL A CA 1
ATOM 2480 C C . VAL A 1 326 ? 22.131 15.73 1.227 1 98.25 326 VAL A C 1
ATOM 2482 O O . VAL A 1 326 ? 22.08 15.293 2.379 1 98.25 326 VAL A O 1
ATOM 2485 N N . LEU A 1 327 ? 22.823 15.155 0.291 1 97.91 327 LEU A N 1
ATOM 2486 C CA . LEU A 1 327 ? 23.579 13.937 0.56 1 97.91 327 LEU A CA 1
ATOM 2487 C C . LEU A 1 327 ? 24.69 14.198 1.57 1 97.91 327 LEU A C 1
ATOM 2489 O O . LEU A 1 327 ? 24.914 13.391 2.476 1 97.91 327 LEU A O 1
ATOM 2493 N N . GLU A 1 328 ? 25.443 15.341 1.411 1 97.99 328 GLU A N 1
ATOM 2494 C CA . GLU A 1 328 ? 26.477 15.721 2.368 1 97.99 328 GLU A CA 1
ATOM 2495 C C . GLU A 1 328 ? 25.914 15.808 3.784 1 97.99 328 GLU A C 1
ATOM 2497 O O . GLU A 1 328 ? 26.501 15.269 4.725 1 97.99 328 GLU A O 1
ATOM 2502 N N . ALA A 1 329 ? 24.785 16.445 3.917 1 97.51 329 ALA A N 1
ATOM 2503 C CA . ALA A 1 329 ? 24.145 16.637 5.216 1 97.51 329 ALA A CA 1
ATOM 2504 C C . ALA A 1 329 ? 23.613 15.316 5.765 1 97.51 329 ALA A C 1
ATOM 2506 O O . ALA A 1 329 ? 23.784 15.015 6.949 1 97.51 329 ALA A O 1
ATOM 2507 N N . ALA A 1 330 ? 22.96 14.515 4.892 1 97.68 330 ALA A N 1
ATOM 2508 C CA . ALA A 1 330 ? 22.304 13.278 5.309 1 97.68 330 ALA A CA 1
ATOM 2509 C C . ALA A 1 330 ? 23.326 12.248 5.782 1 97.68 330 ALA A C 1
ATOM 2511 O O . ALA A 1 330 ? 23.104 11.557 6.779 1 97.68 330 ALA A O 1
ATOM 2512 N N . PHE A 1 331 ? 24.45 12.104 5.055 1 97.71 331 PHE A N 1
ATOM 2513 C CA . PHE A 1 331 ? 25.496 11.159 5.428 1 97.71 331 PHE A CA 1
ATOM 2514 C C . PHE A 1 331 ? 26.443 11.775 6.451 1 97.71 331 PHE A C 1
ATOM 2516 O O . PHE A 1 331 ? 27.228 11.066 7.084 1 97.71 331 PHE A O 1
ATOM 2523 N N . ASN A 1 332 ? 26.377 13.158 6.623 1 97.34 332 ASN A N 1
ATOM 2524 C CA . ASN A 1 332 ? 27.315 13.901 7.457 1 97.34 332 ASN A CA 1
ATOM 2525 C C . ASN A 1 332 ? 28.759 13.666 7.023 1 97.34 332 ASN A C 1
ATOM 2527 O O . ASN A 1 332 ? 29.599 13.275 7.835 1 97.34 332 ASN A O 1
ATOM 2531 N N . VAL A 1 333 ? 29.049 13.894 5.738 1 96.88 333 VAL A N 1
ATOM 2532 C CA . VAL A 1 333 ? 30.38 13.706 5.172 1 96.88 333 VAL A CA 1
ATOM 2533 C C . VAL A 1 333 ? 30.768 14.931 4.345 1 96.88 333 VAL A C 1
ATOM 2535 O O . VAL A 1 333 ? 29.9 15.674 3.881 1 96.88 333 VAL A O 1
ATOM 2538 N N . PRO A 1 334 ? 32.048 15.192 4.153 1 95.74 334 PRO A N 1
ATOM 2539 C CA . PRO A 1 334 ? 32.472 16.312 3.309 1 95.74 334 PRO A CA 1
ATOM 2540 C C . PRO A 1 334 ? 32.16 16.088 1.831 1 95.74 334 PRO A C 1
ATOM 2542 O O . PRO A 1 334 ? 31.842 14.966 1.427 1 95.74 334 PRO A O 1
ATOM 2545 N N . ALA A 1 335 ? 32.299 17.075 1.085 1 95.61 335 ALA A N 1
ATOM 2546 C CA . ALA A 1 335 ? 31.928 17.118 -0.327 1 95.61 335 ALA A CA 1
ATOM 2547 C C . ALA A 1 335 ? 32.718 16.092 -1.134 1 95.61 335 ALA A C 1
ATOM 2549 O O . ALA A 1 335 ? 32.194 15.503 -2.083 1 95.61 335 ALA A O 1
ATOM 2550 N N . ASP A 1 336 ? 33.918 15.851 -0.795 1 95.16 336 ASP A N 1
ATOM 2551 C CA . ASP A 1 336 ? 34.763 14.947 -1.569 1 95.16 336 ASP A CA 1
ATOM 2552 C C . ASP A 1 336 ? 34.3 13.499 -1.419 1 95.16 336 ASP A C 1
ATOM 2554 O O . ASP A 1 336 ? 34.294 12.74 -2.39 1 95.16 336 ASP A O 1
ATOM 2558 N N . VAL A 1 337 ? 33.924 13.146 -0.207 1 95.11 337 VAL A N 1
ATOM 2559 C CA . VAL A 1 337 ? 33.424 11.797 0.035 1 95.11 337 VAL A CA 1
ATOM 2560 C C . VAL A 1 337 ? 32.085 11.607 -0.673 1 95.11 337 VAL A C 1
ATOM 2562 O O . VAL A 1 337 ? 31.847 10.571 -1.298 1 95.11 337 VAL A O 1
ATOM 2565 N N . GLU A 1 338 ? 31.227 12.587 -0.551 1 95.62 338 GLU A N 1
ATOM 2566 C CA . GLU A 1 338 ? 29.941 12.555 -1.242 1 95.62 338 GLU A CA 1
ATOM 2567 C C . GLU A 1 338 ? 30.128 12.395 -2.748 1 95.62 338 GLU A C 1
ATOM 2569 O O . GLU A 1 338 ? 29.417 11.618 -3.388 1 95.62 338 GLU A O 1
ATOM 2574 N N . LYS A 1 339 ? 31.067 13.106 -3.311 1 94.78 339 LYS A N 1
ATOM 2575 C CA . LYS A 1 339 ? 31.337 13.033 -4.744 1 94.78 339 LYS A CA 1
ATOM 2576 C C . LYS A 1 339 ? 31.809 11.638 -5.145 1 94.78 339 LYS A C 1
ATOM 2578 O O . LYS A 1 339 ? 31.437 11.132 -6.205 1 94.78 339 LYS A O 1
ATOM 2583 N N . GLN A 1 340 ? 32.587 11.086 -4.315 1 93.23 340 GLN A N 1
ATOM 2584 C CA . GLN A 1 340 ? 33.04 9.722 -4.567 1 93.23 340 GLN A CA 1
ATOM 2585 C C . GLN A 1 340 ? 31.865 8.749 -4.601 1 93.23 340 GLN A C 1
ATOM 2587 O O . GLN A 1 340 ? 31.813 7.86 -5.454 1 93.23 340 GLN A O 1
ATOM 2592 N N . PHE A 1 341 ? 31.025 8.893 -3.713 1 94.77 341 PHE A N 1
ATOM 2593 C CA . PHE A 1 341 ? 29.84 8.048 -3.626 1 94.77 341 PHE A CA 1
ATOM 2594 C C . PHE A 1 341 ? 28.953 8.23 -4.851 1 94.77 341 PHE A C 1
ATOM 2596 O O . PHE A 1 341 ? 28.572 7.253 -5.499 1 94.77 341 PHE A O 1
ATOM 2603 N N . ARG A 1 342 ? 28.661 9.42 -5.236 1 93.66 342 ARG A N 1
ATOM 2604 C CA . ARG A 1 342 ? 27.71 9.733 -6.298 1 93.66 342 ARG A CA 1
ATOM 2605 C C . ARG A 1 342 ? 28.283 9.379 -7.667 1 93.66 342 ARG A C 1
ATOM 2607 O O . ARG A 1 342 ? 27.536 9.204 -8.631 1 93.66 342 ARG A O 1
ATOM 2614 N N . SER A 1 343 ? 29.607 9.352 -7.779 1 93.8 343 SER A N 1
ATOM 2615 C CA . SER A 1 343 ? 30.248 9.092 -9.064 1 93.8 343 SER A CA 1
ATOM 2616 C C . SER A 1 343 ? 30.221 7.606 -9.405 1 93.8 343 SER A C 1
ATOM 2618 O O . SER A 1 343 ? 30.569 7.213 -10.52 1 93.8 343 SER A O 1
ATOM 2620 N N . LYS A 1 344 ? 29.781 6.838 -8.407 1 92.51 344 LYS A N 1
ATOM 2621 C CA . LYS A 1 344 ? 29.725 5.395 -8.619 1 92.51 344 LYS A CA 1
ATOM 2622 C C . LYS A 1 344 ? 28.338 4.961 -9.087 1 92.51 344 LYS A C 1
ATOM 2624 O O . LYS A 1 344 ? 27.347 5.645 -8.823 1 92.51 344 LYS A O 1
ATOM 2629 N N . ARG A 1 345 ? 28.259 3.798 -9.768 1 90.3 345 ARG A N 1
ATOM 2630 C CA . ARG A 1 345 ? 27.002 3.198 -10.203 1 90.3 345 ARG A CA 1
ATOM 2631 C C . ARG A 1 345 ? 26.217 4.156 -11.093 1 90.3 345 ARG A C 1
ATOM 2633 O O . ARG A 1 345 ? 25.036 4.412 -10.849 1 90.3 345 ARG A O 1
ATOM 2640 N N . THR A 1 346 ? 26.836 4.674 -12.084 1 88.9 346 THR A N 1
ATOM 2641 C CA . THR A 1 346 ? 26.195 5.649 -12.96 1 88.9 346 THR A CA 1
ATOM 2642 C C . THR A 1 346 ? 25.683 4.979 -14.232 1 88.9 346 THR A C 1
ATOM 2644 O O . THR A 1 346 ? 24.935 5.586 -15.001 1 88.9 346 THR A O 1
ATOM 2647 N N . SER A 1 347 ? 25.977 3.74 -14.473 1 84.1 347 SER A N 1
ATOM 2648 C CA . SER A 1 347 ? 25.613 3.087 -15.726 1 84.1 347 SER A CA 1
ATOM 2649 C C . SER A 1 347 ? 24.569 1.999 -15.501 1 84.1 347 SER A C 1
ATOM 2651 O O . SER A 1 347 ? 23.624 1.867 -16.281 1 84.1 347 SER A O 1
ATOM 2653 N N . ASP A 1 348 ? 24.818 1.202 -14.526 1 81.86 348 ASP A N 1
ATOM 2654 C CA . ASP A 1 348 ? 23.959 0.043 -14.303 1 81.86 348 ASP A CA 1
ATOM 2655 C C . ASP A 1 348 ? 22.718 0.426 -13.499 1 81.86 348 ASP A C 1
ATOM 2657 O O . ASP A 1 348 ? 22.798 1.233 -12.571 1 81.86 348 ASP A O 1
ATOM 2661 N N . ALA A 1 349 ? 21.656 -0.206 -14.072 1 83.54 349 ALA A N 1
ATOM 2662 C CA . ALA A 1 349 ? 20.413 -0.081 -13.314 1 83.54 349 ALA A CA 1
ATOM 2663 C C . ALA A 1 349 ? 19.947 -1.439 -12.797 1 83.54 349 ALA A C 1
ATOM 2665 O O . ALA A 1 349 ? 20.184 -2.468 -13.433 1 83.54 349 ALA A O 1
ATOM 2666 N N . ILE A 1 350 ? 19.516 -1.609 -11.629 1 88.46 350 ILE A N 1
ATOM 2667 C CA . ILE A 1 350 ? 18.704 -2.695 -11.09 1 88.46 350 ILE A CA 1
ATOM 2668 C C . ILE A 1 350 ? 19.601 -3.871 -10.712 1 88.46 350 ILE A C 1
ATOM 2670 O O . ILE A 1 350 ? 19.44 -4.463 -9.642 1 88.46 350 ILE A O 1
ATOM 2674 N N . PHE A 1 351 ? 20.572 -4.329 -11.749 1 94.63 351 PHE A N 1
ATOM 2675 C CA . PHE A 1 351 ? 21.471 -5.449 -11.495 1 94.63 351 PHE A CA 1
ATOM 2676 C C . PHE A 1 351 ? 22.927 -5.009 -11.6 1 94.63 351 PHE A C 1
ATOM 2678 O O . PHE A 1 351 ? 23.281 -4.221 -12.48 1 94.63 351 PHE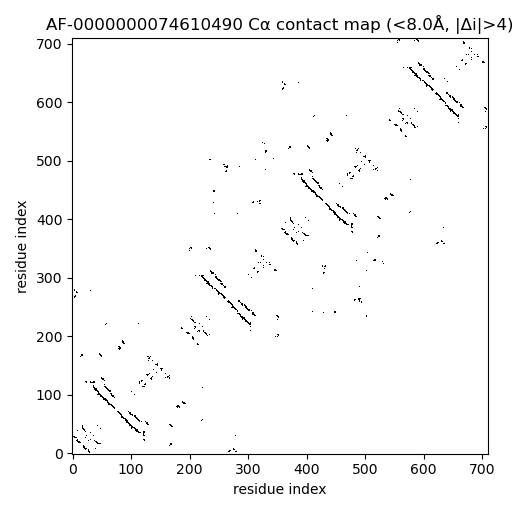 A O 1
ATOM 2685 N N . PHE A 1 352 ? 23.742 -5.568 -10.765 1 95.54 352 PHE A N 1
ATOM 2686 C CA . PHE A 1 352 ? 25.151 -5.196 -10.699 1 95.54 352 PHE A CA 1
ATOM 2687 C C . PHE A 1 352 ? 26.043 -6.416 -10.894 1 95.54 352 PHE A C 1
ATOM 2689 O O . PHE A 1 352 ? 26.122 -7.28 -10.018 1 95.54 352 PHE A O 1
ATOM 2696 N N . PRO A 1 353 ? 26.754 -6.469 -11.995 1 92.25 353 PRO A N 1
ATOM 2697 C CA . PRO A 1 353 ? 27.714 -7.557 -12.191 1 92.25 353 PRO A CA 1
ATOM 2698 C C . PRO A 1 353 ? 28.817 -7.568 -11.135 1 92.25 353 PRO A C 1
ATOM 2700 O O . PRO A 1 353 ? 29.087 -6.541 -10.508 1 92.25 353 PRO A O 1
ATOM 2703 N N . PRO A 1 354 ? 29.367 -8.806 -10.938 1 86.91 354 PRO A N 1
ATOM 2704 C CA . PRO A 1 354 ? 30.466 -8.868 -9.972 1 86.91 354 PRO A CA 1
ATOM 2705 C C . PRO A 1 354 ? 31.682 -8.054 -10.408 1 86.91 354 PRO A C 1
ATOM 2707 O O . PRO A 1 354 ? 31.928 -7.899 -11.607 1 86.91 354 PRO A O 1
ATOM 2710 N N . ASN A 1 355 ? 32.386 -7.352 -9.494 1 69.83 355 ASN A N 1
ATOM 2711 C CA . ASN A 1 355 ? 33.606 -6.615 -9.809 1 69.83 355 ASN A CA 1
ATOM 2712 C C . ASN A 1 355 ? 34.726 -7.549 -10.258 1 69.83 355 ASN A C 1
ATOM 2714 O O . ASN A 1 355 ? 34.794 -8.699 -9.819 1 69.83 355 ASN A O 1
ATOM 2718 N N . MET B 1 1 ? -18.819 -0.926 22.126 1 45.08 1 MET B N 1
ATOM 2719 C CA . MET B 1 1 ? -17.739 -0.336 22.911 1 45.08 1 MET B CA 1
ATOM 2720 C C . MET B 1 1 ? -17.696 1.178 22.727 1 45.08 1 MET B C 1
ATOM 2722 O O . MET B 1 1 ? -17.89 1.678 21.617 1 45.08 1 MET B O 1
ATOM 2726 N N . GLU B 1 2 ? -17.995 1.956 23.758 1 70.24 2 GLU B N 1
ATOM 2727 C CA . GLU B 1 2 ? -17.994 3.415 23.791 1 70.24 2 GLU B CA 1
ATOM 2728 C C . GLU B 1 2 ? -16.618 3.974 23.441 1 70.24 2 GLU B C 1
ATOM 2730 O O . GLU B 1 2 ? -15.614 3.59 24.045 1 70.24 2 GLU B O 1
ATOM 2735 N N . ILE B 1 3 ? -16.382 4.47 22.234 1 84.63 3 ILE B N 1
ATOM 2736 C CA . ILE B 1 3 ? -15.108 5.023 21.786 1 84.63 3 ILE B CA 1
ATOM 2737 C C . ILE B 1 3 ? -14.91 6.413 22.386 1 84.63 3 ILE B C 1
ATOM 2739 O O . ILE B 1 3 ? -15.793 7.268 22.292 1 84.63 3 ILE B O 1
ATOM 2743 N N . ASP B 1 4 ? -13.809 6.643 23.166 1 91.04 4 ASP B N 1
ATOM 2744 C CA . ASP B 1 4 ? -13.445 7.956 23.69 1 91.04 4 ASP B CA 1
ATOM 2745 C C . ASP B 1 4 ? -13.076 8.915 22.561 1 91.04 4 ASP B C 1
ATOM 2747 O O . ASP B 1 4 ? -12.092 8.697 21.85 1 91.04 4 ASP B O 1
ATOM 2751 N N . LEU B 1 5 ? -13.812 9.967 22.438 1 94.54 5 LEU B N 1
ATOM 2752 C CA . LEU B 1 5 ? -13.63 10.913 21.342 1 94.54 5 LEU B CA 1
ATOM 2753 C C . LEU B 1 5 ? -12.948 12.186 21.83 1 94.54 5 LEU B C 1
ATOM 2755 O O . LEU B 1 5 ? -12.818 13.154 21.077 1 94.54 5 LEU B O 1
ATOM 2759 N N . THR B 1 6 ? -12.507 12.175 23.091 1 95.39 6 THR B N 1
ATOM 2760 C CA . THR B 1 6 ? -11.912 13.371 23.677 1 95.39 6 THR B CA 1
ATOM 2761 C C . THR B 1 6 ? -10.692 13.816 22.876 1 95.39 6 THR B C 1
ATOM 2763 O O . THR B 1 6 ? -9.807 13.01 22.584 1 95.39 6 THR B O 1
ATOM 2766 N N . PRO B 1 7 ? -10.67 15.091 22.563 1 96.75 7 PRO B N 1
ATOM 2767 C CA . PRO B 1 7 ? -9.51 15.598 21.826 1 96.75 7 PRO B CA 1
ATOM 2768 C C . PRO B 1 7 ? -8.197 15.392 22.579 1 96.75 7 PRO B C 1
ATOM 2770 O O . PRO B 1 7 ? -8.183 15.388 23.812 1 96.75 7 PRO B O 1
ATOM 2773 N N . LYS B 1 8 ? -7.136 15.235 21.905 1 97.41 8 LYS B N 1
ATOM 2774 C CA . LYS B 1 8 ? -5.827 14.982 22.501 1 97.41 8 LYS B CA 1
ATOM 2775 C C . LYS B 1 8 ? -4.755 15.863 21.865 1 97.41 8 LYS B C 1
ATOM 2777 O O . LYS B 1 8 ? -4.973 16.444 20.799 1 97.41 8 LYS B O 1
ATOM 2782 N N . VAL B 1 9 ? -3.662 15.953 22.527 1 97.16 9 VAL B N 1
ATOM 2783 C CA . VAL B 1 9 ? -2.49 16.644 21.998 1 97.16 9 VAL B CA 1
ATOM 2784 C C . VAL B 1 9 ? -1.406 15.628 21.646 1 97.16 9 VAL B C 1
ATOM 2786 O O . VAL B 1 9 ? -1.422 14.498 22.139 1 97.16 9 VAL B O 1
ATOM 2789 N N . ALA B 1 10 ? -0.528 16.074 20.806 1 97.48 10 ALA B N 1
ATOM 2790 C CA . ALA B 1 10 ? 0.546 15.184 20.372 1 97.48 10 ALA B CA 1
ATOM 2791 C C . ALA B 1 10 ? 1.616 15.049 21.452 1 97.48 10 ALA B C 1
ATOM 2793 O O . ALA B 1 10 ? 1.735 15.909 22.328 1 97.48 10 ALA B O 1
ATOM 2794 N N . LYS B 1 11 ? 2.364 13.981 21.356 1 97.4 11 LYS B N 1
ATOM 2795 C CA . LYS B 1 11 ? 3.471 13.741 22.277 1 97.4 11 LYS B CA 1
ATOM 2796 C C . LYS B 1 11 ? 4.79 13.586 21.524 1 97.4 11 LYS B C 1
ATOM 2798 O O . LYS B 1 11 ? 4.803 13.163 20.366 1 97.4 11 LYS B O 1
ATOM 2803 N N . LYS B 1 12 ? 5.82 13.899 22.231 1 97.35 12 LYS B N 1
ATOM 2804 C CA . LYS B 1 12 ? 7.149 13.759 21.644 1 97.35 12 LYS B CA 1
ATOM 2805 C C . LYS B 1 12 ? 7.483 12.292 21.384 1 97.35 12 LYS B C 1
ATOM 2807 O O . LYS B 1 12 ? 7.282 11.441 22.253 1 97.35 12 LYS B O 1
ATOM 2812 N N . VAL B 1 13 ? 7.941 11.975 20.235 1 96.76 13 VAL B N 1
ATOM 2813 C CA . VAL B 1 13 ? 8.347 10.62 19.875 1 96.76 13 VAL B CA 1
ATOM 2814 C C . VAL B 1 13 ? 9.87 10.537 19.811 1 96.76 13 VAL B C 1
ATOM 2816 O O . VAL B 1 13 ? 10.472 9.621 20.376 1 96.76 13 VAL B O 1
ATOM 2819 N N . TYR B 1 14 ? 10.53 11.49 19.056 1 95.34 14 TYR B N 1
ATOM 2820 C CA . TYR B 1 14 ? 11.983 11.593 18.994 1 95.34 14 TYR B CA 1
ATOM 2821 C C . TYR B 1 14 ? 12.414 13.005 18.614 1 95.34 14 TYR B C 1
ATOM 2823 O O . TYR B 1 14 ? 11.577 13.847 18.279 1 95.34 14 TYR B O 1
ATOM 2831 N N . GLY B 1 15 ? 13.68 13.301 18.8 1 93.38 15 GLY B N 1
ATOM 2832 C CA . GLY B 1 15 ? 14.222 14.598 18.426 1 93.38 15 GLY B CA 1
ATOM 2833 C C . GLY B 1 15 ? 15.554 14.901 19.086 1 93.38 15 GLY B C 1
ATOM 2834 O O . GLY B 1 15 ? 16.142 14.034 19.736 1 93.38 15 GLY B O 1
ATOM 2835 N N . GLY B 1 16 ? 16.095 16.03 18.764 1 91.2 16 GLY B N 1
ATOM 2836 C CA . GLY B 1 16 ? 17.353 16.536 19.291 1 91.2 16 GLY B CA 1
ATOM 2837 C C . GLY B 1 16 ? 17.524 18.031 19.093 1 91.2 16 GLY B C 1
ATOM 2838 O O . GLY B 1 16 ? 16.553 18.787 19.165 1 91.2 16 GLY B O 1
ATOM 2839 N N . GLU B 1 17 ? 18.668 18.431 18.906 1 93.64 17 GLU B N 1
ATOM 2840 C CA . GLU B 1 17 ? 18.975 19.856 18.821 1 93.64 17 GLU B CA 1
ATOM 2841 C C . GLU B 1 17 ? 18.356 20.481 17.573 1 93.64 17 GLU B C 1
ATOM 2843 O O . GLU B 1 17 ? 17.986 21.657 17.58 1 93.64 17 GLU B O 1
ATOM 2848 N N . GLY B 1 18 ? 18.161 19.659 16.597 1 97.35 18 GLY B N 1
ATOM 2849 C CA . GLY B 1 18 ? 17.675 20.199 15.337 1 97.35 18 GLY B CA 1
ATOM 2850 C C . GLY B 1 18 ? 16.164 20.312 15.279 1 97.35 18 GLY B C 1
ATOM 2851 O O . GLY B 1 18 ? 15.617 20.945 14.374 1 97.35 18 GLY B O 1
ATOM 2852 N N . GLY B 1 19 ? 15.494 19.648 16.25 1 98.3 19 GLY B N 1
ATOM 2853 C CA . GLY B 1 19 ? 14.04 19.663 16.223 1 98.3 19 GLY B CA 1
ATOM 2854 C C . GLY B 1 19 ? 13.418 18.446 16.882 1 98.3 19 GLY B C 1
ATOM 2855 O O . GLY B 1 19 ? 14.114 17.664 17.534 1 98.3 19 GLY B O 1
ATOM 2856 N N . THR B 1 20 ? 12.106 18.405 16.778 1 98.35 20 THR B N 1
ATOM 2857 C CA . THR B 1 20 ? 11.362 17.353 17.463 1 98.35 20 THR B CA 1
ATOM 2858 C C . THR B 1 20 ? 10.227 16.833 16.585 1 98.35 20 THR B C 1
ATOM 2860 O O . THR B 1 20 ? 9.591 17.604 15.863 1 98.35 20 THR B O 1
ATOM 2863 N N . TYR B 1 21 ? 10.058 15.529 16.606 1 98.29 21 TYR B N 1
ATOM 2864 C CA . TYR B 1 21 ? 8.92 14.864 15.982 1 98.29 21 TYR B CA 1
ATOM 2865 C C . TYR B 1 21 ? 7.89 14.45 17.026 1 98.29 21 TYR B C 1
ATOM 2867 O O . TYR B 1 21 ? 8.216 13.742 17.982 1 98.29 21 TYR B O 1
ATOM 2875 N N . TYR B 1 22 ? 6.649 14.922 16.863 1 98.43 22 TYR B N 1
ATOM 2876 C CA . TYR B 1 22 ? 5.524 14.595 17.732 1 98.43 22 TYR B CA 1
ATOM 2877 C C . TYR B 1 22 ? 4.511 13.718 17.005 1 98.43 22 TYR B C 1
ATOM 2879 O O . TYR B 1 22 ? 4.393 13.781 15.779 1 98.43 22 TYR B O 1
ATOM 2887 N N . ALA B 1 23 ? 3.807 12.929 17.718 1 98.31 23 ALA B N 1
ATOM 2888 C CA . ALA B 1 23 ? 2.735 12.141 17.114 1 98.31 23 ALA B CA 1
ATOM 2889 C C . ALA B 1 23 ? 1.584 11.937 18.095 1 98.31 23 ALA B C 1
ATOM 2891 O O . ALA B 1 23 ? 1.78 11.992 19.311 1 98.31 23 ALA B O 1
ATOM 2892 N N . TRP B 1 24 ? 0.397 11.856 17.621 1 98.22 24 TRP B N 1
ATOM 2893 C CA . TRP B 1 24 ? -0.744 11.424 18.422 1 98.22 24 TRP B CA 1
ATOM 2894 C C . TRP B 1 24 ? -0.748 9.908 18.59 1 98.22 24 TRP B C 1
ATOM 2896 O O . TRP B 1 24 ? -0.409 9.173 17.659 1 98.22 24 TRP B O 1
ATOM 2906 N N . CYS B 1 25 ? -1.124 9.476 19.704 1 96.01 25 CYS B N 1
ATOM 2907 C CA . CYS B 1 25 ? -1.052 8.067 20.076 1 96.01 25 CYS B CA 1
ATOM 2908 C C . CYS B 1 25 ? -2.398 7.382 19.879 1 96.01 25 CYS B C 1
ATOM 2910 O O . CYS B 1 25 ? -3.394 7.773 20.491 1 96.01 25 CYS B O 1
ATOM 2912 N N . PRO B 1 26 ? -2.441 6.289 19.087 1 95.06 26 PRO B N 1
ATOM 2913 C CA . PRO B 1 26 ? -3.713 5.599 18.859 1 95.06 26 PRO B CA 1
ATOM 2914 C C . PRO B 1 26 ? -4.28 4.971 20.13 1 95.06 26 PRO B C 1
ATOM 2916 O O . PRO B 1 26 ? -5.478 4.685 20.2 1 95.06 26 PRO B O 1
ATOM 2919 N N . ASN B 1 27 ? -3.471 4.731 21.154 1 94.59 27 ASN B N 1
ATOM 2920 C CA . ASN B 1 27 ? -3.964 4.199 22.42 1 94.59 27 ASN B CA 1
ATOM 2921 C C . ASN B 1 27 ? -4.722 5.257 23.217 1 94.59 27 ASN B C 1
ATOM 2923 O O . ASN B 1 27 ? -5.529 4.926 24.087 1 94.59 27 ASN B O 1
ATOM 2927 N N . GLU B 1 28 ? -4.448 6.517 22.982 1 94.59 28 GLU B N 1
ATOM 2928 C CA . GLU B 1 28 ? -5.102 7.613 23.692 1 94.59 28 GLU B CA 1
ATOM 2929 C C . GLU B 1 28 ? -6.268 8.176 22.883 1 94.59 28 GLU B C 1
ATOM 2931 O O . GLU B 1 28 ? -7.264 8.625 23.452 1 94.59 28 GLU B O 1
ATOM 2936 N N . LEU B 1 29 ? -6.062 8.233 21.67 1 94.73 29 LEU B N 1
ATOM 2937 C CA . LEU B 1 29 ? -7.12 8.635 20.75 1 94.73 29 LEU B CA 1
ATOM 2938 C C . LEU B 1 29 ? -7.538 7.47 19.859 1 94.73 29 LEU B C 1
ATOM 2940 O O . LEU B 1 29 ? -7.07 7.353 18.724 1 94.73 29 LEU B O 1
ATOM 2944 N N . ALA B 1 30 ? -8.466 6.754 20.246 1 93.4 30 ALA B N 1
ATOM 2945 C CA . ALA B 1 30 ? -8.81 5.443 19.701 1 93.4 30 ALA B CA 1
ATOM 2946 C C . ALA B 1 30 ? -9.268 5.556 18.25 1 93.4 30 ALA B C 1
ATOM 2948 O O . ALA B 1 30 ? -9.074 4.631 17.458 1 93.4 30 ALA B O 1
ATOM 2949 N N . MET B 1 31 ? -9.795 6.68 17.856 1 95.42 31 MET B N 1
ATOM 2950 C CA . MET B 1 31 ? -10.328 6.858 16.508 1 95.42 31 MET B CA 1
ATOM 2951 C C . MET B 1 31 ? -9.213 6.796 15.469 1 95.42 31 MET B C 1
ATOM 2953 O O . MET B 1 31 ? -9.472 6.566 14.287 1 95.42 31 MET B O 1
ATOM 2957 N N . LEU B 1 32 ? -7.984 6.986 15.925 1 97.11 32 LEU B N 1
ATOM 2958 C CA . LEU B 1 32 ? -6.868 6.854 14.995 1 97.11 32 LEU B CA 1
ATOM 2959 C C . LEU B 1 32 ? -6.765 5.427 14.469 1 97.11 32 LEU B C 1
ATOM 2961 O O . LEU B 1 32 ? -6.71 5.21 13.256 1 97.11 32 LEU B O 1
ATOM 2965 N N . LYS B 1 33 ? -6.775 4.49 15.404 1 95.08 33 LYS B N 1
ATOM 2966 C CA . LYS B 1 33 ? -6.692 3.08 15.036 1 95.08 33 LYS B CA 1
ATOM 2967 C C . LYS B 1 33 ? -7.954 2.627 14.307 1 95.08 33 LYS B C 1
ATOM 2969 O O . LYS B 1 33 ? -7.874 1.975 13.263 1 95.08 33 LYS B O 1
ATOM 2974 N N . HIS B 1 34 ? -9.093 3.049 14.829 1 94.74 34 HIS B N 1
ATOM 2975 C CA . HIS B 1 34 ? -10.371 2.62 14.272 1 94.74 34 HIS B CA 1
ATOM 2976 C C . HIS B 1 34 ? -10.58 3.187 12.872 1 94.74 34 HIS B C 1
ATOM 2978 O O . HIS B 1 34 ? -11.209 2.547 12.026 1 94.74 34 HIS B O 1
ATOM 2984 N N . GLY B 1 35 ? -10.093 4.383 12.645 1 95.35 35 GLY B N 1
ATOM 2985 C CA . GLY B 1 35 ? -10.302 5.051 11.37 1 95.35 35 GLY B CA 1
ATOM 2986 C C . GLY B 1 35 ? -9.12 4.921 10.428 1 95.35 35 GLY B C 1
ATOM 2987 O O . GLY B 1 35 ? -9.157 5.428 9.305 1 95.35 35 GLY B O 1
ATOM 2988 N N . ASN B 1 36 ? -8.01 4.248 10.878 1 96.58 36 ASN B N 1
ATOM 2989 C CA . ASN B 1 36 ? -6.777 4.157 10.103 1 96.58 36 ASN B CA 1
ATOM 2990 C C . ASN B 1 36 ? -6.242 5.538 9.736 1 96.58 36 ASN B C 1
ATOM 2992 O O . ASN B 1 36 ? -5.943 5.802 8.57 1 96.58 36 ASN B O 1
ATOM 2996 N N . ILE B 1 37 ? -6.133 6.354 10.713 1 97.72 37 ILE B N 1
ATOM 2997 C CA . ILE B 1 37 ? -5.655 7.72 10.529 1 97.72 37 ILE B CA 1
ATOM 2998 C C . ILE B 1 37 ? -4.367 7.927 11.322 1 97.72 37 ILE B C 1
ATOM 3000 O O . ILE B 1 37 ? -4.277 7.531 12.486 1 97.72 37 ILE B O 1
ATOM 3004 N N . GLY B 1 38 ? -3.369 8.44 10.673 1 98.12 38 GLY B N 1
ATOM 3005 C CA . GLY B 1 38 ? -2.183 8.89 11.384 1 98.12 38 GLY B CA 1
ATOM 3006 C C . GLY B 1 38 ? -2.102 10.4 11.512 1 98.12 38 GLY B C 1
ATOM 3007 O O . GLY B 1 38 ? -2.626 11.129 10.667 1 98.12 38 GLY B O 1
ATOM 3008 N N . ALA B 1 39 ? -1.514 10.895 12.55 1 98.65 39 ALA B N 1
ATOM 3009 C CA . ALA B 1 39 ? -1.303 12.321 12.788 1 98.65 39 ALA B CA 1
ATOM 3010 C C . ALA B 1 39 ? 0.029 12.568 13.491 1 98.65 39 ALA B C 1
ATOM 3012 O O . ALA B 1 39 ? 0.376 11.863 14.442 1 98.65 39 ALA B O 1
ATOM 3013 N N . ALA B 1 40 ? 0.761 13.522 13.024 1 98.7 40 ALA B N 1
ATOM 3014 C CA . ALA B 1 40 ? 2.06 13.857 13.601 1 98.7 40 ALA B CA 1
ATOM 3015 C C . ALA B 1 40 ? 2.436 15.306 13.301 1 98.7 40 ALA B C 1
ATOM 3017 O O . ALA B 1 40 ? 1.757 15.982 12.524 1 98.7 40 ALA B O 1
ATOM 3018 N N . LYS B 1 41 ? 3.424 15.777 13.962 1 98.54 41 LYS B N 1
ATOM 3019 C CA . LYS B 1 41 ? 3.979 17.112 13.76 1 98.54 41 LYS B CA 1
ATOM 3020 C C . LYS B 1 41 ? 5.505 17.077 13.751 1 98.54 41 LYS B C 1
ATOM 3022 O O . LYS B 1 41 ? 6.119 16.354 14.539 1 98.54 41 LYS B O 1
ATOM 3027 N N . LEU B 1 42 ? 6.05 17.778 12.861 1 98.77 42 LEU B N 1
ATOM 3028 C CA . LEU B 1 42 ? 7.49 18.003 12.801 1 98.77 42 LEU B CA 1
ATOM 3029 C C . LEU B 1 42 ? 7.83 19.449 13.15 1 98.77 42 LEU B C 1
ATOM 3031 O O . LEU B 1 42 ? 7.305 20.38 12.534 1 98.77 42 LEU B O 1
ATOM 3035 N N . ALA B 1 43 ? 8.612 19.665 14.134 1 98.81 43 ALA B N 1
ATOM 3036 C CA . ALA B 1 43 ? 9.085 20.992 14.52 1 98.81 43 ALA B CA 1
ATOM 3037 C C . ALA B 1 43 ? 10.601 21.096 14.383 1 98.81 43 ALA B C 1
ATOM 3039 O O . ALA B 1 43 ? 11.342 20.371 15.052 1 98.81 43 ALA B O 1
ATOM 3040 N N . LEU B 1 44 ? 11.073 21.989 13.551 1 98.84 44 LEU B N 1
ATOM 3041 C CA . LEU B 1 44 ? 12.502 22.152 13.31 1 98.84 44 LEU B CA 1
ATOM 3042 C C . LEU B 1 44 ? 12.982 23.518 13.789 1 98.84 44 LEU B C 1
ATOM 3044 O O . LEU B 1 44 ? 12.396 24.545 13.437 1 98.84 44 LEU B O 1
ATOM 3048 N N . THR B 1 45 ? 14.003 23.582 14.619 1 98.43 45 THR B N 1
ATOM 3049 C CA . THR B 1 45 ? 14.654 24.827 15.012 1 98.43 45 THR B CA 1
ATOM 3050 C C . THR B 1 45 ? 15.546 25.348 13.889 1 98.43 45 THR B C 1
ATOM 3052 O O . THR B 1 45 ? 15.638 24.732 12.825 1 98.43 45 THR B O 1
ATOM 3055 N N . LYS B 1 46 ? 16.131 26.521 14.133 1 97.96 46 LYS B N 1
ATOM 3056 C CA . LYS B 1 46 ? 17.032 27.085 13.131 1 97.96 46 LYS B CA 1
ATOM 3057 C C . LYS B 1 46 ? 18.115 26.083 12.74 1 97.96 46 LYS B C 1
ATOM 3059 O O . LYS B 1 46 ? 18.766 25.495 13.606 1 97.96 46 LYS B O 1
ATOM 3064 N N . HIS B 1 47 ? 18.261 25.802 11.421 1 98.19 47 HIS B N 1
ATOM 3065 C CA . HIS B 1 47 ? 19.225 24.9 10.801 1 98.19 47 HIS B CA 1
ATOM 3066 C C . HIS B 1 47 ? 18.901 23.444 11.119 1 98.19 47 HIS B C 1
ATOM 3068 O O . HIS B 1 47 ? 19.768 22.574 11.013 1 98.19 47 HIS B O 1
ATOM 3074 N N . GLY B 1 48 ? 17.665 23.217 11.634 1 98.52 48 GLY B N 1
ATOM 3075 C CA . GLY B 1 48 ? 17.211 21.845 11.794 1 98.52 48 GLY B CA 1
ATOM 3076 C C . GLY B 1 48 ? 16.938 21.149 10.475 1 98.52 48 GLY B C 1
ATOM 3077 O O . GLY B 1 48 ? 16.357 21.741 9.563 1 98.52 48 GLY B O 1
ATOM 3078 N N . PHE B 1 49 ? 17.386 19.926 10.368 1 98.44 49 PHE B N 1
ATOM 3079 C CA . PHE B 1 49 ? 17.293 19.138 9.145 1 98.44 49 PHE B CA 1
ATOM 3080 C C . PHE B 1 49 ? 16.723 17.754 9.435 1 98.44 49 PHE B C 1
ATOM 3082 O O . PHE B 1 49 ? 17.342 16.959 10.146 1 98.44 49 PHE B O 1
ATOM 3089 N N . ALA B 1 50 ? 15.457 17.543 8.967 1 98.69 50 ALA B N 1
ATOM 3090 C CA . ALA B 1 50 ? 14.894 16.197 9.034 1 98.69 50 ALA B CA 1
ATOM 3091 C C . ALA B 1 50 ? 15.435 15.321 7.908 1 98.69 50 ALA B C 1
ATOM 3093 O O . ALA B 1 50 ? 15.234 15.62 6.728 1 98.69 50 ALA B O 1
ATOM 3094 N N . LEU B 1 51 ? 16.045 14.257 8.224 1 98.19 51 LEU B N 1
ATOM 3095 C CA . LEU B 1 51 ? 16.746 13.389 7.284 1 98.19 51 LEU B CA 1
ATOM 3096 C C . LEU B 1 51 ? 15.775 12.784 6.275 1 98.19 51 LEU B C 1
ATOM 3098 O O . LEU B 1 51 ? 14.593 12.603 6.577 1 98.19 51 LEU B O 1
ATOM 3102 N N . PRO B 1 52 ? 16.309 12.463 5.062 1 98.3 52 PRO B N 1
ATOM 3103 C CA . PRO B 1 52 ? 15.451 11.846 4.048 1 98.3 52 PRO B CA 1
ATOM 3104 C C . PRO B 1 52 ? 14.839 10.528 4.517 1 98.3 52 PRO B C 1
ATOM 3106 O O . PRO B 1 52 ? 15.542 9.678 5.07 1 98.3 52 PRO B O 1
ATOM 3109 N N . ARG B 1 53 ? 13.561 10.418 4.309 1 98.16 53 ARG B N 1
ATOM 3110 C CA . ARG B 1 53 ? 12.814 9.223 4.687 1 98.16 53 ARG B CA 1
ATOM 3111 C C . ARG B 1 53 ? 11.601 9.026 3.783 1 98.16 53 ARG B C 1
ATOM 3113 O O . ARG B 1 53 ? 11.159 9.964 3.117 1 98.16 53 ARG B O 1
ATOM 3120 N N . TYR B 1 54 ? 11.076 7.851 3.656 1 97.29 54 TYR B N 1
ATOM 3121 C CA . TYR B 1 54 ? 9.772 7.576 3.062 1 97.29 54 TYR B CA 1
ATOM 3122 C C . TYR B 1 54 ? 8.834 6.935 4.078 1 97.29 54 TYR B C 1
ATOM 3124 O O . TYR B 1 54 ? 9.275 6.465 5.13 1 97.29 54 TYR B O 1
ATOM 3132 N N . SER B 1 55 ? 7.575 7.005 3.821 1 96.76 55 SER B N 1
ATOM 3133 C CA . SER B 1 55 ? 6.555 6.545 4.757 1 96.76 55 SER B CA 1
ATOM 3134 C C . SER B 1 55 ? 5.649 5.498 4.118 1 96.76 55 SER B C 1
ATOM 3136 O O . SER B 1 55 ? 5.477 5.48 2.897 1 96.76 55 SER B O 1
ATOM 3138 N N . ASP B 1 56 ? 5.07 4.65 4.922 1 95.9 56 ASP B N 1
ATOM 3139 C CA . ASP B 1 56 ? 4.152 3.615 4.457 1 95.9 56 ASP B CA 1
ATOM 3140 C C . ASP B 1 56 ? 2.737 4.167 4.301 1 95.9 56 ASP B C 1
ATOM 3142 O O . ASP B 1 56 ? 1.794 3.412 4.057 1 95.9 56 ASP B O 1
ATOM 3146 N N . SER B 1 57 ? 2.593 5.472 4.535 1 96.74 57 SER B N 1
ATOM 3147 C CA . SER B 1 57 ? 1.269 6.083 4.554 1 96.74 57 SER B CA 1
ATOM 3148 C C . SER B 1 57 ? 1.227 7.34 3.692 1 96.74 57 SER B C 1
ATOM 3150 O O . SER B 1 57 ? 2.203 8.091 3.632 1 96.74 57 SER B O 1
ATOM 3152 N N . SER B 1 58 ? 0.095 7.523 3.006 1 95.9 58 SER B N 1
ATOM 3153 C CA . SER B 1 58 ? -0.135 8.803 2.343 1 95.9 58 SER B CA 1
ATOM 3154 C C . SER B 1 58 ? -0.506 9.888 3.348 1 95.9 58 SER B C 1
ATOM 3156 O O . SER B 1 58 ? -1.189 9.617 4.338 1 95.9 58 SER B O 1
ATOM 3158 N N . LYS B 1 59 ? -0.069 11.093 3.024 1 96.63 59 LYS B N 1
ATOM 3159 C CA . LYS B 1 59 ? -0.247 12.19 3.971 1 96.63 59 LYS B CA 1
ATOM 3160 C C . LYS B 1 59 ? -0.553 13.498 3.246 1 96.63 59 LYS B C 1
ATOM 3162 O O . LYS B 1 59 ? -0.216 13.656 2.071 1 96.63 59 LYS B O 1
ATOM 3167 N N . VAL B 1 60 ? -1.172 14.306 3.977 1 97.71 60 VAL B N 1
ATOM 3168 C CA . VAL B 1 60 ? -1.211 15.732 3.673 1 97.71 60 VAL B CA 1
ATOM 3169 C C . VAL B 1 60 ? -0.41 16.506 4.717 1 97.71 60 VAL B C 1
ATOM 3171 O O . VAL B 1 60 ? -0.612 16.328 5.921 1 97.71 60 VAL B O 1
ATOM 3174 N N . ALA B 1 61 ? 0.545 17.267 4.257 1 98.67 61 ALA B N 1
ATOM 3175 C CA . ALA B 1 61 ? 1.345 18.119 5.133 1 98.67 61 ALA B CA 1
ATOM 3176 C C . ALA B 1 61 ? 0.827 19.555 5.123 1 98.67 61 ALA B C 1
ATOM 3178 O O . ALA B 1 61 ? 0.56 20.117 4.058 1 98.67 61 ALA B O 1
ATOM 3179 N N . TYR B 1 62 ? 0.615 20.143 6.229 1 98.75 62 TYR B N 1
ATOM 3180 C CA . TYR B 1 62 ? 0.217 21.536 6.393 1 98.75 62 TYR B CA 1
ATOM 3181 C C . TYR B 1 62 ? 1.233 22.298 7.236 1 98.75 62 TYR B C 1
ATOM 3183 O O . TYR B 1 62 ? 1.522 21.911 8.372 1 98.75 62 TYR B O 1
ATOM 3191 N N . VAL B 1 63 ? 1.77 23.386 6.724 1 98.82 63 VAL B N 1
ATOM 3192 C CA . VAL B 1 63 ? 2.757 24.16 7.468 1 98.82 63 VAL B CA 1
ATOM 3193 C C . VAL B 1 63 ? 2.053 25.049 8.491 1 98.82 63 VAL B C 1
ATOM 3195 O O . VAL B 1 63 ? 1.406 26.033 8.126 1 98.82 63 VAL B O 1
ATOM 3198 N N . LEU B 1 64 ? 2.242 24.755 9.718 1 98.54 64 LEU B N 1
ATOM 3199 C CA . LEU B 1 64 ? 1.578 25.449 10.816 1 98.54 64 LEU B CA 1
ATOM 3200 C C . LEU B 1 64 ? 2.226 26.805 11.073 1 98.54 64 LEU B C 1
ATOM 3202 O O . LEU B 1 64 ? 1.547 27.759 11.46 1 98.54 64 LEU B O 1
ATOM 3206 N N . GLN B 1 65 ? 3.511 26.811 10.945 1 98.08 65 GLN B N 1
ATOM 3207 C CA . GLN B 1 65 ? 4.284 27.982 11.344 1 98.08 65 GLN B CA 1
ATOM 3208 C C . GLN B 1 65 ? 5.647 28.002 10.658 1 98.08 65 GLN B C 1
ATOM 3210 O O . GLN B 1 65 ? 6.264 26.953 10.462 1 98.08 65 GLN B O 1
ATOM 3215 N N . GLY B 1 66 ? 6.062 29.215 10.341 1 98.19 66 GLY B N 1
ATOM 3216 C CA . GLY B 1 66 ? 7.426 29.384 9.867 1 98.19 66 GLY B CA 1
ATOM 3217 C C . GLY B 1 66 ? 7.564 29.201 8.368 1 98.19 66 GLY B C 1
ATOM 3218 O O . GLY B 1 66 ? 6.571 29.237 7.639 1 98.19 66 GLY B O 1
ATOM 3219 N N . GLN B 1 67 ? 8.792 29.272 7.934 1 98.04 67 GLN B N 1
ATOM 3220 C CA . GLN B 1 67 ? 9.166 29.029 6.544 1 98.04 67 GLN B CA 1
ATOM 3221 C C . GLN B 1 67 ? 10.394 28.127 6.455 1 98.04 67 GLN B C 1
ATOM 3223 O O . GLN B 1 67 ? 11.176 28.038 7.404 1 98.04 67 GLN B O 1
ATOM 3228 N N . GLY B 1 68 ? 10.517 27.383 5.395 1 98.05 68 GLY B N 1
ATOM 3229 C CA . GLY B 1 68 ? 11.628 26.467 5.195 1 98.05 68 GLY B CA 1
ATOM 3230 C C . GLY B 1 68 ? 11.68 25.887 3.794 1 98.05 68 GLY B C 1
ATOM 3231 O O . GLY B 1 68 ? 11.254 26.533 2.834 1 98.05 68 GLY B O 1
ATOM 3232 N N . VAL B 1 69 ? 12.417 24.803 3.673 1 98.48 69 VAL B N 1
ATOM 3233 C CA . VAL B 1 69 ? 12.598 24.12 2.396 1 98.48 69 VAL B CA 1
ATOM 3234 C C . VAL B 1 69 ? 12.282 22.634 2.555 1 98.48 69 VAL B C 1
ATOM 3236 O O . VAL B 1 69 ? 12.612 22.029 3.578 1 98.48 69 VAL B O 1
ATOM 3239 N N . ALA B 1 70 ? 11.58 22.114 1.621 1 98.61 70 ALA B N 1
ATOM 3240 C CA . ALA B 1 70 ? 11.3 20.68 1.589 1 98.61 70 ALA B CA 1
ATOM 3241 C C . ALA B 1 70 ? 11.762 20.061 0.273 1 98.61 70 ALA B C 1
ATOM 3243 O O . ALA B 1 70 ? 11.652 20.683 -0.785 1 98.61 70 ALA B O 1
ATOM 3244 N N . GLY B 1 71 ? 12.297 18.922 0.31 1 98.59 71 GLY B N 1
ATOM 3245 C CA . GLY B 1 71 ? 12.608 18.12 -0.863 1 98.59 71 GLY B CA 1
ATOM 3246 C C . GLY B 1 71 ? 11.728 16.891 -0.995 1 98.59 71 GLY B C 1
ATOM 3247 O O . GLY B 1 71 ? 11.421 16.231 -0 1 98.59 71 GLY B O 1
ATOM 3248 N N . ILE B 1 72 ? 11.278 16.607 -2.201 1 97.76 72 ILE B N 1
ATOM 3249 C CA . ILE B 1 72 ? 10.395 15.486 -2.501 1 97.76 72 ILE B CA 1
ATOM 3250 C C . ILE B 1 72 ? 10.923 14.723 -3.713 1 97.76 72 ILE B C 1
ATOM 3252 O O . ILE B 1 72 ? 11.209 15.32 -4.754 1 97.76 72 ILE B O 1
ATOM 3256 N N . VAL B 1 73 ? 11.079 13.446 -3.589 1 96.92 73 VAL B N 1
ATOM 3257 C CA . VAL B 1 73 ? 11.514 12.596 -4.692 1 96.92 73 VAL B CA 1
ATOM 3258 C C . VAL B 1 73 ? 10.451 11.539 -4.981 1 96.92 73 VAL B C 1
ATOM 3260 O O . VAL B 1 73 ? 10.336 10.55 -4.254 1 96.92 73 VAL B O 1
ATOM 3263 N N . LEU B 1 74 ? 9.679 11.707 -6.028 1 93.17 74 LEU B N 1
ATOM 3264 C CA . LEU B 1 74 ? 8.772 10.674 -6.514 1 93.17 74 LEU B CA 1
ATOM 3265 C C . LEU B 1 74 ? 9.549 9.517 -7.135 1 93.17 74 LEU B C 1
ATOM 3267 O O . LEU B 1 74 ? 10.719 9.671 -7.492 1 93.17 74 LEU B O 1
ATOM 3271 N N . PRO B 1 75 ? 8.958 8.363 -7.223 1 88.99 75 PRO B N 1
ATOM 3272 C CA . PRO B 1 75 ? 9.685 7.214 -7.767 1 88.99 75 PRO B CA 1
ATOM 3273 C C . PRO B 1 75 ? 10.227 7.471 -9.172 1 88.99 75 PRO B C 1
ATOM 3275 O O . PRO B 1 75 ? 9.463 7.806 -10.081 1 88.99 75 PRO B O 1
ATOM 3278 N N . GLU B 1 76 ? 11.501 7.324 -9.291 1 86.79 76 GLU B N 1
ATOM 3279 C CA . GLU B 1 76 ? 12.239 7.434 -10.546 1 86.79 76 GLU B CA 1
ATOM 3280 C C . GLU B 1 76 ? 12.101 8.829 -11.147 1 86.79 76 GLU B C 1
ATOM 3282 O O . GLU B 1 76 ? 12.021 8.98 -12.368 1 86.79 76 GLU B O 1
ATOM 3287 N N . LYS B 1 77 ? 11.935 9.798 -10.379 1 92.05 77 LYS B N 1
ATOM 3288 C CA . LYS B 1 77 ? 11.884 11.193 -10.808 1 92.05 77 LYS B CA 1
ATOM 3289 C C . LYS B 1 77 ? 12.968 12.02 -10.124 1 92.05 77 LYS B C 1
ATOM 3291 O O . LYS B 1 77 ? 13.623 11.545 -9.193 1 92.05 77 LYS B O 1
ATOM 3296 N N . GLU B 1 78 ? 13.122 13.147 -10.645 1 94.66 78 GLU B N 1
ATOM 3297 C CA . GLU B 1 78 ? 14.089 14.063 -10.048 1 94.66 78 GLU B CA 1
ATOM 3298 C C . GLU B 1 78 ? 13.561 14.647 -8.74 1 94.66 78 GLU B C 1
ATOM 3300 O O . GLU B 1 78 ? 12.351 14.663 -8.505 1 94.66 78 GLU B O 1
ATOM 3305 N N . GLU B 1 79 ? 14.477 15.072 -7.975 1 97.35 79 GLU B N 1
ATOM 3306 C CA . GLU B 1 79 ? 14.142 15.761 -6.732 1 97.35 79 GLU B CA 1
ATOM 3307 C C . GLU B 1 79 ? 13.449 17.092 -7.009 1 97.35 79 GLU B C 1
ATOM 3309 O O . GLU B 1 79 ? 13.941 17.901 -7.799 1 97.35 79 GLU B O 1
ATOM 3314 N N . LYS B 1 80 ? 12.347 17.311 -6.425 1 97.64 80 LYS B N 1
ATOM 3315 C CA . LYS B 1 80 ? 11.704 18.622 -6.395 1 97.64 80 LYS B CA 1
ATOM 3316 C C . LYS B 1 80 ? 11.988 19.344 -5.081 1 97.64 80 LYS B C 1
ATOM 3318 O O . LYS B 1 80 ? 11.736 18.803 -4.002 1 97.64 80 LYS B O 1
ATOM 3323 N N . VAL B 1 81 ? 12.577 20.491 -5.143 1 98.39 81 VAL B N 1
ATOM 3324 C CA . VAL B 1 81 ? 12.886 21.306 -3.973 1 98.39 81 VAL B CA 1
ATOM 3325 C C . VAL B 1 81 ? 11.95 22.512 -3.921 1 98.39 81 VAL B C 1
ATOM 3327 O O . VAL B 1 81 ? 11.96 23.352 -4.824 1 98.39 81 VAL B O 1
ATOM 3330 N N . ILE B 1 82 ? 11.208 22.656 -2.841 1 98.2 82 ILE B N 1
ATOM 3331 C CA . ILE B 1 82 ? 10.196 23.706 -2.797 1 98.2 82 ILE B CA 1
ATOM 3332 C C . ILE B 1 82 ? 10.377 24.544 -1.533 1 98.2 82 ILE B C 1
ATOM 3334 O O . ILE B 1 82 ? 10.739 24.017 -0.478 1 98.2 82 ILE B O 1
ATOM 3338 N N . ALA B 1 83 ? 10.16 25.82 -1.67 1 98.36 83 ALA B N 1
ATOM 3339 C CA . ALA B 1 83 ? 10.023 26.684 -0.5 1 98.36 83 ALA B CA 1
ATOM 3340 C C . ALA B 1 83 ? 8.654 26.512 0.152 1 98.36 83 ALA B C 1
ATOM 3342 O O . ALA B 1 83 ? 7.638 26.413 -0.54 1 98.36 83 ALA B O 1
ATOM 3343 N N . ILE B 1 84 ? 8.654 26.451 1.458 1 98.37 84 ILE B N 1
ATOM 3344 C CA . ILE B 1 84 ? 7.375 26.282 2.14 1 98.37 84 ILE B CA 1
ATOM 3345 C C . ILE B 1 84 ? 7.214 27.361 3.208 1 98.37 84 ILE B C 1
ATOM 3347 O O . ILE B 1 84 ? 8.203 27.859 3.751 1 98.37 84 ILE B O 1
ATOM 3351 N N . LYS B 1 85 ? 6.005 27.684 3.519 1 98.28 85 LYS B N 1
ATOM 3352 C CA . LYS B 1 85 ? 5.675 28.67 4.544 1 98.28 85 LYS B CA 1
ATOM 3353 C C . LYS B 1 85 ? 4.312 28.381 5.166 1 98.28 85 LYS B C 1
ATOM 3355 O O . LYS B 1 85 ? 3.562 27.539 4.667 1 98.28 85 LYS B O 1
ATOM 3360 N N . GLU B 1 86 ? 4.069 29.134 6.211 1 98.4 86 GLU B N 1
ATOM 3361 C CA . GLU B 1 86 ? 2.801 28.973 6.917 1 98.4 86 GLU B CA 1
ATOM 3362 C C . GLU B 1 86 ? 1.622 29.003 5.949 1 98.4 86 GLU B C 1
ATOM 3364 O O . GLU B 1 86 ? 1.531 29.892 5.101 1 98.4 86 GLU B O 1
ATOM 3369 N N . GLY B 1 87 ? 0.771 27.98 6.019 1 98.28 87 GLY B N 1
ATOM 3370 C CA . GLY B 1 87 ? -0.419 27.926 5.184 1 98.28 87 GLY B CA 1
ATOM 3371 C C . GLY B 1 87 ? -0.273 26.992 3.998 1 98.28 87 GLY B C 1
ATOM 3372 O O . GLY B 1 87 ? -1.263 26.639 3.353 1 98.28 87 GLY B O 1
ATOM 3373 N N . ASP B 1 88 ? 0.958 26.605 3.649 1 98.42 88 ASP B N 1
ATOM 3374 C CA . ASP B 1 88 ? 1.175 25.674 2.547 1 98.42 88 ASP B CA 1
ATOM 3375 C C . ASP B 1 88 ? 0.636 24.286 2.886 1 98.42 88 ASP B C 1
ATOM 3377 O O . ASP B 1 88 ? 0.804 23.807 4.01 1 98.42 88 ASP B O 1
ATOM 3381 N N . THR B 1 89 ? -0.026 23.696 1.958 1 98.25 89 THR B N 1
ATOM 3382 C CA . THR B 1 89 ? -0.469 22.308 2.034 1 98.25 89 THR B CA 1
ATOM 3383 C C . THR B 1 89 ? 0.153 21.48 0.913 1 98.25 89 THR B C 1
ATOM 3385 O O . THR B 1 89 ? 0.108 21.873 -0.255 1 98.25 89 THR B O 1
ATOM 3388 N N . ILE B 1 90 ? 0.756 20.36 1.267 1 98.06 90 ILE B N 1
ATOM 3389 C CA . ILE B 1 90 ? 1.454 19.502 0.316 1 98.06 90 ILE B CA 1
ATOM 3390 C C . ILE B 1 90 ? 0.869 18.092 0.367 1 98.06 90 ILE B C 1
ATOM 3392 O O . ILE B 1 90 ? 0.698 17.524 1.448 1 98.06 90 ILE B O 1
ATOM 3396 N N . ALA B 1 91 ? 0.504 17.533 -0.722 1 95.98 91 ALA B N 1
ATOM 3397 C CA . ALA B 1 91 ? 0.078 16.139 -0.815 1 95.98 91 ALA B CA 1
ATOM 3398 C C . ALA B 1 91 ? 1.277 15.209 -0.98 1 95.98 91 ALA B C 1
ATOM 3400 O O . ALA B 1 91 ? 2.101 15.402 -1.877 1 95.98 91 ALA B O 1
ATOM 3401 N N . LEU B 1 92 ? 1.421 14.202 -0.149 1 96.78 92 LEU B N 1
ATOM 3402 C CA . LEU B 1 92 ? 2.551 13.279 -0.138 1 96.78 92 LEU B CA 1
ATOM 3403 C C . LEU B 1 92 ? 2.076 11.836 -0.272 1 96.78 92 LEU B C 1
ATOM 3405 O O . LEU B 1 92 ? 1.659 11.222 0.712 1 96.78 92 LEU B O 1
ATOM 3409 N N . PRO B 1 93 ? 2.174 11.222 -1.451 1 94.17 93 PRO B N 1
ATOM 3410 C CA . PRO B 1 93 ? 1.86 9.797 -1.571 1 94.17 93 PRO B CA 1
ATOM 3411 C C . PRO B 1 93 ? 2.772 8.917 -0.719 1 94.17 93 PRO B C 1
ATOM 3413 O O . PRO B 1 93 ? 3.891 9.319 -0.389 1 94.17 93 PRO B O 1
ATOM 3416 N N . PHE B 1 94 ? 2.215 7.779 -0.25 1 93.95 94 PHE B N 1
ATOM 3417 C CA . PHE B 1 94 ? 3.095 6.869 0.473 1 93.95 94 PHE B CA 1
ATOM 3418 C C . PHE B 1 94 ? 4.251 6.418 -0.412 1 93.95 94 PHE B C 1
ATOM 3420 O O . PHE B 1 94 ? 4.124 6.38 -1.637 1 93.95 94 PHE B O 1
ATOM 3427 N N . GLY B 1 95 ? 5.424 6.182 0.222 1 94.34 95 GLY B N 1
ATOM 3428 C CA . GLY B 1 95 ? 6.588 5.656 -0.472 1 94.34 95 GLY B CA 1
ATOM 3429 C C . GLY B 1 95 ? 7.48 6.739 -1.048 1 94.34 95 GLY B C 1
ATOM 3430 O O . GLY B 1 95 ? 8.576 6.455 -1.534 1 94.34 95 GLY B O 1
ATOM 3431 N N . VAL B 1 96 ? 7.016 7.963 -1.024 1 95.17 96 VAL B N 1
ATOM 3432 C CA . VAL B 1 96 ? 7.802 9.073 -1.554 1 95.17 96 VAL B CA 1
ATOM 3433 C C . VAL B 1 96 ? 8.847 9.503 -0.527 1 95.17 96 VAL B C 1
ATOM 3435 O O . VAL B 1 96 ? 8.566 9.544 0.673 1 95.17 96 VAL B O 1
ATOM 3438 N N . VAL B 1 97 ? 10.043 9.796 -1.019 1 97.73 97 VAL B N 1
ATOM 3439 C CA . VAL B 1 97 ? 11.108 10.237 -0.123 1 97.73 97 VAL B CA 1
ATOM 3440 C C . VAL B 1 97 ? 11.016 11.747 0.086 1 97.73 97 VAL B C 1
ATOM 3442 O O . VAL B 1 97 ? 10.884 12.506 -0.877 1 97.73 97 VAL B O 1
ATOM 3445 N N . THR B 1 98 ? 11.09 12.186 1.314 1 98.49 98 THR B N 1
ATOM 3446 C CA . THR B 1 98 ? 11.031 13.61 1.625 1 98.49 98 THR B CA 1
ATOM 3447 C C . THR B 1 98 ? 12.115 13.989 2.63 1 98.49 98 THR B C 1
ATOM 3449 O O . THR B 1 98 ? 12.58 13.144 3.397 1 98.49 98 THR B O 1
ATOM 3452 N N . TRP B 1 99 ? 12.574 15.153 2.614 1 98.73 99 TRP B N 1
ATOM 3453 C CA . TRP B 1 99 ? 13.371 15.798 3.653 1 98.73 99 TRP B CA 1
ATOM 3454 C C . TRP B 1 99 ? 12.899 17.228 3.893 1 98.73 99 TRP B C 1
ATOM 3456 O O . TRP B 1 99 ? 12.224 17.816 3.044 1 98.73 99 TRP B O 1
ATOM 3466 N N . TRP B 1 100 ? 13.151 17.817 5.055 1 98.85 100 TRP B N 1
ATOM 3467 C CA . TRP B 1 100 ? 12.707 19.138 5.488 1 98.85 100 TRP B CA 1
ATOM 3468 C C . TRP B 1 100 ? 13.844 19.902 6.157 1 98.85 100 TRP B C 1
ATOM 3470 O O . TRP B 1 100 ? 14.648 19.318 6.887 1 98.85 100 TRP B O 1
ATOM 3480 N N . TYR B 1 101 ? 13.925 21.174 5.92 1 98.75 101 TYR B N 1
ATOM 3481 C CA . TYR B 1 101 ? 15.011 21.997 6.44 1 98.75 101 TYR B CA 1
ATOM 3482 C C . TYR B 1 101 ? 14.508 23.383 6.827 1 98.75 101 TYR B C 1
ATOM 3484 O O . TYR B 1 101 ? 13.75 24.006 6.079 1 98.75 101 TYR B O 1
ATOM 3492 N N . ASN B 1 102 ? 14.858 23.854 8.018 1 98.56 102 ASN B N 1
ATOM 3493 C CA . ASN B 1 102 ? 14.554 25.204 8.481 1 98.56 102 ASN B CA 1
ATOM 3494 C C . ASN B 1 102 ? 15.791 26.097 8.455 1 98.56 102 ASN B C 1
ATOM 3496 O O . ASN B 1 102 ? 16.68 25.957 9.297 1 98.56 102 ASN B O 1
ATOM 3500 N N . LYS B 1 103 ? 15.844 27.01 7.592 1 95.2 103 LYS B N 1
ATOM 3501 C CA . LYS B 1 103 ? 16.994 27.908 7.544 1 95.2 103 LYS B CA 1
ATOM 3502 C C . LYS B 1 103 ? 16.716 29.199 8.31 1 95.2 103 LYS B C 1
ATOM 3504 O O . LYS B 1 103 ? 17.572 30.083 8.379 1 95.2 103 LYS B O 1
ATOM 3509 N N . GLU B 1 104 ? 15.543 29.39 8.837 1 96.22 104 GLU B N 1
ATOM 3510 C CA . GLU B 1 104 ? 15.118 30.643 9.453 1 96.22 104 GLU B CA 1
ATOM 3511 C C . GLU B 1 104 ? 15.188 30.562 10.975 1 96.22 104 GLU B C 1
ATOM 3513 O O . GLU B 1 104 ? 15.317 29.474 11.539 1 96.22 104 GLU B O 1
ATOM 3518 N N . ASP B 1 105 ? 15.033 31.719 11.632 1 96.83 105 ASP B N 1
ATOM 3519 C CA . ASP B 1 105 ? 15.061 31.795 13.09 1 96.83 105 ASP B CA 1
ATOM 3520 C C . ASP B 1 105 ? 13.766 31.255 13.693 1 96.83 105 ASP B C 1
ATOM 3522 O O . ASP B 1 105 ? 13.786 30.609 14.742 1 96.83 105 ASP B O 1
ATOM 3526 N N . THR B 1 106 ? 12.712 31.507 12.969 1 98 106 THR B N 1
ATOM 3527 C CA . THR B 1 106 ? 11.416 31.03 13.435 1 98 106 THR B CA 1
ATOM 3528 C C . THR B 1 106 ? 11.298 29.519 13.253 1 98 106 THR B C 1
ATOM 3530 O O . THR B 1 106 ? 11.665 28.984 12.205 1 98 106 THR B O 1
ATOM 3533 N N . GLU B 1 107 ? 10.832 28.86 14.266 1 98.28 107 GLU B N 1
ATOM 3534 C CA . GLU B 1 107 ? 10.625 27.417 14.197 1 98.28 107 GLU B CA 1
ATOM 3535 C C . GLU B 1 107 ? 9.702 27.047 13.039 1 98.28 107 GLU B C 1
ATOM 3537 O O . GLU B 1 107 ? 8.67 27.688 12.831 1 98.28 107 GLU B O 1
ATOM 3542 N N . LEU B 1 108 ? 10.147 26.101 12.233 1 98.76 108 LEU B N 1
ATOM 3543 C CA . LEU B 1 108 ? 9.302 25.523 11.194 1 98.76 108 LEU B CA 1
ATOM 3544 C C . LEU B 1 108 ? 8.498 24.348 11.739 1 98.76 108 LEU B C 1
ATOM 3546 O O . LEU B 1 108 ? 9.071 23.351 12.184 1 98.76 108 LEU B O 1
ATOM 3550 N N . THR B 1 109 ? 7.173 24.457 11.77 1 98.8 109 THR B N 1
ATOM 3551 C CA . THR B 1 109 ? 6.318 23.379 12.256 1 98.8 109 THR B CA 1
ATOM 3552 C C . THR B 1 109 ? 5.388 22.886 11.151 1 98.8 109 THR B C 1
ATOM 3554 O O . THR B 1 109 ? 4.674 23.678 10.534 1 98.8 109 THR B O 1
ATOM 3557 N N . VAL B 1 110 ? 5.439 21.599 10.887 1 98.87 110 VAL B N 1
ATOM 3558 C CA . VAL B 1 110 ? 4.639 20.981 9.835 1 98.87 110 VAL B CA 1
ATOM 3559 C C . VAL B 1 110 ? 3.73 19.913 10.437 1 98.87 110 VAL B C 1
ATOM 3561 O O . VAL B 1 110 ? 4.192 19.041 11.178 1 98.87 110 VAL B O 1
ATOM 3564 N N . LEU B 1 111 ? 2.444 19.963 10.162 1 98.88 111 LEU B N 1
ATOM 3565 C CA . LEU B 1 111 ? 1.455 18.97 10.568 1 98.88 111 LEU B CA 1
ATOM 3566 C C . LEU B 1 111 ? 1.262 17.919 9.48 1 98.88 111 LEU B C 1
ATOM 3568 O O . LEU B 1 111 ? 1.111 18.257 8.304 1 98.88 111 LEU B O 1
ATOM 3572 N N . PHE B 1 112 ? 1.309 16.676 9.864 1 98.75 112 PHE B N 1
ATOM 3573 C CA . PHE B 1 112 ? 1.019 15.573 8.955 1 98.75 112 PHE B CA 1
ATOM 3574 C C . PHE B 1 112 ? -0.266 14.861 9.36 1 98.75 112 PHE B C 1
ATOM 3576 O O . PHE B 1 112 ? -0.393 14.397 10.496 1 98.75 112 PHE B O 1
ATOM 3583 N N . LEU B 1 113 ? -1.212 14.753 8.5 1 98.55 113 LEU B N 1
ATOM 3584 C CA . LEU B 1 113 ? -2.408 13.93 8.634 1 98.55 113 LEU B CA 1
ATOM 3585 C C . LEU B 1 113 ? -2.529 12.952 7.47 1 98.55 113 LEU B C 1
ATOM 3587 O O . LEU B 1 113 ? -2.297 13.322 6.317 1 98.55 113 LEU B O 1
ATOM 3591 N N . GLY B 1 114 ? -2.817 11.742 7.81 1 97.63 114 GLY B N 1
ATOM 3592 C CA . GLY B 1 114 ? -2.757 10.826 6.681 1 97.63 114 GLY B CA 1
ATOM 3593 C C . GLY B 1 114 ? -3.529 9.542 6.913 1 97.63 114 GLY B C 1
ATOM 3594 O O . GLY B 1 114 ? -4.126 9.353 7.975 1 97.63 114 GLY B O 1
ATOM 3595 N N . ASP B 1 115 ? -3.621 8.735 5.909 1 96.9 115 ASP B N 1
ATOM 3596 C CA . ASP B 1 115 ? -4.291 7.44 5.851 1 96.9 115 ASP B CA 1
ATOM 3597 C C . ASP B 1 115 ? -3.314 6.302 6.139 1 96.9 115 AS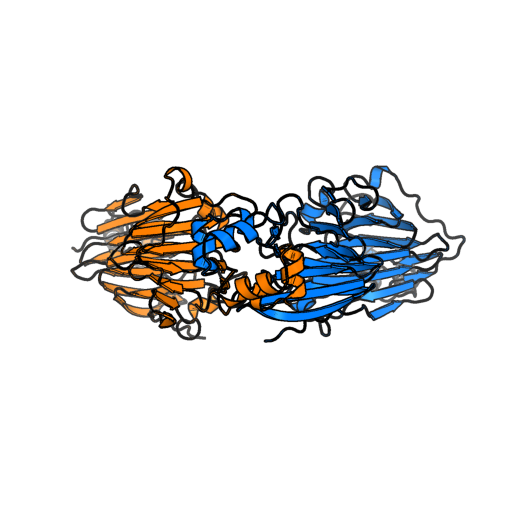P B C 1
ATOM 3599 O O . ASP B 1 115 ? -2.318 6.138 5.431 1 96.9 115 ASP B O 1
ATOM 3603 N N . THR B 1 116 ? -3.63 5.452 7.155 1 96.65 116 THR B N 1
ATOM 3604 C CA . THR B 1 116 ? -2.72 4.375 7.527 1 96.65 116 THR B CA 1
ATOM 3605 C C . THR B 1 116 ? -3.311 3.017 7.159 1 96.65 116 THR B C 1
ATOM 3607 O O . THR B 1 116 ? -2.899 1.988 7.698 1 96.65 116 THR B O 1
ATOM 3610 N N . SER B 1 117 ? -4.265 2.945 6.263 1 93.73 117 SER B N 1
ATOM 3611 C CA . SER B 1 117 ? -4.958 1.709 5.918 1 93.73 117 SER B CA 1
ATOM 3612 C C . SER B 1 117 ? -4.007 0.7 5.284 1 93.73 117 SER B C 1
ATOM 3614 O O . SER B 1 117 ? -4.236 -0.509 5.359 1 93.73 117 SER B O 1
ATOM 3616 N N . LYS B 1 118 ? -2.875 1.178 4.717 1 89.87 118 LYS B N 1
ATOM 3617 C CA . LYS B 1 118 ? -1.885 0.304 4.095 1 89.87 118 LYS B CA 1
ATOM 3618 C C . LYS B 1 118 ? -0.619 0.216 4.944 1 89.87 118 LYS B C 1
ATOM 3620 O O . LYS B 1 118 ? 0.374 -0.383 4.527 1 89.87 118 LYS B O 1
ATOM 3625 N N . GLY B 1 119 ? -0.67 0.902 6.038 1 92.65 119 GLY B N 1
ATOM 3626 C CA . GLY B 1 119 ? 0.516 0.97 6.876 1 92.65 119 GLY B CA 1
ATOM 3627 C C . GLY B 1 119 ? 0.725 -0.275 7.717 1 92.65 119 GLY B C 1
ATOM 3628 O O . GLY B 1 119 ? -0.142 -1.151 7.765 1 92.65 119 GLY B O 1
ATOM 3629 N N . HIS B 1 120 ? 1.866 -0.372 8.321 1 92.78 120 HIS B N 1
ATOM 3630 C CA . HIS B 1 120 ? 2.232 -1.499 9.171 1 92.78 120 HIS B CA 1
ATOM 3631 C C . HIS B 1 120 ? 1.499 -1.443 10.507 1 92.78 120 HIS B C 1
ATOM 3633 O O . HIS B 1 120 ? 1.202 -2.482 11.101 1 92.78 120 HIS B O 1
ATOM 3639 N N . LYS B 1 121 ? 1.24 -0.195 10.968 1 93.76 121 LYS B N 1
ATOM 3640 C CA . LYS B 1 121 ? 0.571 0.031 12.245 1 93.76 121 LYS B CA 1
ATOM 3641 C C . LYS B 1 121 ? -0.671 0.9 12.069 1 93.76 121 LYS B C 1
ATOM 3643 O O . LYS B 1 121 ? -0.564 2.106 11.837 1 93.76 121 LYS B O 1
ATOM 3648 N N . PRO B 1 122 ? -1.782 0.306 12.258 1 94.2 122 PRO B N 1
ATOM 3649 C CA . PRO B 1 122 ? -2.981 1.138 12.14 1 94.2 122 PRO B CA 1
ATOM 3650 C C . PRO B 1 122 ? -2.979 2.318 13.11 1 94.2 122 PRO B C 1
ATOM 3652 O O . PRO B 1 122 ? -2.719 2.14 14.303 1 94.2 122 PRO B O 1
ATOM 3655 N N . GLY B 1 123 ? -3.151 3.5 12.61 1 97.17 123 GLY B N 1
ATOM 3656 C CA . GLY B 1 123 ? -3.302 4.669 13.462 1 97.17 123 GLY B CA 1
ATOM 3657 C C . GLY B 1 123 ? -2.015 5.455 13.629 1 97.17 123 GLY B C 1
ATOM 3658 O O . GLY B 1 123 ? -1.99 6.474 14.322 1 97.17 123 GLY B O 1
ATOM 3659 N N . GLN B 1 124 ? -0.992 4.935 13.001 1 96.88 124 GLN B N 1
ATOM 3660 C CA . GLN B 1 124 ? 0.295 5.61 13.134 1 96.88 124 GLN B CA 1
ATOM 3661 C C . GLN B 1 124 ? 1.105 5.51 11.844 1 96.88 124 GLN B C 1
ATOM 3663 O O . GLN B 1 124 ? 0.988 4.529 11.107 1 96.88 124 GLN B O 1
ATOM 3668 N N . PHE B 1 125 ? 1.928 6.555 11.618 1 97.56 125 PHE B N 1
ATOM 3669 C CA . PHE B 1 125 ? 2.835 6.513 10.477 1 97.56 125 PHE B CA 1
ATOM 3670 C C . PHE B 1 125 ? 4.064 5.668 10.793 1 97.56 125 PHE B C 1
ATOM 3672 O O . PHE B 1 125 ? 4.612 5.747 11.894 1 97.56 125 PHE B O 1
ATOM 3679 N N . THR B 1 126 ? 4.48 4.826 9.9 1 96.95 126 THR B N 1
ATOM 3680 C CA . THR B 1 126 ? 5.776 4.158 9.951 1 96.95 126 THR B CA 1
ATOM 3681 C C . THR B 1 126 ? 6.732 4.756 8.923 1 96.95 126 THR B C 1
ATOM 3683 O O . THR B 1 126 ? 6.463 4.716 7.72 1 96.95 126 THR B O 1
ATOM 3686 N N . ASP B 1 127 ? 7.787 5.292 9.38 1 96.81 127 ASP B N 1
ATOM 3687 C CA . ASP B 1 127 ? 8.762 5.946 8.513 1 96.81 127 ASP B CA 1
ATOM 3688 C C . ASP B 1 127 ? 10.012 5.086 8.346 1 96.81 127 ASP B C 1
ATOM 3690 O O . ASP B 1 127 ? 10.438 4.411 9.286 1 96.81 127 ASP B O 1
ATOM 3694 N N . PHE B 1 128 ? 10.601 5.101 7.182 1 97.53 128 PHE B N 1
ATOM 3695 C CA . PHE B 1 128 ? 11.844 4.429 6.825 1 97.53 128 PHE B CA 1
ATOM 3696 C C . PHE B 1 128 ? 12.919 5.442 6.451 1 97.53 128 PHE B C 1
ATOM 3698 O O . PHE B 1 128 ? 12.853 6.06 5.386 1 97.53 128 PHE B O 1
ATOM 3705 N N . PHE B 1 129 ? 13.918 5.565 7.3 1 98.06 129 PHE B N 1
ATOM 3706 C CA . PHE B 1 129 ? 14.959 6.561 7.075 1 98.06 129 PHE B CA 1
ATOM 3707 C C . PHE B 1 129 ? 16.032 6.02 6.138 1 98.06 129 PHE B C 1
ATOM 3709 O O . PHE B 1 129 ? 16.414 4.851 6.232 1 98.06 129 PHE B O 1
ATOM 3716 N N . LEU B 1 130 ? 16.554 6.861 5.286 1 97.76 130 LEU B N 1
ATOM 3717 C CA . LEU B 1 130 ? 17.612 6.445 4.371 1 97.76 130 LEU B CA 1
ATOM 3718 C C . LEU B 1 130 ? 18.969 6.462 5.066 1 97.76 130 LEU B C 1
ATOM 3720 O O . LEU B 1 130 ? 19.843 5.652 4.75 1 97.76 130 LEU B O 1
ATOM 3724 N N . THR B 1 131 ? 19.176 7.42 5.918 1 97.29 131 THR B N 1
ATOM 3725 C CA . THR B 1 131 ? 20.424 7.588 6.655 1 97.29 131 THR B CA 1
ATOM 3726 C C . THR B 1 131 ? 20.153 7.763 8.146 1 97.29 131 THR B C 1
ATOM 3728 O O . THR B 1 131 ? 18.997 7.794 8.573 1 97.29 131 THR B O 1
ATOM 3731 N N . GLY B 1 132 ? 21.273 7.875 8.917 1 96.25 132 GLY B N 1
ATOM 3732 C CA . GLY B 1 132 ? 21.156 7.988 10.362 1 96.25 132 GLY B CA 1
ATOM 3733 C C . GLY B 1 132 ? 21.306 6.659 11.078 1 96.25 132 GLY B C 1
ATOM 3734 O O . GLY B 1 132 ? 21.492 5.621 10.439 1 96.25 132 GLY B O 1
ATOM 3735 N N . THR B 1 133 ? 21.149 6.63 12.407 1 96.03 133 THR B N 1
ATOM 3736 C CA . THR B 1 133 ? 21.383 5.441 13.219 1 96.03 133 THR B CA 1
ATOM 3737 C C . THR B 1 133 ? 20.312 4.387 12.955 1 96.03 133 THR B C 1
ATOM 3739 O O . THR B 1 133 ? 20.514 3.204 13.239 1 96.03 133 THR B O 1
ATOM 3742 N N . ASN B 1 134 ? 19.246 4.812 12.407 1 95.42 134 ASN B N 1
ATOM 3743 C CA . ASN B 1 134 ? 18.159 3.893 12.089 1 95.42 134 ASN B CA 1
ATOM 3744 C C . ASN B 1 134 ? 17.894 3.837 10.587 1 95.42 134 ASN B C 1
ATOM 3746 O O . ASN B 1 134 ? 16.787 3.504 10.159 1 95.42 134 ASN B O 1
ATOM 3750 N N . GLY B 1 135 ? 18.874 4.262 9.818 1 97.12 135 GLY B N 1
ATOM 3751 C CA . GLY B 1 135 ? 18.744 4.21 8.37 1 97.12 135 GLY B CA 1
ATOM 3752 C C . GLY B 1 135 ? 18.691 2.795 7.826 1 97.12 135 GLY B C 1
ATOM 3753 O O . GLY B 1 135 ? 19.247 1.873 8.425 1 97.12 135 GLY B O 1
ATOM 3754 N N . ILE B 1 136 ? 18.128 2.615 6.721 1 97.39 136 ILE B N 1
ATOM 3755 C CA . ILE B 1 136 ? 17.868 1.321 6.102 1 97.39 136 ILE B CA 1
ATOM 3756 C C . ILE B 1 136 ? 19.181 0.565 5.913 1 97.39 136 ILE B C 1
ATOM 3758 O O . ILE B 1 136 ? 19.242 -0.649 6.121 1 97.39 136 ILE B O 1
ATOM 3762 N N . PHE B 1 137 ? 20.234 1.188 5.576 1 97.43 137 PHE B N 1
ATOM 3763 C CA . PHE B 1 137 ? 21.462 0.502 5.192 1 97.43 137 PHE B CA 1
ATOM 3764 C C . PHE B 1 137 ? 22.248 0.068 6.423 1 97.43 137 PHE B C 1
ATOM 3766 O O . PHE B 1 137 ? 23.217 -0.686 6.314 1 97.43 137 PHE B O 1
ATOM 3773 N N . THR B 1 138 ? 21.862 0.548 7.622 1 97.13 138 THR B N 1
ATOM 3774 C CA . THR B 1 138 ? 22.444 0.007 8.844 1 97.13 138 THR B CA 1
ATOM 3775 C C . THR B 1 138 ? 22.104 -1.473 8.996 1 97.13 138 THR B C 1
ATOM 3777 O O . THR B 1 138 ? 22.792 -2.203 9.712 1 97.13 138 THR B O 1
ATOM 3780 N N . GLY B 1 139 ? 21.034 -1.89 8.329 1 97.37 139 GLY B N 1
ATOM 3781 C CA . GLY B 1 139 ? 20.579 -3.265 8.457 1 97.37 139 GLY B CA 1
ATOM 3782 C C . GLY B 1 139 ? 21.24 -4.207 7.469 1 97.37 139 GLY B C 1
ATOM 3783 O O . GLY B 1 139 ? 21.211 -5.426 7.65 1 97.37 139 GLY B O 1
ATOM 3784 N N . PHE B 1 140 ? 21.796 -3.713 6.446 1 98.2 140 PHE B N 1
ATOM 3785 C CA . PHE B 1 140 ? 22.509 -4.547 5.485 1 98.2 140 PHE B CA 1
ATOM 3786 C C . PHE B 1 140 ? 23.931 -4.823 5.957 1 98.2 140 PHE B C 1
ATOM 3788 O O . PHE B 1 140 ? 24.527 -4.005 6.661 1 98.2 140 PHE B O 1
ATOM 3795 N N . SER B 1 141 ? 24.529 -5.974 5.579 1 97.62 141 SER B N 1
ATOM 3796 C CA . SER B 1 141 ? 25.947 -6.211 5.826 1 97.62 141 SER B CA 1
ATOM 3797 C C . SER B 1 141 ? 26.817 -5.251 5.022 1 97.62 141 SER B C 1
ATOM 3799 O O . SER B 1 141 ? 26.395 -4.751 3.977 1 97.62 141 SER B O 1
ATOM 3801 N N . THR B 1 142 ? 27.974 -5.029 5.472 1 96.76 142 THR B N 1
ATOM 3802 C CA . THR B 1 142 ? 28.903 -4.125 4.802 1 96.76 142 THR B CA 1
ATOM 3803 C C . THR B 1 142 ? 29.191 -4.601 3.381 1 96.76 142 THR B C 1
ATOM 3805 O O . THR B 1 142 ? 29.368 -3.787 2.472 1 96.76 142 THR B O 1
ATOM 3808 N N . GLU B 1 143 ? 29.246 -5.835 3.161 1 95.77 143 GLU B N 1
ATOM 3809 C CA . GLU B 1 143 ? 29.468 -6.39 1.829 1 95.77 143 GLU B CA 1
ATOM 3810 C C . GLU B 1 143 ? 28.354 -5.982 0.869 1 95.77 143 GLU B C 1
ATOM 3812 O O . GLU B 1 143 ? 28.623 -5.555 -0.256 1 95.77 143 GLU B O 1
ATOM 3817 N N . PHE B 1 144 ? 27.083 -6.148 1.322 1 97.17 144 PHE B N 1
ATOM 3818 C CA . PHE B 1 144 ? 25.944 -5.798 0.481 1 97.17 144 PHE B CA 1
ATOM 3819 C C . PHE B 1 144 ? 25.977 -4.319 0.114 1 97.17 144 PHE B C 1
ATOM 3821 O O . PHE B 1 144 ? 25.739 -3.956 -1.04 1 97.17 144 PHE B O 1
ATOM 3828 N N . VAL B 1 145 ? 26.299 -3.51 1.091 1 97.47 145 VAL B N 1
ATOM 3829 C CA . VAL B 1 145 ? 26.326 -2.072 0.844 1 97.47 145 VAL B CA 1
ATOM 3830 C C . VAL B 1 145 ? 27.454 -1.736 -0.129 1 97.47 145 VAL B C 1
ATOM 3832 O O . VAL B 1 145 ? 27.255 -0.978 -1.082 1 97.47 145 VAL B O 1
ATOM 3835 N N . SER B 1 146 ? 28.634 -2.313 0.129 1 96.79 146 SER B N 1
ATOM 3836 C CA . SER B 1 146 ? 29.798 -2.092 -0.722 1 96.79 146 SER B CA 1
ATOM 3837 C C . SER B 1 146 ? 29.506 -2.476 -2.169 1 96.79 146 SER B C 1
ATOM 3839 O O . SER B 1 146 ? 29.827 -1.725 -3.092 1 96.79 146 SER B O 1
ATOM 3841 N N . ARG B 1 147 ? 28.883 -3.535 -2.405 1 95.61 147 ARG B N 1
ATOM 3842 C CA . ARG B 1 147 ? 28.554 -4.009 -3.746 1 95.61 147 ARG B CA 1
ATOM 3843 C C . ARG B 1 147 ? 27.476 -3.14 -4.385 1 95.61 147 ARG B C 1
ATOM 3845 O O . ARG B 1 147 ? 27.569 -2.794 -5.564 1 95.61 147 ARG B O 1
ATOM 3852 N N . ALA B 1 148 ? 26.466 -2.817 -3.594 1 95.87 148 ALA B N 1
ATOM 3853 C CA . ALA B 1 148 ? 25.354 -2.023 -4.108 1 95.87 148 ALA B CA 1
ATOM 3854 C C . ALA B 1 148 ? 25.831 -0.653 -4.581 1 95.87 148 ALA B C 1
ATOM 3856 O O . ALA B 1 148 ? 25.407 -0.17 -5.633 1 95.87 148 ALA B O 1
ATOM 3857 N N . TRP B 1 149 ? 26.707 -0.076 -3.783 1 96.07 149 TRP B N 1
ATOM 3858 C CA . TRP B 1 149 ? 27.124 1.293 -4.067 1 96.07 149 TRP B CA 1
ATOM 3859 C C . TRP B 1 149 ? 28.432 1.313 -4.851 1 96.07 149 TRP B C 1
ATOM 3861 O O . TRP B 1 149 ? 28.901 2.377 -5.261 1 96.07 149 TRP B O 1
ATOM 3871 N N . ASP B 1 150 ? 29.073 0.124 -5.098 1 95.01 150 ASP B N 1
ATOM 3872 C CA . ASP B 1 150 ? 30.337 -0.022 -5.813 1 95.01 150 ASP B CA 1
ATOM 3873 C C . ASP B 1 150 ? 31.425 0.849 -5.187 1 95.01 150 ASP B C 1
ATOM 3875 O O . ASP B 1 150 ? 32.075 1.633 -5.881 1 95.01 150 ASP B O 1
ATOM 3879 N N . VAL B 1 151 ? 31.578 0.783 -3.895 1 95.17 151 VAL B N 1
ATOM 3880 C CA . VAL B 1 151 ? 32.626 1.456 -3.136 1 95.17 151 VAL B CA 1
ATOM 3881 C C . VAL B 1 151 ? 33.334 0.452 -2.229 1 95.17 151 VAL B C 1
ATOM 3883 O O . VAL B 1 151 ? 32.77 -0.59 -1.887 1 95.17 151 VAL B O 1
ATOM 3886 N N . PRO B 1 152 ? 34.569 0.734 -1.855 1 95.67 152 PRO B N 1
ATOM 3887 C CA . PRO B 1 152 ? 35.245 -0.157 -0.91 1 95.67 152 PRO B CA 1
ATOM 3888 C C . PRO B 1 152 ? 34.505 -0.278 0.42 1 95.67 152 PRO B C 1
ATOM 3890 O O . PRO B 1 152 ? 33.793 0.646 0.82 1 95.67 152 PRO B O 1
ATOM 3893 N N . GLU B 1 153 ? 34.645 -1.379 1.135 1 96.12 153 GLU B N 1
ATOM 3894 C CA . GLU B 1 153 ? 33.913 -1.68 2.362 1 96.12 153 GLU B CA 1
ATOM 3895 C C . GLU B 1 153 ? 34.157 -0.615 3.426 1 96.12 153 GLU B C 1
ATOM 3897 O O . GLU B 1 153 ? 33.256 -0.285 4.201 1 96.12 153 GLU B O 1
ATOM 3902 N N . ASP B 1 154 ? 35.333 -0.081 3.495 1 95.4 154 ASP B N 1
ATOM 3903 C CA . ASP B 1 154 ? 35.638 0.936 4.497 1 95.4 154 ASP B CA 1
ATOM 3904 C C . ASP B 1 154 ? 34.859 2.222 4.23 1 95.4 154 ASP B C 1
ATOM 3906 O O . ASP B 1 154 ? 34.393 2.877 5.164 1 95.4 154 ASP B O 1
ATOM 3910 N N . VAL B 1 155 ? 34.755 2.554 2.953 1 95.48 155 VAL B N 1
ATOM 3911 C CA . VAL B 1 155 ? 33.978 3.729 2.571 1 95.48 155 VAL B CA 1
ATOM 3912 C C . VAL B 1 155 ? 32.5 3.492 2.874 1 95.48 155 VAL B C 1
ATOM 3914 O O . VAL B 1 155 ? 31.827 4.364 3.429 1 95.48 155 VAL B O 1
ATOM 3917 N N . ALA B 1 156 ? 31.985 2.31 2.508 1 96.06 156 ALA B N 1
ATOM 3918 C CA . ALA B 1 156 ? 30.598 1.948 2.789 1 96.06 156 ALA B CA 1
ATOM 3919 C C . ALA B 1 156 ? 30.294 2.055 4.281 1 96.06 156 ALA B C 1
ATOM 3921 O O . ALA B 1 156 ? 29.289 2.652 4.674 1 96.06 156 ALA B O 1
ATOM 3922 N N . LYS B 1 157 ? 31.18 1.496 5.051 1 95.89 157 LYS B N 1
ATOM 3923 C CA . LYS B 1 157 ? 31.005 1.536 6.5 1 95.89 157 LYS B CA 1
ATOM 3924 C C . LYS B 1 157 ? 30.987 2.973 7.012 1 95.89 157 LYS B C 1
ATOM 3926 O O . LYS B 1 157 ? 30.168 3.323 7.864 1 95.89 157 LYS B O 1
ATOM 3931 N N . ASN B 1 158 ? 31.871 3.76 6.523 1 96.06 158 ASN B N 1
ATOM 3932 C CA . ASN B 1 158 ? 31.94 5.162 6.921 1 96.06 158 ASN B CA 1
ATOM 3933 C C . ASN B 1 158 ? 30.652 5.906 6.58 1 96.06 158 ASN B C 1
ATOM 3935 O O . ASN B 1 158 ? 30.1 6.617 7.421 1 96.06 158 ASN B O 1
ATOM 3939 N N . LEU B 1 159 ? 30.154 5.749 5.381 1 96.59 159 LEU B N 1
ATOM 3940 C CA . LEU B 1 159 ? 28.949 6.434 4.927 1 96.59 159 LEU B CA 1
ATOM 3941 C C . LEU B 1 159 ? 27.744 6.031 5.77 1 96.59 159 LEU B C 1
ATOM 3943 O O . LEU B 1 159 ? 26.91 6.873 6.111 1 96.59 159 LEU B O 1
ATOM 3947 N N . VAL B 1 160 ? 27.656 4.77 6.128 1 96.91 160 VAL B N 1
ATOM 3948 C CA . VAL B 1 160 ? 26.494 4.23 6.825 1 96.91 160 VAL B CA 1
ATOM 3949 C C . VAL B 1 160 ? 26.511 4.678 8.285 1 96.91 160 VAL B C 1
ATOM 3951 O O . VAL B 1 160 ? 25.457 4.905 8.883 1 96.91 160 VAL B O 1
ATOM 3954 N N . THR B 1 161 ? 27.714 4.901 8.869 1 95.95 161 THR B N 1
ATOM 3955 C CA . THR B 1 161 ? 27.795 5.067 10.316 1 95.95 161 THR B CA 1
ATOM 3956 C C . THR B 1 161 ? 28.09 6.519 10.679 1 95.95 161 THR B C 1
ATOM 3958 O O . THR B 1 161 ? 27.959 6.915 11.839 1 95.95 161 THR B O 1
ATOM 3961 N N . LYS B 1 162 ? 28.432 7.283 9.721 1 96.68 162 LYS B N 1
ATOM 3962 C CA . LYS B 1 162 ? 28.952 8.614 10.022 1 96.68 162 LYS B CA 1
ATOM 3963 C C . LYS B 1 162 ? 27.86 9.514 10.594 1 96.68 162 LYS B C 1
ATOM 3965 O O . LYS B 1 162 ? 28.131 10.363 11.446 1 96.68 162 LYS B O 1
ATOM 3970 N N . GLN B 1 163 ? 26.638 9.414 10.064 1 95.8 163 GLN B N 1
ATOM 3971 C CA . GLN B 1 163 ? 25.529 10.198 10.598 1 95.8 163 GLN B CA 1
ATOM 3972 C C . GLN B 1 163 ? 25.019 9.607 11.909 1 95.8 163 GLN B C 1
ATOM 3974 O O . GLN B 1 163 ? 24.368 8.56 11.912 1 95.8 163 GLN B O 1
ATOM 3979 N N . SER B 1 164 ? 25.204 10.254 12.931 1 93.19 164 SER B N 1
ATOM 3980 C CA . SER B 1 164 ? 24.848 9.721 14.242 1 93.19 164 SER B CA 1
ATOM 3981 C C . SER B 1 164 ? 23.447 10.16 14.656 1 93.19 164 SER B C 1
ATOM 3983 O O . SER B 1 164 ? 22.937 9.73 15.692 1 93.19 164 SER B O 1
ATOM 3985 N N . GLY B 1 165 ? 22.879 11.051 13.907 1 93.54 165 GLY B N 1
ATOM 3986 C CA . GLY B 1 165 ? 21.54 11.526 14.218 1 93.54 165 GLY B CA 1
ATOM 3987 C C . GLY B 1 165 ? 20.463 10.493 13.948 1 93.54 165 GLY B C 1
ATOM 3988 O O . GLY B 1 165 ? 20.659 9.58 13.143 1 93.54 165 GLY B O 1
ATOM 3989 N N . ASN B 1 166 ? 19.375 10.639 14.63 1 92.8 166 ASN B N 1
ATOM 3990 C CA . ASN B 1 166 ? 18.191 9.804 14.462 1 92.8 166 ASN B CA 1
ATOM 3991 C C . ASN B 1 166 ? 17.006 10.61 13.937 1 92.8 166 ASN B C 1
ATOM 3993 O O . ASN B 1 166 ? 16.181 11.088 14.718 1 92.8 166 ASN B O 1
ATOM 3997 N N . GLY B 1 167 ? 16.902 10.703 12.682 1 95.33 167 GLY B N 1
ATOM 3998 C CA . GLY B 1 167 ? 15.746 11.31 12.041 1 95.33 167 GLY B CA 1
ATOM 3999 C C . GLY B 1 167 ? 15.902 12.802 11.817 1 95.33 167 GLY B C 1
ATOM 4000 O O . GLY B 1 167 ? 15.492 13.326 10.78 1 95.33 167 GLY B O 1
ATOM 4001 N N . ILE B 1 168 ? 16.428 13.551 12.832 1 98.02 168 ILE B N 1
ATOM 4002 C CA . ILE B 1 168 ? 16.596 14.997 12.741 1 98.02 168 ILE B CA 1
ATOM 4003 C C . ILE B 1 168 ? 17.988 15.388 13.232 1 98.02 168 ILE B C 1
ATOM 4005 O O . ILE B 1 168 ? 18.453 14.888 14.259 1 98.02 168 ILE B O 1
ATOM 4009 N N . VAL B 1 169 ? 18.644 16.295 12.53 1 97.55 169 VAL B N 1
ATOM 4010 C CA . VAL B 1 169 ? 19.964 16.762 12.94 1 97.55 169 VAL B CA 1
ATOM 4011 C C . VAL B 1 169 ? 20.026 18.285 12.844 1 97.55 169 VAL B C 1
ATOM 4013 O O . VAL B 1 169 ? 19.196 18.905 12.175 1 97.55 169 VAL B O 1
ATOM 4016 N N . GLN B 1 170 ? 20.91 18.837 13.531 1 97.44 170 GLN B N 1
ATOM 4017 C CA . GLN B 1 170 ? 21.222 20.258 13.417 1 97.44 170 GLN B CA 1
ATOM 4018 C C . GLN B 1 170 ? 22.428 20.485 12.509 1 97.44 170 GLN B C 1
ATOM 4020 O O . GLN B 1 170 ? 23.519 19.979 12.779 1 97.44 170 GLN B O 1
ATOM 4025 N N . LEU B 1 171 ? 22.214 21.183 11.444 1 97.26 171 LEU B N 1
ATOM 4026 C CA . LEU B 1 171 ? 23.314 21.443 10.522 1 97.26 171 LEU B CA 1
ATOM 4027 C C . LEU B 1 171 ? 24.08 22.697 10.928 1 97.26 171 LEU B C 1
ATOM 4029 O O . LEU B 1 171 ? 23.51 23.61 11.531 1 97.26 171 LEU B O 1
ATOM 4033 N N . PRO B 1 172 ? 25.354 22.716 10.599 1 94.83 172 PRO B N 1
ATOM 4034 C CA . PRO B 1 172 ? 26.068 23.981 10.788 1 94.83 172 PRO B CA 1
ATOM 4035 C C . PRO B 1 172 ? 25.488 25.117 9.948 1 94.83 172 PRO B C 1
ATOM 4037 O O . PRO B 1 172 ? 25.066 24.895 8.811 1 94.83 172 PRO B O 1
ATOM 4040 N N . GLY B 1 173 ? 25.473 26.273 10.494 1 91.2 173 GLY B N 1
ATOM 4041 C CA . GLY B 1 173 ? 24.941 27.434 9.797 1 91.2 173 GLY B CA 1
ATOM 4042 C C . GLY B 1 173 ? 25.573 27.654 8.436 1 91.2 173 GLY B C 1
ATOM 4043 O O . GLY B 1 173 ? 24.962 28.259 7.553 1 91.2 173 GLY B O 1
ATOM 4044 N N . SER B 1 174 ? 26.779 27.138 8.207 1 89.98 174 SER B N 1
ATOM 4045 C CA . SER B 1 174 ? 27.539 27.338 6.978 1 89.98 174 SER B CA 1
ATOM 4046 C C . SER B 1 174 ? 27.135 26.329 5.908 1 89.98 174 SER B C 1
ATOM 4048 O O . SER B 1 174 ? 27.502 26.474 4.74 1 89.98 174 SER B O 1
ATOM 4050 N N . HIS B 1 175 ? 26.344 25.33 6.345 1 93.11 175 HIS B N 1
ATOM 4051 C CA . HIS B 1 175 ? 25.98 24.323 5.354 1 93.11 175 HIS B CA 1
ATOM 4052 C C . HIS B 1 175 ? 25.015 24.893 4.319 1 93.11 175 HIS B C 1
ATOM 4054 O O . HIS B 1 175 ? 24.009 25.511 4.676 1 93.11 175 HIS B O 1
ATOM 4060 N N . LYS B 1 176 ? 25.297 24.616 3.069 1 93.36 176 LYS B N 1
ATOM 4061 C CA . LYS B 1 176 ? 24.437 25.085 1.987 1 93.36 176 LYS B CA 1
ATOM 4062 C C . LYS B 1 176 ? 23.439 24.008 1.571 1 93.36 176 LYS B C 1
ATOM 4064 O O . LYS B 1 176 ? 23.81 22.845 1.395 1 93.36 176 LYS B O 1
ATOM 4069 N N . MET B 1 177 ? 22.194 24.37 1.483 1 96.21 177 MET B N 1
ATOM 4070 C CA . MET B 1 177 ? 21.129 23.49 1.01 1 96.21 177 MET B CA 1
ATOM 4071 C C . MET B 1 177 ? 20.663 23.901 -0.383 1 96.21 177 MET B C 1
ATOM 4073 O O . MET B 1 177 ? 20.852 25.048 -0.792 1 96.21 177 MET B O 1
ATOM 4077 N N . PRO B 1 178 ? 20.091 22.964 -1.101 1 96.88 178 PRO B N 1
ATOM 4078 C CA . PRO B 1 178 ? 19.644 23.335 -2.446 1 96.88 178 PRO B CA 1
ATOM 4079 C C . PRO B 1 178 ? 18.572 24.422 -2.433 1 96.88 178 PRO B C 1
ATOM 4081 O O . PRO B 1 178 ? 17.736 24.459 -1.526 1 96.88 178 PRO B O 1
ATOM 4084 N N . GLU B 1 179 ? 18.561 25.2 -3.501 1 96.53 179 GLU B N 1
ATOM 4085 C CA . GLU B 1 179 ? 17.606 26.298 -3.611 1 96.53 179 GLU B CA 1
ATOM 4086 C C . GLU B 1 179 ? 16.285 25.823 -4.209 1 96.53 179 GLU B C 1
ATOM 4088 O O . GLU B 1 179 ? 16.274 25.106 -5.212 1 96.53 179 GLU B O 1
ATOM 4093 N N . PRO B 1 180 ? 15.224 26.199 -3.603 1 97.62 180 PRO B N 1
ATOM 4094 C CA . PRO B 1 180 ? 13.92 25.82 -4.15 1 97.62 180 PRO B CA 1
ATOM 4095 C C . PRO B 1 180 ? 13.666 26.41 -5.535 1 97.62 180 PRO B C 1
ATOM 4097 O O . PRO B 1 180 ? 14.18 27.484 -5.856 1 97.62 180 PRO B O 1
ATOM 4100 N N . LYS B 1 181 ? 12.961 25.763 -6.373 1 96.54 181 LYS B N 1
ATOM 4101 C CA . LYS B 1 181 ? 12.475 26.224 -7.671 1 96.54 181 LYS B CA 1
ATOM 4102 C C . LYS B 1 181 ? 10.961 26.411 -7.656 1 96.54 181 LYS B C 1
ATOM 4104 O O . LYS B 1 181 ? 10.223 25.515 -7.242 1 96.54 181 LYS B O 1
ATOM 4109 N N . LYS B 1 182 ? 10.483 27.47 -8.141 1 95.45 182 LYS B N 1
ATOM 4110 C CA . LYS B 1 182 ? 9.065 27.814 -8.121 1 95.45 182 LYS B CA 1
ATOM 4111 C C . LYS B 1 182 ? 8.239 26.787 -8.891 1 95.45 182 LYS B C 1
ATOM 4113 O O . LYS B 1 182 ? 7.137 26.428 -8.472 1 95.45 182 LYS B O 1
ATOM 4118 N N . GLU B 1 183 ? 8.75 26.302 -9.958 1 95.32 183 GLU B N 1
ATOM 4119 C CA . GLU B 1 183 ? 8.026 25.376 -10.824 1 95.32 183 GLU B CA 1
ATOM 4120 C C . GLU B 1 183 ? 7.8 24.035 -10.132 1 95.32 183 GLU B C 1
ATOM 4122 O O . GLU B 1 183 ? 6.904 23.277 -10.511 1 95.32 183 GLU B O 1
ATOM 4127 N N . HIS B 1 184 ? 8.641 23.748 -9.144 1 95.72 184 HIS B N 1
ATOM 4128 C CA . HIS B 1 184 ? 8.525 22.474 -8.443 1 95.72 184 HIS B CA 1
ATOM 4129 C C . HIS B 1 184 ? 7.255 22.424 -7.599 1 95.72 184 HIS B C 1
ATOM 4131 O O . HIS B 1 184 ? 6.8 21.342 -7.22 1 95.72 184 HIS B O 1
ATOM 4137 N N . ARG B 1 185 ? 6.639 23.509 -7.356 1 93.91 185 ARG B N 1
ATOM 4138 C CA . ARG B 1 185 ? 5.452 23.582 -6.51 1 93.91 185 ARG B CA 1
ATOM 4139 C C . ARG B 1 185 ? 4.202 23.182 -7.286 1 93.91 185 ARG B C 1
ATOM 4141 O O . ARG B 1 185 ? 3.184 22.823 -6.69 1 93.91 185 ARG B O 1
ATOM 4148 N N . ASN B 1 186 ? 4.315 23.326 -8.547 1 90.37 186 ASN B N 1
ATOM 4149 C CA . ASN B 1 186 ? 3.137 23.116 -9.381 1 90.37 186 ASN B CA 1
ATOM 4150 C C . ASN B 1 186 ? 2.56 21.715 -9.197 1 90.37 186 ASN B C 1
ATOM 4152 O O . ASN B 1 186 ? 3.252 20.721 -9.423 1 90.37 186 ASN B O 1
ATOM 4156 N N . GLY B 1 187 ? 1.275 21.757 -8.732 1 87.29 187 GLY B N 1
ATOM 4157 C CA . GLY B 1 187 ? 0.582 20.489 -8.57 1 87.29 187 GLY B CA 1
ATOM 4158 C C . GLY B 1 187 ? 0.951 19.767 -7.288 1 87.29 187 GLY B C 1
ATOM 4159 O O . GLY B 1 187 ? 0.377 18.723 -6.971 1 87.29 187 GLY B O 1
ATOM 4160 N N . MET B 1 188 ? 1.848 20.34 -6.551 1 91.11 188 MET B N 1
ATOM 4161 C CA . MET B 1 188 ? 2.34 19.64 -5.368 1 91.11 188 MET B CA 1
ATOM 4162 C C . MET B 1 188 ? 1.943 20.378 -4.094 1 91.11 188 MET B C 1
ATOM 4164 O O . MET B 1 188 ? 1.657 19.752 -3.072 1 91.11 188 MET B O 1
ATOM 4168 N N . ALA B 1 189 ? 1.924 21.664 -4.188 1 95.09 189 ALA B N 1
ATOM 4169 C CA . ALA B 1 189 ? 1.674 22.464 -2.991 1 95.09 189 ALA B CA 1
ATOM 4170 C C . ALA B 1 189 ? 0.715 23.613 -3.29 1 95.09 189 ALA B C 1
ATOM 4172 O O . ALA B 1 189 ? 0.727 24.17 -4.39 1 95.09 189 ALA B O 1
ATOM 4173 N N . LEU B 1 190 ? -0.117 23.945 -2.367 1 96.34 190 LEU B N 1
ATOM 4174 C CA . LEU B 1 190 ? -1.043 25.071 -2.414 1 96.34 190 LEU B CA 1
ATOM 4175 C C . LEU B 1 190 ? -1.095 25.79 -1.07 1 96.34 190 LEU B C 1
ATOM 4177 O O . LEU B 1 190 ? -1.172 25.147 -0.02 1 96.34 190 LEU B O 1
ATOM 4181 N N . ASN B 1 191 ? -0.975 27.076 -1.05 1 97.51 191 ASN B N 1
ATOM 4182 C CA . ASN B 1 191 ? -1.12 27.832 0.189 1 97.51 191 ASN B CA 1
ATOM 4183 C C . ASN B 1 191 ? -2.585 28.127 0.498 1 97.51 191 ASN B C 1
ATOM 4185 O O . ASN B 1 191 ? -3.215 28.939 -0.182 1 97.51 191 ASN B O 1
ATOM 4189 N N . CYS B 1 192 ? -3.076 27.618 1.515 1 97.18 192 CYS B N 1
ATOM 4190 C CA . CYS B 1 192 ? -4.496 27.707 1.84 1 97.18 192 CYS B CA 1
ATOM 4191 C C . CYS B 1 192 ? -4.858 29.107 2.321 1 97.18 192 CYS B C 1
ATOM 4193 O O . CYS B 1 192 ? -6.016 29.518 2.234 1 97.18 192 CYS B O 1
ATOM 4195 N N . LEU B 1 193 ? -3.947 29.831 2.865 1 97.26 193 LEU B N 1
ATOM 4196 C CA . LEU B 1 193 ? -4.222 31.172 3.37 1 97.26 193 LEU B CA 1
ATOM 4197 C C . LEU B 1 193 ? -4.342 32.171 2.223 1 97.26 193 LEU B C 1
ATOM 4199 O O . LEU B 1 193 ? -4.926 33.244 2.388 1 97.26 193 LEU B O 1
ATOM 4203 N N . GLU B 1 194 ? -3.789 31.794 1.096 1 96.52 194 GLU B N 1
ATOM 4204 C CA . GLU B 1 194 ? -3.77 32.709 -0.041 1 96.52 194 GLU B CA 1
ATOM 4205 C C . GLU B 1 194 ? -4.714 32.239 -1.144 1 96.52 194 GLU B C 1
ATOM 4207 O O . GLU B 1 194 ? -5.004 32.986 -2.081 1 96.52 194 GLU B O 1
ATOM 4212 N N . ALA B 1 195 ? -5.135 31.026 -1.039 1 96.06 195 ALA B N 1
ATOM 4213 C CA . ALA B 1 195 ? -6.026 30.463 -2.051 1 96.06 195 ALA B CA 1
ATOM 4214 C C . ALA B 1 195 ? -7.389 31.149 -2.024 1 96.06 195 ALA B C 1
ATOM 4216 O O . ALA B 1 195 ? -7.784 31.72 -1.005 1 96.06 195 ALA B O 1
ATOM 4217 N N . PRO B 1 196 ? -8.104 31.071 -3.226 1 95.62 196 PRO B N 1
ATOM 4218 C CA . PRO B 1 196 ? -9.473 31.593 -3.233 1 95.62 196 PRO B CA 1
ATOM 4219 C C . PRO B 1 196 ? -10.385 30.869 -2.245 1 95.62 196 PRO B C 1
ATOM 4221 O O . PRO B 1 196 ? -10.281 29.65 -2.081 1 95.62 196 PRO B O 1
ATOM 4224 N N . LEU B 1 197 ? -11.27 31.681 -1.635 1 95.82 197 LEU B N 1
ATOM 4225 C CA . LEU B 1 197 ? -12.214 31.132 -0.667 1 95.82 197 LEU B CA 1
ATOM 4226 C C . LEU B 1 197 ? -13.362 30.419 -1.372 1 95.82 197 LEU B C 1
ATOM 4228 O O . LEU B 1 197 ? -13.928 30.944 -2.334 1 95.82 197 LEU B O 1
ATOM 4232 N N . ASP B 1 198 ? -13.635 29.284 -0.942 1 92.73 198 ASP B N 1
ATOM 4233 C CA . ASP B 1 198 ? -14.807 28.573 -1.443 1 92.73 198 ASP B CA 1
ATOM 4234 C C . ASP B 1 198 ? -16.08 29.057 -0.752 1 92.73 198 ASP B C 1
ATOM 4236 O O . ASP B 1 198 ? -17.167 29.004 -1.333 1 92.73 198 ASP B O 1
ATOM 4240 N N . VAL B 1 199 ? -15.978 29.429 0.539 1 91.79 199 VAL B N 1
ATOM 4241 C CA . VAL B 1 199 ? -17.05 30.008 1.342 1 91.79 199 VAL B CA 1
ATOM 4242 C C . VAL B 1 199 ? -16.547 31.265 2.048 1 91.79 199 VAL B C 1
ATOM 4244 O O . VAL B 1 199 ? -15.436 31.28 2.584 1 91.79 199 VAL B O 1
ATOM 4247 N N . ASP B 1 200 ? -17.276 32.285 2.002 1 93.94 200 ASP B N 1
ATOM 4248 C CA . ASP B 1 200 ? -16.966 33.55 2.661 1 93.94 200 ASP B CA 1
ATOM 4249 C C . ASP B 1 200 ? -18.233 34.218 3.191 1 93.94 200 ASP B C 1
ATOM 4251 O O . ASP B 1 200 ? -18.892 34.971 2.471 1 93.94 200 ASP B O 1
ATOM 4255 N N . ILE B 1 201 ? -18.47 34.009 4.423 1 92.24 201 ILE B N 1
ATOM 4256 C CA . ILE B 1 201 ? -19.65 34.574 5.067 1 92.24 201 ILE B CA 1
ATOM 4257 C C . ILE B 1 201 ? -19.228 35.649 6.066 1 92.24 201 ILE B C 1
ATOM 4259 O O . ILE B 1 201 ? -18.541 35.357 7.048 1 92.24 201 ILE B O 1
ATOM 4263 N N . LYS B 1 202 ? -19.699 36.84 5.869 1 91.99 202 LYS B N 1
ATOM 4264 C CA . LYS B 1 202 ? -19.341 37.967 6.726 1 91.99 202 LYS B CA 1
ATOM 4265 C C . LYS B 1 202 ? -19.731 37.7 8.177 1 91.99 202 LYS B C 1
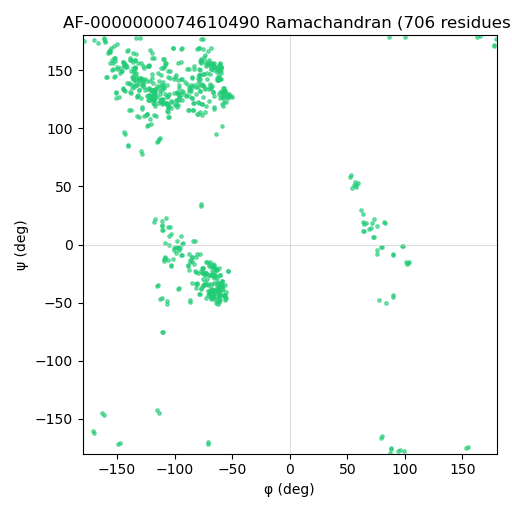ATOM 4267 O O . LYS B 1 202 ? -20.868 37.315 8.459 1 91.99 202 LYS B O 1
ATOM 4272 N N . ASN B 1 203 ? -18.81 37.845 9.078 1 91.8 203 ASN B N 1
ATOM 4273 C CA . ASN B 1 203 ? -18.971 37.651 10.516 1 91.8 203 ASN B CA 1
ATOM 4274 C C . ASN B 1 203 ? -19.327 36.206 10.85 1 91.8 203 ASN B C 1
ATOM 4276 O O . ASN B 1 203 ? -19.818 35.92 11.943 1 91.8 203 ASN B O 1
ATOM 4280 N N . GLY B 1 204 ? -19.182 35.374 9.856 1 93.72 204 GLY B N 1
ATOM 4281 C CA . GLY B 1 204 ? -19.451 33.956 10.033 1 93.72 204 GLY B CA 1
ATOM 4282 C C . GLY B 1 204 ? -18.199 33.1 9.978 1 93.72 204 GLY B C 1
ATOM 4283 O O . GLY B 1 204 ? -17.661 32.71 11.016 1 93.72 204 GLY B O 1
ATOM 4284 N N . GLY B 1 205 ? -17.727 32.933 8.763 1 95.33 205 GLY B N 1
ATOM 4285 C CA . GLY B 1 205 ? -16.522 32.136 8.595 1 95.33 205 GLY B CA 1
ATOM 4286 C C . GLY B 1 205 ? -16.112 31.973 7.144 1 95.33 205 GLY B C 1
ATOM 4287 O O . GLY B 1 205 ? -16.807 32.442 6.24 1 95.33 205 GLY B O 1
ATOM 4288 N N . ARG B 1 206 ? -14.99 31.458 6.94 1 95.97 206 ARG B N 1
ATOM 4289 C CA . ARG B 1 206 ? -14.412 31.241 5.618 1 95.97 206 ARG B CA 1
ATOM 4290 C C . ARG B 1 206 ? -13.826 29.838 5.5 1 95.97 206 ARG B C 1
ATOM 4292 O O . ARG B 1 206 ? -13.381 29.26 6.494 1 95.97 206 ARG B O 1
ATOM 4299 N N . VAL B 1 207 ? -13.903 29.31 4.291 1 95.59 207 VAL B N 1
ATOM 4300 C CA . VAL B 1 207 ? -13.395 27.963 4.058 1 95.59 207 VAL B CA 1
ATOM 4301 C C . VAL B 1 207 ? -12.607 27.927 2.75 1 95.59 207 VAL B C 1
ATOM 4303 O O . VAL B 1 207 ? -12.993 28.564 1.768 1 95.59 207 VAL B O 1
ATOM 4306 N N . VAL B 1 208 ? -11.478 27.316 2.767 1 95.91 208 VAL B N 1
ATOM 4307 C CA . VAL B 1 208 ? -10.754 26.875 1.58 1 95.91 208 VAL B CA 1
ATOM 4308 C C . VAL B 1 208 ? -10.748 25.349 1.514 1 95.91 208 VAL B C 1
ATOM 4310 O O . VAL B 1 208 ? -10.323 24.683 2.461 1 95.91 208 VAL B O 1
ATOM 4313 N N . VAL B 1 209 ? -11.211 24.803 0.424 1 93.23 209 VAL B N 1
ATOM 4314 C CA . VAL B 1 209 ? -11.272 23.356 0.245 1 93.23 209 VAL B CA 1
ATOM 4315 C C . VAL B 1 209 ? -10.188 22.91 -0.733 1 93.23 209 VAL B C 1
ATOM 4317 O O . VAL B 1 209 ? -10.026 23.503 -1.803 1 93.23 209 VAL B O 1
ATOM 4320 N N . LEU B 1 210 ? -9.408 21.987 -0.343 1 92.8 210 LEU B N 1
ATOM 4321 C CA . LEU B 1 210 ? -8.443 21.357 -1.238 1 92.8 210 LEU B CA 1
ATOM 4322 C C . LEU B 1 210 ? -9.016 20.08 -1.843 1 92.8 210 LEU B C 1
ATOM 4324 O O . LEU B 1 210 ? -9.494 19.205 -1.118 1 92.8 210 LEU B O 1
ATOM 4328 N N . ASN B 1 211 ? -8.947 19.963 -3.107 1 90.78 211 ASN B N 1
ATOM 4329 C CA . ASN B 1 211 ? -9.45 18.819 -3.859 1 90.78 211 ASN B CA 1
ATOM 4330 C C . ASN B 1 211 ? -8.628 18.573 -5.121 1 90.78 211 ASN B C 1
ATOM 4332 O O . ASN B 1 211 ? -7.546 19.138 -5.282 1 90.78 211 ASN B O 1
ATOM 4336 N N . THR B 1 212 ? -9.099 17.669 -5.962 1 91.07 212 THR B N 1
ATOM 4337 C CA . THR B 1 212 ? -8.324 17.234 -7.119 1 91.07 212 THR B CA 1
ATOM 4338 C C . THR B 1 212 ? -8.232 18.348 -8.158 1 91.07 212 THR B C 1
ATOM 4340 O O . THR B 1 212 ? -7.362 18.32 -9.031 1 91.07 212 THR B O 1
ATOM 4343 N N . LYS B 1 213 ? -9.057 19.372 -8.11 1 89.94 213 LYS B N 1
ATOM 4344 C CA . LYS B 1 213 ? -9.059 20.462 -9.081 1 89.94 213 LYS B CA 1
ATOM 4345 C C . LYS B 1 213 ? -7.921 21.441 -8.809 1 89.94 213 LYS B C 1
ATOM 4347 O O . LYS B 1 213 ? -7.226 21.866 -9.735 1 89.94 213 LYS B O 1
ATOM 4352 N N . ASN B 1 214 ? -7.681 21.795 -7.55 1 91.44 214 ASN B N 1
ATOM 4353 C CA . ASN B 1 214 ? -6.694 22.828 -7.258 1 91.44 214 ASN B CA 1
ATOM 4354 C C . ASN B 1 214 ? -5.385 22.227 -6.753 1 91.44 214 ASN B C 1
ATOM 4356 O O . ASN B 1 214 ? -4.343 22.884 -6.781 1 91.44 214 ASN B O 1
ATOM 4360 N N . LEU B 1 215 ? -5.438 20.979 -6.301 1 91.93 215 LEU B N 1
ATOM 4361 C CA . LEU B 1 215 ? -4.251 20.21 -5.942 1 91.93 215 LEU B CA 1
ATOM 4362 C C . LEU B 1 215 ? -4.385 18.76 -6.397 1 91.93 215 LEU B C 1
ATOM 4364 O O . LEU B 1 215 ? -4.669 17.874 -5.588 1 91.93 215 LEU B O 1
ATOM 4368 N N . PRO B 1 216 ? -4.07 18.455 -7.539 1 88.37 216 PRO B N 1
ATOM 4369 C CA . PRO B 1 216 ? -4.36 17.162 -8.162 1 88.37 216 PRO B CA 1
ATOM 4370 C C . PRO B 1 216 ? -3.747 15.989 -7.399 1 88.37 216 PRO B C 1
ATOM 4372 O O . PRO B 1 216 ? -4.335 14.906 -7.35 1 88.37 216 PRO B O 1
ATOM 4375 N N . LEU B 1 217 ? -2.692 16.081 -6.784 1 89.95 217 LEU B N 1
ATOM 4376 C CA . LEU B 1 217 ? -1.981 15 -6.109 1 89.95 217 LEU B CA 1
ATOM 4377 C C . LEU B 1 217 ? -2.789 14.472 -4.929 1 89.95 217 LEU B C 1
ATOM 4379 O O . LEU B 1 217 ? -2.528 13.373 -4.434 1 89.95 217 LEU B O 1
ATOM 4383 N N . VAL B 1 218 ? -3.812 15.256 -4.438 1 89.88 218 VAL B N 1
ATOM 4384 C CA . VAL B 1 218 ? -4.649 14.751 -3.355 1 89.88 218 VAL B CA 1
ATOM 4385 C C . VAL B 1 218 ? -5.455 13.549 -3.843 1 89.88 218 VAL B C 1
ATOM 4387 O O . VAL B 1 218 ? -5.851 12.694 -3.047 1 89.88 218 VAL B O 1
ATOM 4390 N N . GLY B 1 219 ? -5.744 13.539 -5.163 1 89.59 219 GLY B N 1
ATOM 4391 C CA . GLY B 1 219 ? -6.371 12.362 -5.744 1 89.59 219 GLY B CA 1
ATOM 4392 C C . GLY B 1 219 ? -5.546 11.1 -5.573 1 89.59 219 GLY B C 1
ATOM 4393 O O . GLY B 1 219 ? -6.087 10.037 -5.262 1 89.59 219 GLY B O 1
ATOM 4394 N N . GLU B 1 220 ? -4.3 11.2 -5.702 1 87.97 220 GLU B N 1
ATOM 4395 C CA . GLU B 1 220 ? -3.39 10.069 -5.547 1 87.97 220 GLU B CA 1
ATOM 4396 C C . GLU B 1 220 ? -3.261 9.662 -4.082 1 87.97 220 GLU B C 1
ATOM 4398 O O . GLU B 1 220 ? -3.149 8.475 -3.77 1 87.97 220 GLU B O 1
ATOM 4403 N N . VAL B 1 221 ? -3.339 10.679 -3.233 1 93.01 221 VAL B N 1
ATOM 4404 C CA . VAL B 1 221 ? -3.195 10.417 -1.805 1 93.01 221 VAL B CA 1
ATOM 4405 C C . VAL B 1 221 ? -4.511 9.887 -1.241 1 93.01 221 VAL B C 1
ATOM 4407 O O . VAL B 1 221 ? -4.531 9.257 -0.181 1 93.01 221 VAL B O 1
ATOM 4410 N N . GLY B 1 222 ? -5.683 10.218 -1.91 1 92.75 222 GLY B N 1
ATOM 4411 C CA . GLY B 1 222 ? -6.987 9.722 -1.5 1 92.75 222 GLY B CA 1
ATOM 4412 C C . GLY B 1 222 ? -7.601 10.525 -0.368 1 92.75 222 GLY B C 1
ATOM 4413 O O . GLY B 1 222 ? -8.437 10.014 0.38 1 92.75 222 GLY B O 1
ATOM 4414 N N . LEU B 1 223 ? -7.095 11.722 -0.192 1 94.79 223 LEU B N 1
ATOM 4415 C CA . LEU B 1 223 ? -7.571 12.563 0.901 1 94.79 223 LEU B CA 1
ATOM 4416 C C . LEU B 1 223 ? -8 13.933 0.385 1 94.79 223 LEU B C 1
ATOM 4418 O O . LEU B 1 223 ? -7.361 14.492 -0.509 1 94.79 223 LEU B O 1
ATOM 4422 N N . GLY B 1 224 ? -9.073 14.417 0.901 1 92.66 224 GLY B N 1
ATOM 4423 C CA . GLY B 1 224 ? -9.37 15.837 0.81 1 92.66 224 GLY B CA 1
ATOM 4424 C C . GLY B 1 224 ? -8.915 16.621 2.027 1 92.66 224 GLY B C 1
ATOM 4425 O O . GLY B 1 224 ? -8.505 16.035 3.031 1 92.66 224 GLY B O 1
ATOM 4426 N N . ALA B 1 225 ? -8.929 17.936 1.907 1 95.25 225 ALA B N 1
ATOM 4427 C CA . ALA B 1 225 ? -8.55 18.769 3.045 1 95.25 225 ALA B CA 1
ATOM 4428 C C . ALA B 1 225 ? -9.248 20.125 2.988 1 95.25 225 ALA B C 1
ATOM 4430 O O . ALA B 1 225 ? -9.785 20.511 1.947 1 95.25 225 ALA B O 1
ATOM 4431 N N . ASP B 1 226 ? -9.313 20.79 4.088 1 95.54 226 ASP B N 1
ATOM 4432 C CA . ASP B 1 226 ? -9.851 22.147 4.1 1 95.54 226 ASP B CA 1
ATOM 4433 C C . ASP B 1 226 ? -9.278 22.955 5.261 1 95.54 226 ASP B C 1
ATOM 4435 O O . ASP B 1 226 ? -8.788 22.386 6.239 1 95.54 226 ASP B O 1
ATOM 4439 N N . LEU B 1 227 ? -9.191 24.174 5.099 1 97.83 227 LEU B N 1
ATOM 4440 C CA . LEU B 1 227 ? -8.923 25.17 6.13 1 97.83 227 LEU B CA 1
ATOM 4441 C C . LEU B 1 227 ? -10.179 25.973 6.45 1 97.83 227 LEU B C 1
ATOM 4443 O O . LEU B 1 227 ? -10.756 26.61 5.566 1 97.83 227 LEU B O 1
ATOM 4447 N N . VAL B 1 228 ? -10.577 25.927 7.689 1 97.42 228 VAL B N 1
ATOM 4448 C CA . VAL B 1 228 ? -11.795 26.609 8.113 1 97.42 228 VAL B CA 1
ATOM 4449 C C . VAL B 1 228 ? -11.463 27.636 9.193 1 97.42 228 VAL B C 1
ATOM 4451 O O . VAL B 1 228 ? -10.737 27.335 10.143 1 97.42 228 VAL B O 1
ATOM 4454 N N . ARG B 1 229 ? -11.952 28.782 9.073 1 97.01 229 ARG B N 1
ATOM 4455 C CA . ARG B 1 229 ? -11.844 29.857 10.054 1 97.01 229 ARG B CA 1
ATOM 4456 C C . ARG B 1 229 ? -13.214 30.446 10.374 1 97.01 229 ARG B C 1
ATOM 4458 O O . ARG B 1 229 ? -13.873 31.01 9.498 1 97.01 229 ARG B O 1
ATOM 4465 N N . ILE B 1 230 ? -13.612 30.347 11.578 1 97.31 230 ILE B N 1
ATOM 4466 C CA . ILE B 1 230 ? -14.892 30.951 11.932 1 97.31 230 ILE B CA 1
ATOM 4467 C C . ILE B 1 230 ? -14.668 32.095 12.917 1 97.31 230 ILE B C 1
ATOM 4469 O O . ILE B 1 230 ? -13.766 32.033 13.756 1 97.31 230 ILE B O 1
ATOM 4473 N N . ASP B 1 231 ? -15.473 33.084 12.845 1 96.97 231 ASP B N 1
ATOM 4474 C CA . ASP B 1 231 ? -15.344 34.297 13.648 1 96.97 231 ASP B CA 1
ATOM 4475 C C . ASP B 1 231 ? -15.906 34.088 15.053 1 96.97 231 ASP B C 1
ATOM 4477 O O . ASP B 1 231 ? -16.511 33.053 15.337 1 96.97 231 ASP B O 1
ATOM 4481 N N . GLY B 1 232 ? -15.585 35.081 15.896 1 97.28 232 GLY B N 1
ATOM 4482 C CA . GLY B 1 232 ? -16.009 34.992 17.284 1 97.28 232 GLY B CA 1
ATOM 4483 C C . GLY B 1 232 ? -17.501 34.77 17.439 1 97.28 232 GLY B C 1
ATOM 4484 O O . GLY B 1 232 ? -18.306 35.477 16.83 1 97.28 232 GLY B O 1
ATOM 4485 N N . LYS B 1 233 ? -17.864 33.725 18.22 1 96.87 233 LYS B N 1
ATOM 4486 C CA . LYS B 1 233 ? -19.224 33.391 18.635 1 96.87 233 LYS B CA 1
ATOM 4487 C C . LYS B 1 233 ? -20.034 32.834 17.468 1 96.87 233 LYS B C 1
ATOM 4489 O O . LYS B 1 233 ? -21.241 32.616 17.591 1 96.87 233 LYS B O 1
ATOM 4494 N N . SER B 1 234 ? -19.398 32.615 16.347 1 96.22 234 SER B N 1
ATOM 4495 C CA . SER B 1 234 ? -20.088 32.015 15.21 1 96.22 234 SER B CA 1
ATOM 4496 C C . SER B 1 234 ? -20.247 30.509 15.392 1 96.22 234 SER B C 1
ATOM 4498 O O . SER B 1 234 ? -19.522 29.894 16.176 1 96.22 234 SER B O 1
ATOM 4500 N N . MET B 1 235 ? -21.205 30.005 14.687 1 95.92 235 MET B N 1
ATOM 4501 C CA . MET B 1 235 ? -21.513 28.58 14.764 1 95.92 235 MET B CA 1
ATOM 4502 C C . MET B 1 235 ? -21.388 27.921 13.394 1 95.92 235 MET B C 1
ATOM 4504 O O . MET B 1 235 ? -21.764 28.512 12.38 1 95.92 235 MET B O 1
ATOM 4508 N N . CYS B 1 236 ? -20.857 26.711 13.389 1 94.24 236 CYS B N 1
ATOM 4509 C CA . CYS B 1 236 ? -20.943 25.854 12.212 1 94.24 236 CYS B CA 1
ATOM 4510 C C . CYS B 1 236 ? -22.253 25.076 12.197 1 94.24 236 CYS B C 1
ATOM 4512 O O . CYS B 1 236 ? -22.661 24.519 13.218 1 94.24 236 CYS B O 1
ATOM 4514 N N . SER B 1 237 ? -22.816 25.026 11.06 1 93.02 237 SER B N 1
ATOM 4515 C CA . SER B 1 237 ? -24.04 24.244 10.915 1 93.02 237 SER B CA 1
ATOM 4516 C C . SER B 1 237 ? -23.818 22.791 11.323 1 93.02 237 SER B C 1
ATOM 4518 O O . SER B 1 237 ? -22.817 22.18 10.944 1 93.02 237 SER B O 1
ATOM 4520 N N . PRO B 1 238 ? -24.735 22.253 12.167 1 95.9 238 PRO B N 1
ATOM 4521 C CA . PRO B 1 238 ? -24.65 20.804 12.368 1 95.9 238 PRO B CA 1
ATOM 4522 C C . PRO B 1 238 ? -24.749 20.02 11.061 1 95.9 238 PRO B C 1
ATOM 4524 O O . PRO B 1 238 ? -25.565 20.352 10.198 1 95.9 238 PRO B O 1
ATOM 4527 N N . GLY B 1 239 ? -23.888 19.135 10.886 1 94.5 239 GLY B N 1
ATOM 4528 C CA . GLY B 1 239 ? -23.886 18.34 9.669 1 94.5 239 GLY B CA 1
ATOM 4529 C C . GLY B 1 239 ? -22.992 17.118 9.755 1 94.5 239 GLY B C 1
ATOM 4530 O O . GLY B 1 239 ? -22.406 16.844 10.805 1 94.5 239 GLY B O 1
ATOM 4531 N N . PHE B 1 240 ? -23.05 16.298 8.732 1 93.28 240 PHE B N 1
ATOM 4532 C CA . PHE B 1 240 ? -22.249 15.081 8.671 1 93.28 240 PHE B CA 1
ATOM 4533 C C . PHE B 1 240 ? -21.792 14.805 7.243 1 93.28 240 PHE B C 1
ATOM 4535 O O . PHE B 1 240 ? -22.364 15.337 6.289 1 93.28 240 PHE B O 1
ATOM 4542 N N . SER B 1 241 ? -20.69 14.08 7.147 1 88.4 241 SER B N 1
ATOM 4543 C CA . SER B 1 241 ? -20.262 13.586 5.842 1 88.4 241 SER B CA 1
ATOM 4544 C C . SER B 1 241 ? -21.117 12.408 5.39 1 88.4 241 SER B C 1
ATOM 4546 O O . SER B 1 241 ? -21.194 11.389 6.079 1 88.4 241 SER B O 1
ATOM 4548 N N . CYS B 1 242 ? -21.672 12.475 4.223 1 89.18 242 CYS B N 1
ATOM 4549 C CA . CYS B 1 242 ? -22.63 11.45 3.826 1 89.18 242 CYS B CA 1
ATOM 4550 C C . CYS B 1 242 ? -21.966 10.389 2.957 1 89.18 242 CYS B C 1
ATOM 4552 O O . CYS B 1 242 ? -22.633 9.479 2.462 1 89.18 242 CYS B O 1
ATOM 4554 N N . ASP B 1 243 ? -20.716 10.412 2.698 1 87.36 243 ASP B N 1
ATOM 4555 C CA . ASP B 1 243 ? -19.986 9.432 1.899 1 87.36 243 ASP B CA 1
ATOM 4556 C C . ASP B 1 243 ? -19.095 8.559 2.78 1 87.36 243 ASP B C 1
ATOM 4558 O O . ASP B 1 243 ? -18.103 8 2.309 1 87.36 243 ASP B O 1
ATOM 4562 N N . SER B 1 244 ? -19.363 8.428 4.031 1 83.78 244 SER B N 1
ATOM 4563 C CA . SER B 1 244 ? -18.728 7.575 5.03 1 83.78 244 SER B CA 1
ATOM 4564 C C . SER B 1 244 ? -17.291 8.008 5.295 1 83.78 244 SER B C 1
ATOM 4566 O O . SER B 1 244 ? -16.486 7.228 5.808 1 83.78 244 SER B O 1
ATOM 4568 N N . ALA B 1 245 ? -16.958 9.113 4.967 1 90.59 245 ALA B N 1
ATOM 4569 C CA . ALA B 1 245 ? -15.616 9.64 5.202 1 90.59 245 ALA B CA 1
ATOM 4570 C C . ALA B 1 245 ? -15.443 10.071 6.656 1 90.59 245 ALA B C 1
ATOM 4572 O O . ALA B 1 245 ? -16.422 10.374 7.341 1 90.59 245 ALA B O 1
ATOM 4573 N N . LEU B 1 246 ? -14.232 9.975 7.108 1 94.03 246 LEU B N 1
ATOM 4574 C CA . LEU B 1 246 ? -13.859 10.537 8.401 1 94.03 246 LEU B CA 1
ATOM 4575 C C . LEU B 1 246 ? -13.354 11.967 8.247 1 94.03 246 LEU B C 1
ATOM 4577 O O . LEU B 1 246 ? -12.644 12.279 7.288 1 94.03 246 LEU B O 1
ATOM 4581 N N . GLN B 1 247 ? -13.759 12.739 9.155 1 93.31 247 GLN B N 1
ATOM 4582 C CA . GLN B 1 247 ? -13.197 14.082 9.249 1 93.31 247 GLN B CA 1
ATOM 4583 C C . GLN B 1 247 ? -12.207 14.185 10.406 1 93.31 247 GLN B C 1
ATOM 4585 O O . GLN B 1 247 ? -12.569 13.954 11.562 1 93.31 247 GLN B O 1
ATOM 4590 N N . VAL B 1 248 ? -10.995 14.484 10.127 1 97.09 248 VAL B N 1
ATOM 4591 C CA . VAL B 1 248 ? -9.917 14.63 11.1 1 97.09 248 VAL B CA 1
ATOM 4592 C C . VAL B 1 248 ? -9.568 16.107 11.268 1 97.09 248 VAL B C 1
ATOM 4594 O O . VAL B 1 248 ? -9.03 16.732 10.351 1 97.09 248 VAL B O 1
ATOM 4597 N N . THR B 1 249 ? -9.793 16.645 12.426 1 97.75 249 THR B N 1
ATOM 4598 C CA . THR B 1 249 ? -9.732 18.09 12.619 1 97.75 249 THR B CA 1
ATOM 4599 C C . THR B 1 249 ? -8.637 18.457 13.616 1 97.75 249 THR B C 1
ATOM 4601 O O . THR B 1 249 ? -8.624 17.958 14.743 1 97.75 249 THR B O 1
ATOM 4604 N N . TYR B 1 250 ? -7.755 19.307 13.228 1 98.71 250 TYR B N 1
ATOM 4605 C CA . TYR B 1 250 ? -6.725 19.886 14.083 1 98.71 250 TYR B CA 1
ATOM 4606 C C . TYR B 1 250 ? -6.974 21.373 14.307 1 98.71 250 TYR B C 1
ATOM 4608 O O . TYR B 1 250 ? -7.029 22.15 13.351 1 98.71 250 TYR B O 1
ATOM 4616 N N . ILE B 1 251 ? -7.042 21.778 15.562 1 98.67 251 ILE B N 1
ATOM 4617 C CA . ILE B 1 251 ? -7.329 23.174 15.876 1 98.67 251 ILE B CA 1
ATOM 4618 C C . ILE B 1 251 ? -6.041 23.991 15.818 1 98.67 251 ILE B C 1
ATOM 4620 O O . ILE B 1 251 ? -5.091 23.718 16.556 1 98.67 251 ILE B O 1
ATOM 4624 N N . LEU B 1 252 ? -6.077 24.961 14.985 1 98.27 252 LEU B N 1
ATOM 4625 C CA . LEU B 1 252 ? -4.89 25.777 14.754 1 98.27 252 LEU B CA 1
ATOM 4626 C C . LEU B 1 252 ? -4.81 26.919 15.762 1 98.27 252 LEU B C 1
ATOM 4628 O O . LEU B 1 252 ? -3.74 27.2 16.305 1 98.27 252 LEU B O 1
ATOM 4632 N N . LYS B 1 253 ? -5.907 27.61 15.927 1 97.49 253 LYS B N 1
ATOM 4633 C CA . LYS B 1 253 ? -5.981 28.826 16.731 1 97.49 253 LYS B CA 1
ATOM 4634 C C . LYS B 1 253 ? -7.371 29.002 17.335 1 97.49 253 LYS B C 1
ATOM 4636 O O . LYS B 1 253 ? -8.365 28.557 16.758 1 97.49 253 LYS B O 1
ATOM 4641 N N . GLY B 1 254 ? -7.389 29.651 18.482 1 97.8 254 GLY B N 1
ATOM 4642 C CA . GLY B 1 254 ? -8.662 29.962 19.111 1 97.8 254 GLY B CA 1
ATOM 4643 C C . GLY B 1 254 ? -9.258 28.788 19.864 1 97.8 254 GLY B C 1
ATOM 4644 O O . GLY B 1 254 ? -8.533 27.896 20.31 1 97.8 254 GLY B O 1
ATOM 4645 N N . SER B 1 255 ? -10.523 28.931 20.168 1 98.15 255 SER B N 1
ATOM 4646 C CA . SER B 1 255 ? -11.224 27.909 20.939 1 98.15 255 SER B CA 1
ATOM 4647 C C . SER B 1 255 ? -12.73 27.979 20.709 1 98.15 255 SER B C 1
ATOM 4649 O O . SER B 1 255 ? -13.23 28.945 20.13 1 98.15 255 SER B O 1
ATOM 4651 N N . GLY B 1 256 ? -13.375 26.966 21.136 1 98.21 256 GLY B N 1
ATOM 4652 C CA . GLY B 1 256 ? -14.823 26.88 21.037 1 98.21 256 GLY B CA 1
ATOM 4653 C C . GLY B 1 256 ? -15.382 25.58 21.585 1 98.21 256 GLY B C 1
ATOM 4654 O O . GLY B 1 256 ? -14.629 24.717 22.04 1 98.21 256 GLY B O 1
ATOM 4655 N N . ARG B 1 257 ? -16.665 25.508 21.571 1 98.24 257 ARG B N 1
ATOM 4656 C CA . ARG B 1 257 ? -17.354 24.314 22.05 1 98.24 257 ARG B CA 1
ATOM 4657 C C . ARG B 1 257 ? -17.779 23.424 20.887 1 98.24 257 ARG B C 1
ATOM 4659 O O . ARG B 1 257 ? -18.121 23.921 19.811 1 98.24 257 ARG B O 1
ATOM 4666 N N . VAL B 1 258 ? -17.725 22.131 21.1 1 98.04 258 VAL B N 1
ATOM 4667 C CA . VAL B 1 258 ? -18.14 21.172 20.082 1 98.04 258 VAL B CA 1
ATOM 4668 C C . VAL B 1 258 ? -19.117 20.166 20.688 1 98.04 258 VAL B C 1
ATOM 4670 O O . VAL B 1 258 ? -18.987 19.792 21.856 1 98.04 258 VAL B O 1
ATOM 4673 N N . GLN B 1 259 ? -20.042 19.772 20.009 1 97.99 259 GLN B N 1
ATOM 4674 C CA . GLN B 1 259 ? -20.931 18.659 20.324 1 97.99 259 GLN B CA 1
ATOM 4675 C C . GLN B 1 259 ? -20.982 17.653 19.177 1 97.99 259 GLN B C 1
ATOM 4677 O O . GLN B 1 259 ? -21.02 18.039 18.007 1 97.99 259 GLN B O 1
ATOM 4682 N N . VAL B 1 260 ? -20.911 16.421 19.483 1 96.97 260 VAL B N 1
ATOM 4683 C CA . VAL B 1 260 ? -21.046 15.319 18.535 1 96.97 260 VAL B CA 1
ATOM 4684 C C . VAL B 1 260 ? -22.197 14.41 18.959 1 96.97 260 VAL B C 1
ATOM 4686 O O . VAL B 1 260 ? -22.276 13.999 20.119 1 96.97 260 VAL B O 1
ATOM 4689 N N . VAL B 1 261 ? -23.065 14.16 18.062 1 97.52 261 VAL B N 1
ATOM 4690 C CA . VAL B 1 261 ? -24.239 13.339 18.337 1 97.52 261 VAL B CA 1
ATOM 4691 C C . VAL B 1 261 ? -24.244 12.12 17.417 1 97.52 261 VAL B C 1
ATOM 4693 O O . VAL B 1 261 ? -24.003 12.241 16.214 1 97.52 261 VAL B O 1
ATOM 4696 N N . GLY B 1 262 ? -24.423 10.972 17.968 1 94.51 262 GLY B N 1
ATOM 4697 C CA . GLY B 1 262 ? -24.377 9.731 17.212 1 94.51 262 GLY B CA 1
ATOM 4698 C C . GLY B 1 262 ? -25.706 9.001 17.18 1 94.51 262 GLY B C 1
ATOM 4699 O O . GLY B 1 262 ? -26.76 9.625 17.044 1 94.51 262 GLY B O 1
ATOM 4700 N N . VAL B 1 263 ? -25.645 7.813 17.235 1 94.27 263 VAL B N 1
ATOM 4701 C CA . VAL B 1 263 ? -26.786 6.917 17.083 1 94.27 263 VAL B CA 1
ATOM 4702 C C . VAL B 1 263 ? -27.795 7.169 18.202 1 94.27 263 VAL B C 1
ATOM 4704 O O . VAL B 1 263 ? -27.413 7.494 19.329 1 94.27 263 VAL B O 1
ATOM 4707 N N . ASP B 1 264 ? -28.993 7.109 17.913 1 94.89 264 ASP B N 1
ATOM 4708 C CA . ASP B 1 264 ? -30.124 7.247 18.826 1 94.89 264 ASP B CA 1
ATOM 4709 C C . ASP B 1 264 ? -30.181 8.652 19.422 1 94.89 264 ASP B C 1
ATOM 4711 O O . ASP B 1 264 ? -30.685 8.841 20.53 1 94.89 264 ASP B O 1
ATOM 4715 N N . GLY B 1 265 ? -29.499 9.582 18.81 1 94.93 265 GLY B N 1
ATOM 4716 C CA . GLY B 1 265 ? -29.528 10.965 19.259 1 94.93 265 GLY B CA 1
ATOM 4717 C C . GLY B 1 265 ? -28.7 11.205 20.507 1 94.93 265 GLY B C 1
ATOM 4718 O O . GLY B 1 265 ? -28.926 12.177 21.231 1 94.93 265 GLY B O 1
ATOM 4719 N N . LYS B 1 266 ? -27.903 10.326 20.777 1 95.66 266 LYS B N 1
ATOM 4720 C CA . LYS B 1 266 ? -27.082 10.46 21.977 1 95.66 266 LYS B CA 1
ATOM 4721 C C . LYS B 1 266 ? -25.876 11.359 21.721 1 95.66 266 LYS B C 1
ATOM 4723 O O . LYS B 1 266 ? -25.136 11.153 20.757 1 95.66 266 LYS B O 1
ATOM 4728 N N . ARG B 1 267 ? -25.657 12.342 22.563 1 97 267 ARG B N 1
ATOM 4729 C CA . ARG B 1 267 ? -24.46 13.176 22.529 1 97 267 ARG B CA 1
ATOM 4730 C C . ARG B 1 267 ? -23.246 12.412 23.047 1 97 267 ARG B C 1
ATOM 4732 O O . ARG B 1 267 ? -23.187 12.054 24.225 1 97 267 ARG B O 1
ATOM 4739 N N . VAL B 1 268 ? -22.338 12.156 22.268 1 95.73 268 VAL B N 1
ATOM 4740 C CA . VAL B 1 268 ? -21.224 11.287 22.632 1 95.73 268 VAL B CA 1
ATOM 4741 C C . VAL B 1 268 ? -20.002 12.132 22.982 1 95.73 268 VAL B C 1
ATOM 4743 O O . VAL B 1 268 ? -19.028 11.624 23.543 1 95.73 268 VAL B O 1
ATOM 4746 N N . LEU B 1 269 ? -20.052 13.452 22.653 1 95.89 269 LEU B N 1
ATOM 4747 C CA . LEU B 1 269 ? -18.966 14.359 23.012 1 95.89 269 LEU B CA 1
ATOM 4748 C C . LEU B 1 269 ? -19.487 15.778 23.211 1 95.89 269 LEU B C 1
ATOM 4750 O O . LEU B 1 269 ? -20.275 16.274 22.402 1 95.89 269 LEU B O 1
ATOM 4754 N N . GLU B 1 270 ? -19.181 16.376 24.189 1 97.15 270 GLU B N 1
ATOM 4755 C CA . GLU B 1 270 ? -19.291 17.806 24.464 1 97.15 270 GLU B CA 1
ATOM 4756 C C . GLU B 1 270 ? -18.059 18.322 25.201 1 97.15 270 GLU B C 1
ATOM 4758 O O . GLU B 1 270 ? -17.785 17.908 26.33 1 97.15 270 GLU B O 1
ATOM 4763 N N . THR B 1 271 ? -17.387 19.136 24.585 1 97.56 271 THR B N 1
ATOM 4764 C CA . THR B 1 271 ? -16.167 19.639 25.208 1 97.56 271 THR B CA 1
ATOM 4765 C C . THR B 1 271 ? -15.723 20.944 24.553 1 97.56 271 THR B C 1
ATOM 4767 O O . THR B 1 271 ? -16.399 21.457 23.659 1 97.56 271 THR B O 1
ATOM 4770 N N . THR B 1 272 ? -14.726 21.513 25.091 1 98.14 272 THR B N 1
ATOM 4771 C CA . THR B 1 272 ? -14.087 22.684 24.499 1 98.14 272 THR B CA 1
ATOM 4772 C C . THR B 1 272 ? -12.863 22.278 23.684 1 98.14 272 THR B C 1
ATOM 4774 O O . THR B 1 272 ? -12.03 21.499 24.152 1 98.14 272 THR B O 1
ATOM 4777 N N . LEU B 1 273 ? -12.815 22.761 22.469 1 97.77 273 LEU B N 1
ATOM 4778 C CA . LEU B 1 273 ? -11.652 22.587 21.605 1 97.77 273 LEU B CA 1
ATOM 4779 C C . LEU B 1 273 ? -10.702 23.774 21.726 1 97.77 273 LEU B C 1
ATOM 4781 O O . LEU B 1 273 ? -11.144 24.917 21.865 1 97.77 273 LEU B O 1
ATOM 4785 N N . LYS B 1 274 ? -9.465 23.542 21.698 1 97.81 274 LYS B N 1
ATOM 4786 C CA . LYS B 1 274 ? -8.453 24.595 21.718 1 97.81 274 LYS B CA 1
ATOM 4787 C C . LYS B 1 274 ? -7.294 24.26 20.784 1 97.81 274 LYS B C 1
ATOM 4789 O O . LYS B 1 274 ? -7.139 23.111 20.364 1 97.81 274 LYS B O 1
ATOM 4794 N N . ALA B 1 275 ? -6.48 25.281 20.561 1 97.56 275 ALA B N 1
ATOM 4795 C CA . ALA B 1 275 ? -5.321 25.109 19.688 1 97.56 275 ALA B CA 1
ATOM 4796 C C . ALA B 1 275 ? -4.464 23.93 20.14 1 97.56 275 ALA B C 1
ATOM 4798 O O . ALA B 1 275 ? -4.153 23.8 21.326 1 97.56 275 ALA B O 1
ATOM 4799 N N . GLY B 1 276 ? -4.166 23.062 19.174 1 97.52 276 GLY B N 1
ATOM 4800 C CA . GLY B 1 276 ? -3.342 21.902 19.477 1 97.52 276 GLY B CA 1
ATOM 4801 C C . GLY B 1 276 ? -4.14 20.617 19.591 1 97.52 276 GLY B C 1
ATOM 4802 O O . GLY B 1 276 ? -3.574 19.523 19.551 1 97.52 276 GLY B O 1
ATOM 4803 N N . ASP B 1 277 ? -5.428 20.737 19.71 1 98.04 277 ASP B N 1
ATOM 4804 C CA . ASP B 1 277 ? -6.282 19.561 19.841 1 98.04 277 ASP B CA 1
ATOM 4805 C C . ASP B 1 277 ? -6.48 18.872 18.493 1 98.04 277 ASP B C 1
ATOM 4807 O O . ASP B 1 277 ? -6.619 19.538 17.465 1 98.04 277 ASP B O 1
ATOM 4811 N N . LEU B 1 278 ? -6.421 17.596 18.522 1 98.28 278 LEU B N 1
ATOM 4812 C CA . LEU B 1 278 ? -6.882 16.754 17.424 1 98.28 278 LEU B CA 1
ATOM 4813 C C . LEU B 1 278 ? -8.115 15.954 17.832 1 98.28 278 LEU B C 1
ATOM 4815 O O . LEU B 1 278 ? -8.141 15.352 18.908 1 98.28 278 LEU B O 1
ATOM 4819 N N . PHE B 1 279 ? -9.112 15.96 17.018 1 95.11 279 PHE B N 1
ATOM 4820 C CA . PHE B 1 279 ? -10.248 15.086 17.285 1 95.11 279 PHE B CA 1
ATOM 4821 C C . PHE B 1 279 ? -10.84 14.554 15.986 1 95.11 279 PHE B C 1
ATOM 4823 O O . PHE B 1 279 ? -10.629 15.135 14.918 1 95.11 279 PHE B O 1
ATOM 4830 N N . ILE B 1 280 ? -11.505 13.503 15.982 1 96.4 280 ILE B N 1
ATOM 4831 C CA . ILE B 1 280 ? -12.042 12.783 14.833 1 96.4 280 ILE B CA 1
ATOM 4832 C C . ILE B 1 280 ? -13.506 12.429 15.084 1 96.4 280 ILE B C 1
ATOM 4834 O O . ILE B 1 280 ? -13.845 11.86 16.124 1 96.4 280 ILE B O 1
ATOM 4838 N N . VAL B 1 281 ? -14.3 12.782 14.188 1 93.98 281 VAL B N 1
ATOM 4839 C CA . VAL B 1 281 ? -15.725 12.479 14.275 1 93.98 281 VAL B CA 1
ATOM 4840 C C . VAL B 1 281 ? -16.009 11.134 13.609 1 93.98 281 VAL B C 1
ATOM 4842 O O . VAL B 1 281 ? -15.624 10.91 12.459 1 93.98 281 VAL B O 1
ATOM 4845 N N . PRO B 1 282 ? -16.677 10.26 14.328 1 92.86 282 PRO B N 1
ATOM 4846 C CA . PRO B 1 282 ? -17.035 8.986 13.7 1 92.86 282 PRO B CA 1
ATOM 4847 C C . PRO B 1 282 ? -17.921 9.163 12.469 1 92.86 282 PRO B C 1
ATOM 4849 O O . PRO B 1 282 ? -18.632 10.165 12.355 1 92.86 282 PRO B O 1
ATOM 4852 N N . ARG B 1 283 ? -17.874 8.195 11.614 1 93.45 283 ARG B N 1
ATOM 4853 C CA . ARG B 1 283 ? -18.655 8.227 10.382 1 93.45 283 ARG B CA 1
ATOM 4854 C C . ARG B 1 283 ? -20.141 8.395 10.679 1 93.45 283 ARG B C 1
ATOM 4856 O O . ARG B 1 283 ? -20.682 7.728 11.564 1 93.45 283 ARG B O 1
ATOM 4863 N N . PHE B 1 284 ? -20.764 9.377 9.999 1 94.63 284 PHE B N 1
ATOM 4864 C CA . PHE B 1 284 ? -22.197 9.642 9.969 1 94.63 284 PHE B CA 1
ATOM 4865 C C . PHE B 1 284 ? -22.652 10.311 11.26 1 94.63 284 PHE B C 1
ATOM 4867 O O . PHE B 1 284 ? -23.831 10.633 11.417 1 94.63 284 PHE B O 1
ATOM 4874 N N . PHE B 1 285 ? -21.774 10.451 12.191 1 95.18 285 PHE B N 1
ATOM 4875 C CA . PHE B 1 285 ? -22.121 11.25 13.359 1 95.18 285 PHE B CA 1
ATOM 4876 C C . PHE B 1 285 ? -22.249 12.723 12.989 1 95.18 285 PHE B C 1
ATOM 4878 O O . PHE B 1 285 ? -21.567 13.202 12.08 1 95.18 285 PHE B O 1
ATOM 4885 N N . VAL B 1 286 ? -23.066 13.437 13.696 1 96.5 286 VAL B N 1
ATOM 4886 C CA . VAL B 1 286 ? -23.318 14.852 13.448 1 96.5 286 VAL B CA 1
ATOM 4887 C C . VAL B 1 286 ? -22.445 15.702 14.369 1 96.5 286 VAL B C 1
ATOM 4889 O O . VAL B 1 286 ? -22.312 15.403 15.558 1 96.5 286 VAL B O 1
ATOM 4892 N N . VAL B 1 287 ? -21.881 16.74 13.804 1 96.89 287 VAL B N 1
ATOM 4893 C CA . VAL B 1 287 ? -20.998 17.589 14.596 1 96.89 287 VAL B CA 1
ATOM 4894 C C . VAL B 1 287 ? -21.341 19.058 14.355 1 96.89 287 VAL B C 1
ATOM 4896 O O . VAL B 1 287 ? -21.758 19.432 13.256 1 96.89 287 VAL B O 1
ATOM 4899 N N . SER B 1 288 ? -21.228 19.853 15.342 1 97.31 288 SER B N 1
ATOM 4900 C CA . SER B 1 288 ? -21.29 21.309 15.261 1 97.31 288 SER B CA 1
ATOM 4901 C C . SER B 1 288 ? -20.335 21.959 16.256 1 97.31 288 SER B C 1
ATOM 4903 O O . SER B 1 288 ? -19.947 21.34 17.249 1 97.31 288 SER B O 1
ATOM 4905 N N . LYS B 1 289 ? -19.916 23.174 15.912 1 97.53 289 LYS B N 1
ATOM 4906 C CA . LYS B 1 289 ? -18.971 23.937 16.723 1 97.53 289 LYS B CA 1
ATOM 4907 C C . LYS B 1 289 ? -19.435 25.38 16.894 1 97.53 289 LYS B C 1
ATOM 4909 O O . LYS B 1 289 ? -20.018 25.964 15.979 1 97.53 289 LYS B O 1
ATOM 4914 N N . ILE B 1 290 ? -19.255 25.881 18.029 1 98.17 290 ILE B N 1
ATOM 4915 C CA . ILE B 1 290 ? -19.445 27.301 18.304 1 98.17 290 ILE B CA 1
ATOM 4916 C C . ILE B 1 290 ? -18.135 27.91 18.8 1 98.17 290 ILE B C 1
ATOM 4918 O O . ILE B 1 290 ? -17.586 27.474 19.815 1 98.17 290 ILE B O 1
ATOM 4922 N N . ALA B 1 291 ? -17.686 28.962 18.147 1 98.24 291 ALA B N 1
ATOM 4923 C CA . ALA B 1 291 ? -16.412 29.588 18.489 1 98.24 291 ALA B CA 1
ATOM 4924 C C . ALA B 1 291 ? -16.553 30.484 19.717 1 98.24 291 ALA B C 1
ATOM 4926 O O . ALA B 1 291 ? -17.599 31.104 19.923 1 98.24 291 ALA B O 1
ATOM 4927 N N . ASP B 1 292 ? -15.549 30.562 20.531 1 97.88 292 ASP B N 1
ATOM 4928 C CA . ASP B 1 292 ? -15.467 31.573 21.581 1 97.88 292 ASP B CA 1
ATOM 4929 C C . ASP B 1 292 ? -15.217 32.959 20.99 1 97.88 292 ASP B C 1
ATOM 4931 O O . ASP B 1 292 ? -15.299 33.144 19.774 1 97.88 292 ASP B O 1
ATOM 4935 N N . ASN B 1 293 ? -14.92 33.941 21.773 1 96.92 293 ASN B N 1
ATOM 4936 C CA . ASN B 1 293 ? -14.876 35.347 21.386 1 96.92 293 ASN B CA 1
ATOM 4937 C C . ASN B 1 293 ? -13.808 35.604 20.327 1 96.92 293 ASN B C 1
ATOM 4939 O O . ASN B 1 293 ? -13.991 36.447 19.446 1 96.92 293 ASN B O 1
ATOM 4943 N N . ASP B 1 294 ? -12.772 34.898 20.37 1 95.85 294 ASP B N 1
ATOM 4944 C CA . ASP B 1 294 ? -11.638 35.186 19.497 1 95.85 294 ASP B CA 1
ATOM 4945 C C . ASP B 1 294 ? -11.712 34.364 18.212 1 95.85 294 ASP B C 1
ATOM 4947 O O . ASP B 1 294 ? -10.794 34.403 17.39 1 95.85 294 ASP B O 1
ATOM 4951 N N . GLY B 1 295 ? -12.751 33.535 18.045 1 97.35 295 GLY B N 1
ATOM 4952 C CA . GLY B 1 295 ? -12.874 32.684 16.872 1 97.35 295 GLY B CA 1
ATOM 4953 C C . GLY B 1 295 ? -12.168 31.35 17.025 1 97.35 295 GLY B C 1
ATOM 4954 O O . GLY B 1 295 ? -11.621 31.05 18.088 1 97.35 295 GLY B O 1
ATOM 4955 N N . MET B 1 296 ? -12.246 30.56 15.995 1 97.81 296 MET B N 1
ATOM 4956 C CA . MET B 1 296 ? -11.63 29.236 15.962 1 97.81 296 MET B CA 1
ATOM 4957 C C . MET B 1 296 ? -11.242 28.852 14.538 1 97.81 296 MET B C 1
ATOM 4959 O O . MET B 1 296 ? -12.06 28.943 13.621 1 97.81 296 MET B O 1
ATOM 4963 N N . HIS B 1 297 ? -9.974 28.484 14.345 1 97.92 297 HIS B N 1
ATOM 4964 C CA . HIS B 1 297 ? -9.42 28.053 13.067 1 97.92 297 HIS B CA 1
ATOM 4965 C C . HIS B 1 297 ? -8.952 26.603 13.13 1 97.92 297 HIS B C 1
ATOM 4967 O O . HIS B 1 297 ? -8.363 26.179 14.127 1 97.92 297 HIS B O 1
ATOM 4973 N N . TRP B 1 298 ? -9.351 25.868 12.089 1 98.23 298 TRP B N 1
ATOM 4974 C CA . TRP B 1 298 ? -8.839 24.502 12.107 1 98.23 298 TRP B CA 1
ATOM 4975 C C . TRP B 1 298 ? -8.497 24.03 10.698 1 98.23 298 TRP B C 1
ATOM 4977 O O . TRP B 1 298 ? -8.996 24.581 9.714 1 98.23 298 TRP B O 1
ATOM 4987 N N . PHE B 1 299 ? -7.571 23.125 10.582 1 98.39 299 PHE B N 1
ATOM 4988 C CA . PHE B 1 299 ? -7.251 22.373 9.375 1 98.39 299 PHE B CA 1
ATOM 4989 C C . PHE B 1 299 ? -7.735 20.933 9.491 1 98.39 299 PHE B C 1
ATOM 4991 O O . PHE B 1 299 ? -7.603 20.311 10.547 1 98.39 299 PHE B O 1
ATOM 4998 N N . SER B 1 300 ? -8.326 20.413 8.428 1 97.12 300 SER B N 1
ATOM 4999 C CA . SER B 1 300 ? -8.854 19.053 8.479 1 97.12 300 SER B CA 1
ATOM 5000 C C . SER B 1 300 ? -8.541 18.29 7.196 1 97.12 300 SER B C 1
ATOM 5002 O O . SER B 1 300 ? -8.386 18.892 6.131 1 97.12 300 SER B O 1
ATOM 5004 N N . ILE B 1 301 ? -8.384 17.013 7.374 1 96.45 301 ILE B N 1
ATOM 5005 C CA . ILE B 1 301 ? -8.447 16.138 6.208 1 96.45 301 ILE B CA 1
ATOM 5006 C C . ILE B 1 301 ? -9.735 15.319 6.246 1 96.45 301 ILE B C 1
ATOM 5008 O O . ILE B 1 301 ? -10.318 15.116 7.314 1 96.45 301 ILE B O 1
ATOM 5012 N N . ILE B 1 302 ? -10.15 14.972 5.139 1 94.3 302 ILE B N 1
ATOM 5013 C CA . ILE B 1 302 ? -11.281 14.073 4.938 1 94.3 302 ILE B CA 1
ATOM 5014 C C . ILE B 1 302 ? -10.821 12.824 4.19 1 94.3 302 ILE B C 1
ATOM 5016 O O . ILE B 1 302 ? -10.077 12.918 3.21 1 94.3 302 ILE B O 1
ATOM 5020 N N . SER B 1 303 ? -11.21 11.62 4.653 1 93.07 303 SER B N 1
ATOM 5021 C CA . SER B 1 303 ? -10.669 10.368 4.134 1 93.07 303 SER B CA 1
ATOM 5022 C C . SER B 1 303 ? -11.279 10.02 2.781 1 93.07 303 SER B C 1
ATOM 5024 O O . SER B 1 303 ? -11.6 8.859 2.518 1 93.07 303 SER B O 1
ATOM 5026 N N . THR B 1 304 ? -11.558 11.022 2.002 1 90.45 304 THR B N 1
ATOM 5027 C CA . THR B 1 304 ? -11.936 10.961 0.595 1 90.45 304 THR B CA 1
ATOM 5028 C C . THR B 1 304 ? -11.54 12.245 -0.128 1 90.45 304 THR B C 1
ATOM 5030 O O . THR B 1 304 ? -11.598 13.332 0.45 1 90.45 304 THR B O 1
ATOM 5033 N N . PRO B 1 305 ? -11.116 12.13 -1.391 1 87.37 305 PRO B N 1
ATOM 5034 C CA . PRO B 1 305 ? -10.628 13.327 -2.081 1 87.37 305 PRO B CA 1
ATOM 5035 C C . PRO B 1 305 ? -11.738 14.335 -2.368 1 87.37 305 PRO B C 1
ATOM 5037 O O . PRO B 1 305 ? -11.471 15.533 -2.496 1 87.37 305 PRO B O 1
ATOM 5040 N N . ASP B 1 306 ? -13.014 13.875 -2.499 1 86.56 306 ASP B N 1
ATOM 5041 C CA . ASP B 1 306 ? -14.137 14.748 -2.825 1 86.56 306 ASP B CA 1
ATOM 5042 C C . ASP B 1 306 ? -15.289 14.551 -1.842 1 86.56 306 ASP B C 1
ATOM 5044 O O . ASP B 1 306 ? -16.313 13.958 -2.188 1 86.56 306 ASP B O 1
ATOM 5048 N N . PRO B 1 307 ? -15.114 15.176 -0.745 1 83.44 307 PRO B N 1
ATOM 5049 C CA . PRO B 1 307 ? -16.115 14.942 0.299 1 83.44 307 PRO B CA 1
ATOM 5050 C C . PRO B 1 307 ? -17.46 15.592 -0.017 1 83.44 307 PRO B C 1
ATOM 5052 O O . PRO B 1 307 ? -17.504 16.659 -0.635 1 83.44 307 PRO B O 1
ATOM 5055 N N . VAL B 1 308 ? -18.497 14.947 0.425 1 86.98 308 VAL B N 1
ATOM 5056 C CA . VAL B 1 308 ? -19.857 15.466 0.329 1 86.98 308 VAL B CA 1
ATOM 5057 C C . VAL B 1 308 ? -20.444 15.641 1.728 1 86.98 308 VAL B C 1
ATOM 5059 O O . VAL B 1 308 ? -20.525 14.681 2.498 1 86.98 308 VAL B O 1
ATOM 5062 N N . PHE B 1 309 ? -20.913 16.857 2.006 1 88.11 309 PHE B N 1
ATOM 5063 C CA . PHE B 1 309 ? -21.436 17.169 3.331 1 88.11 309 PHE B CA 1
ATOM 5064 C C . PHE B 1 309 ? -22.933 17.448 3.27 1 88.11 309 PHE B C 1
ATOM 5066 O O . PHE B 1 309 ? -23.422 18.038 2.304 1 88.11 309 PHE B O 1
ATOM 5073 N N . THR B 1 310 ? -23.615 16.975 4.258 1 92.06 310 THR B N 1
ATOM 5074 C CA . THR B 1 310 ? -25.019 17.312 4.465 1 92.06 310 THR B CA 1
ATOM 5075 C C . THR B 1 310 ? -25.183 18.229 5.674 1 92.06 310 THR B C 1
ATOM 5077 O O . THR B 1 310 ? -24.704 17.916 6.766 1 92.06 310 THR B O 1
ATOM 5080 N N . HIS B 1 311 ? -25.908 19.319 5.441 1 93.42 311 HIS B N 1
ATOM 5081 C CA . HIS B 1 311 ? -26.162 20.276 6.512 1 93.42 311 HIS B CA 1
ATOM 5082 C C . HIS B 1 311 ? -27.56 20.094 7.093 1 93.42 311 HIS B C 1
ATOM 5084 O O . HIS B 1 311 ? -28.516 19.844 6.356 1 93.42 311 HIS B O 1
ATOM 5090 N N . LEU B 1 312 ? -27.601 20.266 8.365 1 94.75 312 LEU B N 1
ATOM 5091 C CA . LEU B 1 312 ? -28.878 20.099 9.049 1 94.75 312 LEU B CA 1
ATOM 5092 C C . LEU B 1 312 ? -29.396 21.437 9.567 1 94.75 312 LEU B C 1
ATOM 5094 O O . LEU B 1 312 ? -30.293 21.475 10.413 1 94.75 312 LEU B O 1
ATOM 5098 N N . ALA B 1 313 ? -28.806 22.482 9.125 1 93.6 313 ALA B N 1
ATOM 5099 C CA . ALA B 1 313 ? -29.271 23.849 9.343 1 93.6 313 ALA B CA 1
ATOM 5100 C C . ALA B 1 313 ? -28.788 24.776 8.231 1 93.6 313 ALA B C 1
ATOM 5102 O O . ALA B 1 313 ? -27.834 24.457 7.518 1 93.6 313 ALA B O 1
ATOM 5103 N N . GLY B 1 314 ? -29.547 25.879 8.064 1 91.05 314 GLY B N 1
ATOM 5104 C CA . GLY B 1 314 ? -29.166 26.846 7.047 1 91.05 314 GLY B CA 1
ATOM 5105 C C . GLY B 1 314 ? -29.973 26.717 5.769 1 91.05 314 GLY B C 1
ATOM 5106 O O . GLY B 1 314 ? -30.82 25.829 5.651 1 91.05 314 GLY B O 1
ATOM 5107 N N . ARG B 1 315 ? -29.695 27.568 4.834 1 90.02 315 ARG B N 1
ATOM 5108 C CA . ARG B 1 315 ? -30.503 27.723 3.629 1 90.02 315 ARG B CA 1
ATOM 5109 C C . ARG B 1 315 ? -30.44 26.468 2.764 1 90.02 315 ARG B C 1
ATOM 5111 O O . ARG B 1 315 ? -31.377 26.174 2.02 1 90.02 315 ARG B O 1
ATOM 5118 N N . THR B 1 316 ? -29.392 25.682 2.898 1 87.93 316 THR B N 1
ATOM 5119 C CA . THR B 1 316 ? -29.227 24.497 2.063 1 87.93 316 THR B CA 1
ATOM 5120 C C . THR B 1 316 ? -29.511 23.228 2.862 1 87.93 316 THR B C 1
ATOM 5122 O O . THR B 1 316 ? -29.154 22.128 2.437 1 87.93 316 THR B O 1
ATOM 5125 N N . SER B 1 317 ? -30.116 23.375 3.972 1 92.02 317 SER B N 1
ATOM 5126 C CA . SER B 1 317 ? -30.33 22.253 4.88 1 92.02 317 SER B CA 1
ATOM 5127 C C . SER B 1 317 ? -31.414 21.317 4.357 1 92.02 317 SER B C 1
ATOM 5129 O O . SER B 1 317 ? -32.217 21.704 3.504 1 92.02 317 SER B O 1
ATOM 5131 N N . VAL B 1 318 ? -31.382 20.152 4.938 1 93 318 VAL B N 1
ATOM 5132 C CA . VAL B 1 318 ? -32.384 19.138 4.625 1 93 318 VAL B CA 1
ATOM 5133 C C . VAL B 1 318 ? -33.774 19.658 4.983 1 93 318 VAL B C 1
ATOM 5135 O O . VAL B 1 318 ? -34.753 19.353 4.297 1 93 318 VAL B O 1
ATOM 5138 N N . TRP B 1 319 ? -33.832 20.548 5.916 1 93.03 319 TRP B N 1
ATOM 5139 C CA . TRP B 1 319 ? -35.117 21.059 6.383 1 93.03 319 TRP B CA 1
ATOM 5140 C C . TRP B 1 319 ? -35.779 21.924 5.316 1 93.03 319 TRP B C 1
ATOM 5142 O O . TRP B 1 319 ? -37.008 21.972 5.221 1 93.03 319 TRP B O 1
ATOM 5152 N N . LYS B 1 320 ? -34.965 22.601 4.599 1 92.83 320 LYS B N 1
ATOM 5153 C CA . LYS B 1 320 ? -35.487 23.465 3.545 1 92.83 320 LYS B CA 1
ATOM 5154 C C . LYS B 1 320 ? -35.932 22.649 2.335 1 92.83 320 LYS B C 1
ATOM 5156 O O . LYS B 1 320 ? -36.711 23.129 1.508 1 92.83 320 LYS B O 1
ATOM 5161 N N . ALA B 1 321 ? -35.445 21.465 2.216 1 93.42 321 ALA B N 1
ATOM 5162 C CA . ALA B 1 321 ? -35.769 20.597 1.086 1 93.42 321 ALA B CA 1
ATOM 5163 C C . ALA B 1 321 ? -37.037 19.793 1.359 1 93.42 321 ALA B C 1
ATOM 5165 O O . ALA B 1 321 ? -37.728 19.376 0.426 1 93.42 321 ALA B O 1
ATOM 5166 N N . LEU B 1 322 ? -37.408 19.609 2.624 1 95.82 322 LEU B N 1
ATOM 5167 C CA . LEU B 1 322 ? -38.607 18.862 2.988 1 95.82 322 LEU B CA 1
ATOM 5168 C C . LEU B 1 322 ? -39.856 19.719 2.812 1 95.82 322 LEU B C 1
ATOM 5170 O O . LEU B 1 322 ? -39.828 20.925 3.071 1 95.82 322 LEU B O 1
ATOM 5174 N N . SER B 1 323 ? -40.975 19.04 2.406 1 96.44 323 SER B N 1
ATOM 5175 C CA . SER B 1 323 ? -42.23 19.764 2.228 1 96.44 323 SER B CA 1
ATOM 5176 C C . SER B 1 323 ? -42.806 20.207 3.569 1 96.44 323 SER B C 1
ATOM 5178 O O . SER B 1 323 ? -42.538 19.588 4.601 1 96.44 323 SER B O 1
ATOM 5180 N N . SER B 1 324 ? -43.666 21.275 3.481 1 96.21 324 SER B N 1
ATOM 5181 C CA . SER B 1 324 ? -44.291 21.804 4.689 1 96.21 324 SER B CA 1
ATOM 5182 C C . SER B 1 324 ? -45.152 20.747 5.374 1 96.21 324 SER B C 1
ATOM 5184 O O . SER B 1 324 ? -45.188 20.67 6.604 1 96.21 324 SER B O 1
ATOM 5186 N N . GLU B 1 325 ? -45.824 19.876 4.57 1 97.53 325 GLU B N 1
ATOM 5187 C CA . GLU B 1 325 ? -46.688 18.834 5.118 1 97.53 325 GLU B CA 1
ATOM 5188 C C . GLU B 1 325 ? -45.882 17.81 5.913 1 97.53 325 GLU B C 1
ATOM 5190 O O . GLU B 1 325 ? -46.316 17.361 6.975 1 97.53 325 GLU B O 1
ATOM 5195 N N . VAL B 1 326 ? -44.735 17.488 5.396 1 97.75 326 VAL B N 1
ATOM 5196 C CA . VAL B 1 326 ? -43.872 16.505 6.043 1 97.75 326 VAL B CA 1
ATOM 5197 C C . VAL B 1 326 ? -43.333 17.075 7.354 1 97.75 326 VAL B C 1
ATOM 5199 O O . VAL B 1 326 ? -43.288 16.376 8.369 1 97.75 326 VAL B O 1
ATOM 5202 N N . LEU B 1 327 ? -42.985 18.337 7.353 1 97.64 327 LEU B N 1
ATOM 5203 C CA . LEU B 1 327 ? -42.437 18.969 8.548 1 97.64 327 LEU B CA 1
ATOM 5204 C C . LEU B 1 327 ? -43.496 19.076 9.641 1 97.64 327 LEU B C 1
ATOM 5206 O O . LEU B 1 327 ? -43.21 18.83 10.815 1 97.64 327 LEU B O 1
ATOM 5210 N N . GLU B 1 328 ? -44.704 19.451 9.221 1 98.07 328 GLU B N 1
ATOM 5211 C CA . GLU B 1 328 ? -45.803 19.507 10.182 1 98.07 328 GLU B CA 1
ATOM 5212 C C . GLU B 1 328 ? -46 18.162 10.873 1 98.07 328 GLU B C 1
ATOM 5214 O O . GLU B 1 328 ? -46.123 18.1 12.098 1 98.07 328 GLU B O 1
ATOM 5219 N N . ALA B 1 329 ? -45.946 17.165 10.12 1 98.05 329 ALA B N 1
ATOM 5220 C CA . ALA B 1 329 ? -46.173 15.817 10.636 1 98.05 329 ALA B CA 1
ATOM 5221 C C . ALA B 1 329 ? -44.987 15.345 11.473 1 98.05 329 ALA B C 1
ATOM 5223 O O . ALA B 1 329 ? -45.169 14.775 12.552 1 98.05 329 ALA B O 1
ATOM 5224 N N . ALA B 1 330 ? -43.808 15.558 10.958 1 97.03 330 ALA B N 1
ATOM 5225 C CA . ALA B 1 330 ? -42.593 15.048 11.587 1 97.03 330 ALA B CA 1
ATOM 5226 C C . ALA B 1 330 ? -42.359 15.707 12.944 1 97.03 330 ALA B C 1
ATOM 5228 O O . ALA B 1 330 ? -41.951 15.045 13.901 1 97.03 330 ALA B O 1
ATOM 5229 N N . PHE B 1 331 ? -42.583 17.054 12.968 1 97.37 331 PHE B N 1
ATOM 5230 C CA . PHE B 1 331 ? -42.418 17.79 14.216 1 97.37 331 PHE B CA 1
ATOM 5231 C C . PHE B 1 331 ? -43.685 17.715 15.059 1 97.37 331 PHE B C 1
ATOM 5233 O O . PHE B 1 331 ? -43.67 18.06 16.243 1 97.37 331 PHE B O 1
ATOM 5240 N N . ASN B 1 332 ? -44.802 17.212 14.474 1 98.45 332 ASN B N 1
ATOM 5241 C CA . ASN B 1 332 ? -46.112 17.211 15.117 1 98.45 332 ASN B CA 1
ATOM 5242 C C . ASN B 1 332 ? -46.502 18.606 15.597 1 98.45 332 ASN B C 1
ATOM 5244 O O . ASN B 1 332 ? -46.792 18.802 16.779 1 98.45 332 ASN B O 1
ATOM 5248 N N . VAL B 1 333 ? -46.582 19.529 14.735 1 98.24 333 VAL B N 1
ATOM 5249 C CA . VAL B 1 333 ? -46.902 20.915 15.058 1 98.24 333 VAL B CA 1
ATOM 5250 C C . VAL B 1 333 ? -47.878 21.474 14.025 1 98.24 333 VAL B C 1
ATOM 5252 O O . VAL B 1 333 ? -47.949 20.98 12.897 1 98.24 333 VAL B O 1
ATOM 5255 N N . PRO B 1 334 ? -48.622 22.552 14.377 1 97.68 334 PRO B N 1
ATOM 5256 C CA . PRO B 1 334 ? -49.512 23.191 13.405 1 97.68 334 PRO B CA 1
ATOM 5257 C C . PRO B 1 334 ? -48.753 23.959 12.325 1 97.68 334 PRO B C 1
ATOM 5259 O O . PRO B 1 334 ? -47.558 24.225 12.476 1 97.68 334 PRO B O 1
ATOM 5262 N N . ALA B 1 335 ? -49.412 24.317 11.321 1 97.14 335 ALA B N 1
ATOM 5263 C CA . ALA B 1 335 ? -48.861 24.95 10.126 1 97.14 335 ALA B CA 1
ATOM 5264 C C . ALA B 1 335 ? -48.172 26.267 10.47 1 97.14 335 ALA B C 1
ATOM 5266 O O . ALA B 1 335 ? -47.173 26.634 9.846 1 97.14 335 ALA B O 1
ATOM 5267 N N . ASP B 1 336 ? -48.67 26.926 11.409 1 97.03 336 ASP B N 1
ATOM 5268 C CA . ASP B 1 336 ? -48.11 28.232 11.743 1 97.03 336 ASP B CA 1
ATOM 5269 C C . ASP B 1 336 ? -46.734 28.091 12.39 1 97.03 336 ASP B C 1
ATOM 5271 O O . ASP B 1 336 ? -45.83 28.884 12.12 1 97.03 336 ASP B O 1
ATOM 5275 N N . VAL B 1 337 ? -46.655 27.121 13.201 1 97.47 337 VAL B N 1
ATOM 5276 C CA . VAL B 1 337 ? -45.375 26.86 13.852 1 97.47 337 VAL B CA 1
ATOM 5277 C C . VAL B 1 337 ? -44.361 26.371 12.821 1 97.47 337 VAL B C 1
ATOM 5279 O O . VAL B 1 337 ? -43.201 26.789 12.836 1 97.47 337 VAL B O 1
ATOM 5282 N N . GLU B 1 338 ? -44.785 25.47 11.984 1 96.85 338 GLU B N 1
ATOM 5283 C CA . GLU B 1 338 ? -43.929 25.002 10.897 1 96.85 338 GLU B CA 1
ATOM 5284 C C . GLU B 1 338 ? -43.445 26.165 10.036 1 96.85 338 GLU B C 1
ATOM 5286 O O . GLU B 1 338 ? -42.269 26.226 9.671 1 96.85 338 GLU B O 1
ATOM 5291 N N . LYS B 1 339 ? -44.261 27.101 9.757 1 95.45 339 LYS B N 1
ATOM 5292 C CA . LYS B 1 339 ? -43.918 28.26 8.939 1 95.45 339 LYS B CA 1
ATOM 5293 C C . LYS B 1 339 ? -42.872 29.13 9.63 1 95.45 339 LYS B C 1
ATOM 5295 O O . LYS B 1 339 ? -41.983 29.679 8.976 1 95.45 339 LYS B O 1
ATOM 5300 N N . GLN B 1 340 ? -43.034 29.252 10.899 1 95.8 340 GLN B N 1
ATOM 5301 C CA . GLN B 1 340 ? -42.049 30.009 11.664 1 95.8 340 GLN B CA 1
ATOM 5302 C C . GLN B 1 340 ? -40.667 29.367 11.569 1 95.8 340 GLN B C 1
ATOM 5304 O O . GLN B 1 340 ? -39.659 30.066 11.451 1 95.8 340 GLN B O 1
ATOM 5309 N N . PHE B 1 341 ? -40.616 28.05 11.616 1 94.46 341 PHE B N 1
ATOM 5310 C CA . PHE B 1 341 ? -39.372 27.294 11.533 1 94.46 341 PHE B CA 1
ATOM 5311 C C . PHE B 1 341 ? -38.728 27.458 10.162 1 94.46 341 PHE B C 1
ATOM 5313 O O . PHE B 1 341 ? -37.542 27.78 10.062 1 94.46 341 PHE B O 1
ATOM 5320 N N . ARG B 1 342 ? -39.418 27.331 9.115 1 91.65 342 ARG B N 1
ATOM 5321 C CA . ARG B 1 342 ? -38.891 27.282 7.756 1 91.65 342 ARG B CA 1
ATOM 5322 C C . ARG B 1 342 ? -38.511 28.675 7.264 1 91.65 342 ARG B C 1
ATOM 5324 O O . ARG B 1 342 ? -37.711 28.815 6.337 1 91.65 342 ARG B O 1
ATOM 5331 N N . SER B 1 343 ? -39.166 29.724 7.931 1 91.61 343 SER B N 1
ATOM 5332 C CA . SER B 1 343 ? -38.944 31.089 7.464 1 91.61 343 SER B CA 1
ATOM 5333 C C . SER B 1 343 ? -37.63 31.649 7.999 1 91.61 343 SER B C 1
ATOM 5335 O O . SER B 1 343 ? -37.185 32.716 7.571 1 91.61 343 SER B O 1
ATOM 5337 N N . LYS B 1 344 ? -37.023 30.889 8.911 1 89.47 344 LYS B N 1
ATOM 5338 C CA . LYS B 1 344 ? -35.787 31.362 9.527 1 89.47 344 LYS B CA 1
ATOM 5339 C C . LYS B 1 344 ? -34.565 30.761 8.839 1 89.47 344 LYS B C 1
ATOM 5341 O O . LYS B 1 344 ? -34.648 29.684 8.244 1 89.47 344 LYS B O 1
ATOM 5346 N N . ARG B 1 345 ? -33.373 31.416 8.91 1 87.58 345 ARG B N 1
ATOM 5347 C CA . ARG B 1 345 ? -32.086 30.944 8.408 1 87.58 345 ARG B CA 1
ATOM 5348 C C . ARG B 1 345 ? -32.145 30.691 6.905 1 87.58 345 ARG B C 1
ATOM 5350 O O . ARG B 1 345 ? -31.796 29.604 6.44 1 87.58 345 ARG B O 1
ATOM 5357 N N . THR B 1 346 ? -32.573 31.677 6.169 1 85.82 346 THR B N 1
ATOM 5358 C CA . THR B 1 346 ? -32.769 31.525 4.732 1 85.82 346 THR B CA 1
ATOM 5359 C C . THR B 1 346 ? -31.597 32.121 3.959 1 85.82 346 THR B C 1
ATOM 5361 O O . THR B 1 346 ? -31.496 31.949 2.742 1 85.82 346 THR B O 1
ATOM 5364 N N . SER B 1 347 ? -30.714 32.727 4.644 1 82.08 347 SER B N 1
ATOM 5365 C CA . SER B 1 347 ? -29.657 33.433 3.926 1 82.08 347 SER B CA 1
ATOM 5366 C C . SER B 1 347 ? -28.31 32.743 4.108 1 82.08 347 SER B C 1
ATOM 5368 O O . SER B 1 347 ? -27.538 32.616 3.155 1 82.08 347 SER B O 1
ATOM 5370 N N . ASP B 1 348 ? -28.049 32.405 5.317 1 81.59 348 ASP B N 1
ATOM 5371 C CA . ASP B 1 348 ? -26.725 31.883 5.642 1 81.59 348 ASP B CA 1
ATOM 5372 C C . ASP B 1 348 ? -26.656 30.376 5.405 1 81.59 348 ASP B C 1
ATOM 5374 O O . ASP B 1 348 ? -27.604 29.65 5.712 1 81.59 348 ASP B O 1
ATOM 5378 N N . ALA B 1 349 ? -25.469 30.105 4.754 1 81.19 349 ALA B N 1
ATOM 5379 C CA . ALA B 1 349 ? -25.158 28.685 4.609 1 81.19 349 ALA B CA 1
ATOM 5380 C C . ALA B 1 349 ? -23.975 28.291 5.49 1 81.19 349 ALA B C 1
ATOM 5382 O O . ALA B 1 349 ? -23.136 29.13 5.824 1 81.19 349 ALA B O 1
ATOM 5383 N N . ILE B 1 350 ? -23.944 27.153 6.144 1 87.38 350 ILE B N 1
ATOM 5384 C CA . ILE B 1 350 ? -22.826 26.417 6.723 1 87.38 350 ILE B CA 1
ATOM 5385 C C . ILE B 1 350 ? -22.403 27.07 8.037 1 87.38 350 ILE B C 1
ATOM 5387 O O . ILE B 1 350 ? -22.142 26.379 9.025 1 87.38 350 ILE B O 1
ATOM 5391 N N . PHE B 1 351 ? -22.213 28.591 8.043 1 93.01 351 PHE B N 1
ATOM 5392 C CA . PHE B 1 351 ? -21.814 29.309 9.248 1 93.01 351 PHE B CA 1
ATOM 5393 C C . PHE B 1 351 ? -22.875 30.328 9.647 1 93.01 351 PHE B C 1
ATOM 5395 O O . PHE B 1 351 ? -23.468 30.984 8.788 1 93.01 351 PHE B O 1
ATOM 5402 N N . PHE B 1 352 ? -23.014 30.532 10.916 1 94.1 352 PHE B N 1
ATOM 5403 C CA . PHE B 1 352 ? -24.036 31.423 11.452 1 94.1 352 PHE B CA 1
ATOM 5404 C C . PHE B 1 352 ? -23.418 32.457 12.386 1 94.1 352 PHE B C 1
ATOM 5406 O O . PHE B 1 352 ? -22.98 32.121 13.489 1 94.1 352 PHE B O 1
ATOM 5413 N N . PRO B 1 353 ? -23.419 33.696 11.956 1 91.51 353 PRO B N 1
ATOM 5414 C CA . PRO B 1 353 ? -22.954 34.747 12.864 1 91.51 353 PRO B CA 1
ATOM 5415 C C . PRO B 1 353 ? -23.783 34.833 14.143 1 91.51 353 PRO B C 1
ATOM 5417 O O . PRO B 1 353 ? -24.931 34.382 14.17 1 91.51 353 PRO B O 1
ATOM 5420 N N . PRO B 1 354 ? -23.015 35.357 15.19 1 86.91 354 PRO B N 1
ATOM 5421 C CA . PRO B 1 354 ? -23.78 35.5 16.431 1 86.91 354 PRO B CA 1
ATOM 5422 C C . PRO B 1 354 ? -24.948 36.475 16.295 1 86.91 354 PRO B C 1
ATOM 5424 O O . PRO B 1 354 ? -24.887 37.409 15.492 1 86.91 354 PRO B O 1
ATOM 5427 N N . ASN B 1 355 ? -26.1 36.193 16.915 1 68.66 355 ASN B N 1
ATOM 5428 C CA . ASN B 1 355 ? -27.262 37.075 16.891 1 68.66 355 ASN B CA 1
ATOM 5429 C C . ASN B 1 355 ? -26.959 38.419 17.549 1 68.66 355 ASN B C 1
ATOM 5431 O O . ASN B 1 355 ? -26.155 38.492 18.479 1 68.66 355 ASN B O 1
#

Foldseek 3Di:
DQFDFDWDFWDFDDDDDFWTKTWDDCVVRVVQQVQLKTKIKTKGAAQKKFAKKFKQWKKKKAWLAAKWKKWKADPPDDIAIAIDGHQKIFTGAGPIIMMITHNDRIMTMMMIMTGCVRPPGRRHIDMAGCAAPRHPCVPPDLVVQCVVVVHDSVVSVCRRPVHHDDRMDHDDNPDDDDDHDPVSCVLTMDRQVPDDWPDDDVLWKTKDKDFCVRRVCVVVRFKIKMKIWTAAQKKFFKKFWPVQKKKKKAWSAAKWWKWKADPPRDTSDIDMDGHRIIGIHGHPIIMMITTHHGTTIIMIMINGRDIDMAGCAAQRHPLLVDDLVVQCVVVVHDSVVSCVVNVPRNPDDRMGHDD/DQFDFDWDFWDFDDDDPFWTKTWDDCVVRVCQQVVLKTKIKTKGAAQKKFAKKFWQWKKKKAWLADKWKKWKADPPDDIAIAIDGHQKIFTGAGPIIMMITHNDRIITMMMIMTGRPRPPGRSHIDMAGCAAPRHPCVPPDLVVQCVVVVHDSVVSVCRRPVHHDDRMDRDPNPDDDDDHDPVSCVLTMDRQVPDDWPDDDVLWKTKDKDFCVRRVSVQVRFKIKMKIWTAAQKKFFKKFWPVQKKKKKAWSAAKWWKWKADPPRDTSDIDMDGHRIIGIHGHPIIMMITTHHGTTIIMIMINGRDIDMAGCDAQRHPLLVDDLVCQCVVVVHDSVVSCVVNVPRNPDDRMGHDD

Organism: Saponaria officinalis (NCBI:txid3572)

InterPro domains:
  IPR006044 11-S seed storage protein, plant [PR00439] (211-231)
  IPR006044 11-S seed storage protein, plant [PR00439] (258-274)
  IPR006044 11-S seed storage protein, plant [PR00439] (276-291)
  IPR006044 11-S seed storage protein, plant [PR00439] (294-312)
  IPR006044 11-S seed storage protein, plant [PR00439] (316-333)
  IPR006045 Cupin 1 [PF00190] (11-152)
  IPR006045 Cupin 1 [PF00190] (196-334)
  IPR006045 Cupin 1 [SM00835] (3-157)
  IPR006045 Cupin 1 [SM00835] (195-339)
  IPR011051 RmlC-like cupin domain superfamily [SSF51182] (16-345)
  IPR014710 RmlC-like jelly roll fold [G3DSA:2.60.120.10] (4-194)
  IPR014710 RmlC-like jelly roll fold [G3DSA:2.60.120.10] (195-355)
  IPR050253 Seed Storage and Functional Proteins [PTHR31189] (10-353)

Radius of gyration: 30.28 Å; Cα contacts (8 Å, |Δi|>4): 2013; chains: 2; bounding box: 85×82×56 Å